Protein AF-A0A8T3CDU3-F1 (afdb_monomer)

InterPro domains:
  IPR025232 Domain of unknown function DUF4174 [PF13778] (5-108)
  IPR025232 Domain of unknown function DUF4174 [PF13778] (195-324)
  IPR025232 Domain of unknown function DUF4174 [PF13778] (348-478)

Organism: NCBI:txid1534307

Foldseek 3Di:
DVVVLVVLCLDQLNLLLCQLQQHKDWDFDLDPQGWIKIWRRDLVRDIDIDTDDNVVSVVLCVVQVPDPPFDKDFDADPVRDTDDIDSDRDRPVVVSVVSCVDPVRVVVNVPDPDDSSPRPRPPPPPDPDDDDDDDDDDDDDDDDDDDDDDDDDDDPPPVVVVLVVVVQCQVQQNDDPDDDDDDDDDDDDDDPDDDRLLAKEKEKEAQAPPDPQNVVLVVLCVLCLLLSQLLRYKYWYWYHDLVFIKIFIGTRHDPPDDDRPHDDRIDRPSVSVNVVCVQQVVPDNAIKIFIGGSSNHTPDIDRGRDRPVVVSVVSCPDPVCVVSVVVCVVPVDDDPNSVPCVPQVVVVLVLLQQAKEKEKAAQAPPDPQNVLQVVQCPPCLLVRLCLRYKYKYWYHADQPIWIKIWGRHNQSDRDIDIDIDHRSRSHVVCVVVVPDNHAIKIFIAHSVRHTQDIDRGHDNHCVVVSVSSCPDPVSVVSVVVCVVVVRDHPDPCPDPPPDDDDDDDDDDDPDDDDD

Mean predicted aligned error: 22.82 Å

Nearest PDB structures (foldseek):
  5xbr-assembly1_A  TM=5.535E-01  e=1.749E-02  Pyrococcus horikoshii OT3
  5ijt-assembly1_J  TM=4.834E-01  e=5.274E-03  Homo sapiens
  3me8-assembly2_B  TM=6.187E-01  e=1.445E-01  Aquifex aeolicus
  3f9u-assembly1_A  TM=5.071E-01  e=6.138E-02  Bacteroides fragilis NCTC 9343
  8fmw-assembly1_W  TM=2.956E-01  e=2.811E+00  Borreliella burgdorferi B31

Radius of gyration: 36.37 Å; Cα contacts (8 Å, |Δi|>4): 649; chains: 1; bounding box: 135×82×93 Å

Structure (mmCIF, N/CA/C/O backbone):
data_AF-A0A8T3CDU3-F1
#
_entry.id   AF-A0A8T3CDU3-F1
#
loop_
_atom_site.group_PDB
_atom_site.id
_atom_site.type_symbol
_atom_site.label_atom_id
_atom_site.label_alt_id
_atom_site.label_comp_id
_atom_site.label_asym_id
_atom_site.label_entity_id
_atom_site.label_seq_id
_atom_site.pdbx_PDB_ins_code
_atom_site.Cartn_x
_atom_site.Cartn_y
_atom_site.Cartn_z
_atom_site.occupancy
_atom_site.B_iso_or_equiv
_atom_site.auth_seq_id
_atom_site.auth_comp_id
_atom_site.auth_asym_id
_atom_site.auth_atom_id
_atom_site.pdbx_PDB_model_num
ATOM 1 N N . MET A 1 1 ? -17.908 -36.204 -10.812 1.00 59.66 1 MET A N 1
ATOM 2 C CA . MET A 1 1 ? -17.149 -35.146 -10.094 1.00 59.66 1 MET A CA 1
ATOM 3 C C . MET A 1 1 ? -17.068 -33.878 -10.940 1.00 59.66 1 MET A C 1
ATOM 5 O O . MET A 1 1 ? -17.485 -32.837 -10.456 1.00 59.66 1 MET A O 1
ATOM 9 N N . MET A 1 2 ? -16.635 -33.984 -12.201 1.00 65.94 2 MET A N 1
ATOM 10 C CA . MET A 1 2 ? -16.578 -32.867 -13.155 1.00 65.94 2 MET A CA 1
ATOM 11 C C . MET A 1 2 ? -17.937 -32.187 -13.401 1.00 65.94 2 MET A C 1
ATOM 13 O O . MET A 1 2 ? -18.016 -30.972 -13.317 1.00 65.94 2 MET A O 1
ATOM 17 N N . GLU A 1 3 ? -19.026 -32.941 -13.586 1.00 68.62 3 GLU A N 1
ATOM 18 C CA . GLU A 1 3 ? -20.377 -32.375 -13.793 1.00 68.62 3 GLU A CA 1
ATOM 19 C C . GLU A 1 3 ? -20.851 -31.495 -12.629 1.00 68.62 3 GLU A C 1
ATOM 21 O O . GLU A 1 3 ? -21.401 -30.419 -12.836 1.00 68.62 3 GLU A O 1
ATOM 26 N N . LYS A 1 4 ? -20.574 -31.918 -11.389 1.00 71.69 4 LYS A N 1
ATOM 27 C CA . LYS A 1 4 ? -20.894 -31.134 -10.190 1.00 71.69 4 LYS A CA 1
ATOM 28 C C . LYS A 1 4 ? -20.068 -29.847 -10.127 1.00 71.69 4 LYS A C 1
ATOM 30 O O . LYS A 1 4 ? -20.590 -28.812 -9.739 1.00 71.69 4 LYS A O 1
ATOM 35 N N . GLN A 1 5 ? -18.801 -29.908 -10.541 1.00 73.19 5 GLN A N 1
ATOM 36 C CA . GLN A 1 5 ? -17.934 -28.733 -10.615 1.00 73.19 5 GLN A CA 1
ATOM 37 C C . GLN A 1 5 ? -18.400 -27.758 -11.706 1.00 73.19 5 GLN A C 1
ATOM 39 O O . GLN A 1 5 ? -18.408 -26.556 -11.469 1.00 73.19 5 GLN A O 1
ATOM 44 N N . ILE A 1 6 ? -18.836 -28.263 -12.866 1.00 70.50 6 ILE A N 1
ATOM 45 C CA . ILE A 1 6 ? -19.422 -27.453 -13.946 1.00 70.50 6 ILE A CA 1
ATOM 46 C C . ILE A 1 6 ? -20.703 -26.771 -13.452 1.00 70.50 6 ILE A C 1
ATOM 48 O O . ILE A 1 6 ? -20.857 -25.566 -13.621 1.00 70.50 6 ILE A O 1
ATOM 52 N N . GLN A 1 7 ? -21.566 -27.498 -12.739 1.00 71.56 7 GLN A N 1
ATOM 53 C CA . GLN A 1 7 ? -22.783 -26.937 -12.152 1.00 71.56 7 GLN A CA 1
ATOM 54 C C . GLN A 1 7 ? -22.487 -25.865 -11.087 1.00 71.56 7 GLN A C 1
ATOM 56 O O . GLN A 1 7 ? -23.138 -24.820 -11.055 1.00 71.56 7 GLN A O 1
ATOM 61 N N . ASP A 1 8 ? -21.465 -26.073 -10.252 1.00 67.88 8 ASP A N 1
ATOM 62 C CA . ASP A 1 8 ? -20.983 -25.064 -9.299 1.00 67.88 8 ASP A CA 1
ATOM 63 C C . ASP A 1 8 ? -20.354 -23.849 -10.023 1.00 67.88 8 ASP A C 1
ATOM 65 O O . ASP A 1 8 ? -20.415 -22.725 -9.518 1.00 67.88 8 ASP A O 1
ATOM 69 N N . MET A 1 9 ? -19.798 -24.045 -11.226 1.00 66.44 9 MET A N 1
ATOM 70 C CA . MET A 1 9 ? -19.291 -22.987 -12.114 1.00 66.44 9 MET A CA 1
ATOM 71 C C . MET A 1 9 ? -20.399 -22.251 -12.895 1.00 66.44 9 MET A C 1
ATOM 73 O O . MET A 1 9 ? -20.180 -21.168 -13.444 1.00 66.44 9 MET A O 1
ATOM 77 N N . GLU A 1 10 ? -21.611 -22.794 -12.916 1.00 66.19 10 GLU A N 1
ATOM 78 C CA . GLU A 1 10 ? -22.812 -22.166 -13.477 1.00 66.19 10 GLU A CA 1
ATOM 79 C C . GLU A 1 10 ? -23.646 -21.425 -12.419 1.00 66.19 10 GLU A C 1
ATOM 81 O O . GLU A 1 10 ? -24.641 -20.779 -12.753 1.00 66.19 10 GLU A O 1
ATOM 86 N N . ALA A 1 11 ? -23.229 -21.458 -11.148 1.00 67.75 11 ALA A N 1
ATOM 87 C CA . ALA A 1 11 ? -23.950 -20.845 -10.039 1.00 67.75 11 ALA A CA 1
ATOM 88 C C . ALA A 1 11 ? -24.217 -19.337 -10.240 1.00 67.75 11 ALA A C 1
ATOM 90 O O . ALA A 1 11 ? -23.331 -18.554 -10.610 1.00 67.75 11 ALA A O 1
ATOM 91 N N . GLU A 1 12 ? -25.450 -18.911 -9.929 1.00 61.16 12 GLU A N 1
ATOM 92 C CA . GLU A 1 12 ? -25.893 -17.516 -10.037 1.00 61.16 12 GLU A CA 1
ATOM 93 C C . GLU A 1 12 ? -24.966 -16.580 -9.236 1.00 61.16 12 GLU A C 1
ATOM 95 O O . GLU A 1 12 ? -24.835 -16.682 -8.015 1.00 61.16 12 GLU A O 1
ATOM 100 N N . GLY A 1 13 ? -24.320 -15.639 -9.932 1.00 68.56 13 GLY A N 1
ATOM 101 C CA . GLY A 1 13 ? -23.400 -14.661 -9.342 1.00 68.56 13 GLY A CA 1
ATOM 102 C C . GLY A 1 13 ? -21.914 -14.990 -9.499 1.00 68.56 13 GLY A C 1
ATOM 103 O O . GLY A 1 13 ? -21.098 -14.076 -9.351 1.00 68.56 13 GLY A O 1
ATOM 104 N N . LEU A 1 14 ? -21.539 -16.220 -9.881 1.00 77.69 14 LEU A N 1
ATOM 105 C CA . LEU A 1 14 ? -20.132 -16.560 -10.114 1.00 77.69 14 LEU A CA 1
ATOM 106 C C . LEU A 1 14 ? -19.537 -15.765 -11.282 1.00 77.69 14 LEU A C 1
ATOM 108 O O . LEU A 1 14 ? -18.448 -15.216 -11.145 1.00 77.69 14 LEU A O 1
ATOM 112 N N . SER A 1 15 ? -20.277 -15.640 -12.388 1.00 76.62 15 SER A N 1
ATOM 113 C CA . SER A 1 15 ? -19.872 -14.821 -13.540 1.00 76.62 15 SER A CA 1
ATOM 114 C C . SER A 1 15 ? -19.532 -13.393 -13.101 1.00 76.62 15 SER A C 1
ATOM 116 O O . SER A 1 15 ? -18.458 -12.887 -13.396 1.00 76.62 15 SER A O 1
ATOM 118 N N . CYS A 1 16 ? -20.354 -12.779 -12.248 1.00 77.31 16 CYS A N 1
ATOM 119 C CA . CYS A 1 16 ? -20.052 -11.446 -11.740 1.00 77.31 16 CYS A CA 1
ATOM 120 C C . CYS A 1 16 ? -18.825 -11.424 -10.805 1.00 77.31 16 CYS A C 1
ATOM 122 O O . CYS A 1 16 ? -17.991 -10.522 -10.895 1.00 77.31 16 CYS A O 1
ATOM 124 N N . HIS A 1 17 ? -18.659 -12.423 -9.933 1.00 80.31 17 HIS A N 1
ATOM 125 C CA . HIS A 1 17 ? -17.480 -12.526 -9.066 1.00 80.31 17 HIS A CA 1
ATOM 126 C C . HIS A 1 17 ? -16.174 -12.745 -9.842 1.00 80.31 17 HIS A C 1
ATOM 128 O O . HIS A 1 17 ? -15.131 -12.241 -9.420 1.00 80.31 17 HIS A O 1
ATOM 134 N N . LEU A 1 18 ? -16.222 -13.448 -10.969 1.00 81.81 18 LEU A N 1
ATOM 135 C CA . LEU A 1 18 ? -15.086 -13.631 -11.870 1.00 81.81 18 LEU A CA 1
ATOM 136 C C . LEU A 1 18 ? -14.837 -12.391 -12.737 1.00 81.81 18 LEU A C 1
ATOM 138 O O . LEU A 1 18 ? -13.684 -12.005 -12.911 1.00 81.81 18 LEU A O 1
ATOM 142 N N . ALA A 1 19 ? -15.891 -11.692 -13.174 1.00 76.19 19 ALA A N 1
ATOM 143 C CA . ALA A 1 19 ? -15.799 -10.409 -13.884 1.00 76.19 19 ALA A CA 1
ATOM 144 C C . ALA A 1 19 ? -15.192 -9.313 -12.998 1.00 76.19 19 ALA A C 1
ATOM 146 O O . ALA A 1 19 ? -14.359 -8.514 -13.431 1.00 76.19 19 ALA A O 1
ATOM 147 N N . GLN A 1 20 ? -15.548 -9.300 -11.710 1.00 73.50 20 GLN A N 1
ATOM 148 C CA . GLN A 1 20 ? -14.880 -8.458 -10.720 1.00 73.50 20 GLN A CA 1
ATOM 149 C C . GLN A 1 20 ? -13.383 -8.770 -10.659 1.00 73.50 20 GLN A C 1
ATOM 151 O O . GLN A 1 20 ? -12.593 -7.865 -10.379 1.00 73.50 20 GLN A O 1
ATOM 156 N N . ARG A 1 21 ? -13.010 -10.028 -10.917 1.00 76.31 21 ARG A N 1
ATOM 157 C CA . ARG A 1 21 ? -11.652 -10.557 -10.829 1.00 76.31 21 ARG A CA 1
ATOM 158 C C . ARG A 1 21 ? -10.841 -10.531 -12.114 1.00 76.31 21 ARG A C 1
ATOM 160 O O . ARG A 1 21 ? -9.717 -11.017 -12.091 1.00 76.31 21 ARG A O 1
ATOM 167 N N . ASP A 1 22 ? -11.388 -9.977 -13.201 1.00 74.62 22 ASP A N 1
ATOM 168 C CA . ASP A 1 22 ? -10.787 -10.046 -14.545 1.00 74.62 22 ASP A CA 1
ATOM 169 C C . ASP A 1 22 ? -10.298 -11.470 -14.876 1.00 74.62 22 ASP A C 1
ATOM 171 O O . ASP A 1 22 ? -9.289 -11.672 -15.551 1.00 74.62 22 ASP A O 1
ATOM 175 N N . THR A 1 23 ? -10.995 -12.467 -14.322 1.00 81.38 23 THR A N 1
ATOM 176 C CA . THR A 1 23 ? -10.623 -13.876 -14.379 1.00 81.38 23 THR A CA 1
ATOM 177 C C . THR A 1 23 ? -11.544 -14.556 -15.354 1.00 81.38 23 THR A C 1
ATOM 179 O O . THR A 1 23 ? -12.754 -14.357 -15.311 1.00 81.38 23 THR A O 1
ATOM 182 N N . LEU A 1 24 ? -10.972 -15.386 -16.206 1.00 84.75 24 LEU A N 1
ATOM 183 C CA . LEU A 1 24 ? -11.706 -16.092 -17.229 1.00 84.75 24 LEU A CA 1
ATOM 184 C C . LEU A 1 24 ? -11.741 -17.580 -16.896 1.00 84.75 24 LEU A C 1
ATOM 186 O O . LEU A 1 24 ? -10.831 -18.094 -16.245 1.00 84.75 24 LEU A O 1
ATOM 190 N N . ILE A 1 25 ? -12.784 -18.271 -17.341 1.00 85.62 25 ILE A N 1
ATOM 191 C CA . ILE A 1 25 ? -12.874 -19.721 -17.189 1.00 85.62 25 ILE A CA 1
ATOM 192 C C . ILE A 1 25 ? -12.493 -20.369 -18.512 1.00 85.62 25 ILE A C 1
ATOM 194 O O . ILE A 1 25 ? -13.088 -20.065 -19.543 1.00 85.62 25 ILE A O 1
ATOM 198 N N . VAL A 1 26 ? -11.559 -21.314 -18.456 1.00 85.81 26 VAL A N 1
ATOM 199 C CA . VAL A 1 26 ? -11.292 -22.252 -19.547 1.00 85.81 26 VAL A CA 1
ATOM 200 C C . VAL A 1 26 ? -11.662 -23.644 -19.052 1.00 85.81 26 VAL A C 1
ATOM 202 O O . VAL A 1 26 ? -11.185 -24.078 -18.006 1.00 85.81 26 VAL A O 1
ATOM 205 N N . THR A 1 27 ? -12.548 -24.321 -19.772 1.00 86.06 27 THR A N 1
ATOM 206 C CA . THR A 1 27 ? -12.968 -25.697 -19.491 1.00 86.06 27 THR A CA 1
ATOM 207 C C . THR A 1 27 ? -12.512 -26.574 -20.640 1.00 86.06 27 THR A C 1
ATOM 209 O O . THR A 1 27 ? -12.837 -26.287 -21.787 1.00 86.06 27 THR A O 1
ATOM 212 N N . ILE A 1 28 ? -11.769 -27.634 -20.337 1.00 85.62 28 ILE A N 1
ATOM 213 C CA . ILE A 1 28 ? -11.325 -28.618 -21.325 1.00 85.62 28 ILE A CA 1
ATOM 214 C C . ILE A 1 28 ? -11.915 -29.965 -20.932 1.00 85.62 28 ILE A C 1
ATOM 216 O O . ILE A 1 28 ? -11.768 -30.399 -19.788 1.00 85.62 28 ILE A O 1
ATOM 220 N N . ILE A 1 29 ? -12.590 -30.613 -21.873 1.00 85.06 29 ILE A N 1
ATOM 221 C CA . ILE A 1 29 ? -13.156 -31.948 -21.727 1.00 85.06 29 ILE A CA 1
ATOM 222 C C . ILE A 1 29 ? -12.396 -32.863 -22.683 1.00 85.06 29 ILE A C 1
ATOM 224 O O . ILE A 1 29 ? -12.589 -32.816 -23.896 1.00 85.06 29 ILE A O 1
ATOM 228 N N . GLN A 1 30 ? -11.533 -33.710 -22.127 1.00 79.19 30 GLN A N 1
ATOM 229 C CA . GLN A 1 30 ? -10.779 -34.713 -22.882 1.00 79.19 30 GLN A CA 1
ATOM 230 C C . GLN A 1 30 ? -11.672 -35.930 -23.208 1.00 79.19 30 GLN A C 1
ATOM 232 O O . GLN A 1 30 ? -11.465 -37.034 -22.708 1.00 79.19 30 GLN A O 1
ATOM 237 N N . ASN A 1 31 ? -12.738 -35.711 -23.983 1.00 75.88 31 ASN A N 1
ATOM 238 C CA . ASN A 1 31 ? -13.559 -36.768 -24.582 1.00 75.88 31 ASN A CA 1
ATOM 239 C C . ASN A 1 31 ? -13.084 -37.041 -26.026 1.00 75.88 31 ASN A C 1
ATOM 241 O O . ASN A 1 31 ? -12.130 -36.431 -26.498 1.00 75.88 31 ASN A O 1
ATOM 245 N N . ALA A 1 32 ? -13.765 -37.924 -26.763 1.00 69.81 32 ALA A N 1
ATOM 246 C CA . ALA A 1 32 ? -13.415 -38.223 -28.159 1.00 69.81 32 ALA A CA 1
ATOM 247 C C . ALA A 1 32 ? -13.411 -36.988 -29.093 1.00 69.81 32 ALA A C 1
ATOM 249 O O . ALA A 1 32 ? -12.846 -37.054 -30.180 1.00 69.81 32 ALA A O 1
ATOM 250 N N . MET A 1 33 ? -14.035 -35.880 -28.680 1.00 70.50 33 MET A N 1
ATOM 251 C CA . MET A 1 33 ? -14.126 -34.628 -29.433 1.00 70.50 33 MET A CA 1
ATOM 252 C C . MET A 1 33 ? -13.158 -33.536 -28.944 1.00 70.50 33 MET A C 1
ATOM 254 O O . MET A 1 33 ? -13.061 -32.502 -29.601 1.00 70.50 33 MET A O 1
ATOM 258 N N . MET A 1 34 ? -12.431 -33.755 -27.837 1.00 78.69 34 MET A N 1
ATOM 259 C CA . MET A 1 34 ? -11.469 -32.809 -27.247 1.00 78.69 34 MET A CA 1
ATOM 260 C C . MET A 1 34 ? -12.028 -31.380 -27.148 1.00 78.69 34 MET A C 1
ATOM 262 O O . MET A 1 34 ? -11.487 -30.426 -27.708 1.00 78.69 34 MET A O 1
ATOM 266 N N . GLU A 1 35 ? -13.153 -31.236 -26.452 1.00 81.81 35 GLU A N 1
ATOM 267 C CA . GLU A 1 35 ? -13.883 -29.972 -26.375 1.00 81.81 35 GLU A CA 1
ATOM 268 C C . GLU A 1 35 ? -13.178 -28.968 -25.453 1.00 81.81 35 GLU A C 1
ATOM 270 O O . GLU A 1 35 ? -12.986 -29.221 -24.263 1.00 81.81 35 GLU A O 1
ATOM 275 N N . GLY A 1 36 ? -12.847 -27.790 -25.981 1.00 85.00 36 GLY A N 1
ATOM 276 C CA . GLY A 1 36 ? -12.395 -26.643 -25.197 1.00 85.00 36 GLY A CA 1
ATOM 277 C C . GLY A 1 36 ? -13.430 -25.526 -25.230 1.00 85.00 36 GLY A C 1
ATOM 278 O O . GLY A 1 36 ? -13.932 -25.167 -26.294 1.00 85.00 36 GLY A O 1
ATOM 279 N N . LYS A 1 37 ? -13.753 -24.957 -24.072 1.00 84.44 37 LYS A N 1
ATOM 280 C CA . LYS A 1 37 ? -14.653 -23.809 -23.947 1.00 84.44 37 LYS A CA 1
ATOM 281 C C . LYS A 1 37 ? -14.008 -22.717 -23.127 1.00 84.44 37 LYS A C 1
ATOM 283 O O . LYS A 1 37 ? -13.452 -22.956 -22.056 1.00 84.44 37 LYS A O 1
ATOM 288 N N . ILE A 1 38 ? -14.147 -21.508 -23.626 1.00 84.56 38 ILE A N 1
ATOM 289 C CA . ILE A 1 38 ? -13.644 -20.294 -23.028 1.00 84.56 38 ILE A CA 1
ATOM 290 C C . ILE A 1 38 ? -14.849 -19.432 -22.663 1.00 84.56 38 ILE A C 1
ATOM 292 O O . ILE A 1 38 ? -15.667 -19.107 -23.519 1.00 84.56 38 ILE A O 1
ATOM 296 N N . ARG A 1 39 ? -14.971 -19.059 -21.389 1.00 81.56 39 ARG A N 1
ATOM 297 C CA . ARG A 1 39 ? -16.099 -18.274 -20.886 1.00 81.56 39 ARG A CA 1
ATOM 298 C C . ARG A 1 39 ? -15.629 -16.955 -20.303 1.00 81.56 39 ARG A C 1
ATOM 300 O O . ARG A 1 39 ? -14.939 -16.928 -19.278 1.00 81.56 39 ARG A O 1
ATOM 307 N N . TRP A 1 40 ? -16.039 -15.865 -20.947 1.00 80.38 40 TRP A N 1
ATOM 308 C CA . TRP A 1 40 ? -15.777 -14.489 -20.539 1.00 80.38 40 TRP A CA 1
ATOM 309 C C . TRP A 1 40 ? -16.881 -14.010 -19.594 1.00 80.38 40 TRP A C 1
ATOM 311 O O . TRP A 1 40 ? -18.024 -13.836 -20.023 1.00 80.38 40 TRP A O 1
ATOM 321 N N . PRO A 1 41 ? -16.576 -13.806 -18.305 1.00 81.19 41 PRO A N 1
ATOM 322 C CA . PRO A 1 41 ? -17.571 -13.386 -17.341 1.00 81.19 41 PRO A CA 1
ATOM 323 C C . PRO A 1 41 ? -17.950 -11.913 -17.525 1.00 81.19 41 PRO A C 1
ATOM 325 O O . PRO A 1 41 ? -17.134 -11.086 -17.928 1.00 81.19 41 PRO A O 1
ATOM 328 N N . SER A 1 42 ? -19.189 -11.577 -17.168 1.00 76.81 42 SER A N 1
ATOM 329 C CA . SER A 1 42 ? -19.741 -10.221 -17.267 1.00 76.81 42 SER A CA 1
ATOM 330 C C . SER A 1 42 ? -20.372 -9.778 -15.950 1.00 76.81 42 SER A C 1
ATOM 332 O O . SER A 1 42 ? -20.915 -10.590 -15.195 1.00 76.81 42 SER A O 1
ATOM 334 N N . PHE A 1 43 ? -20.373 -8.468 -15.692 1.00 68.38 43 PHE A N 1
ATOM 335 C CA . PHE A 1 43 ? -20.992 -7.868 -14.503 1.00 68.38 43 PHE A CA 1
ATOM 336 C C . PHE A 1 43 ? -22.517 -8.033 -14.457 1.00 68.38 43 PHE A C 1
ATOM 338 O O . PHE A 1 43 ? -23.102 -8.016 -13.375 1.00 68.38 43 PHE A O 1
ATOM 345 N N . GLN A 1 44 ? -23.165 -8.234 -15.608 1.00 66.69 44 GLN A N 1
ATOM 346 C CA . GLN A 1 44 ? -24.613 -8.467 -15.703 1.00 66.69 44 GLN A CA 1
ATOM 347 C C . GLN A 1 44 ? -25.003 -9.942 -15.502 1.00 66.69 44 GLN A C 1
ATOM 349 O O . GLN A 1 44 ? -26.187 -10.253 -15.407 1.00 66.69 44 GLN A O 1
ATOM 354 N N . GLY A 1 45 ? -24.022 -10.846 -15.386 1.00 61.31 45 GLY A N 1
ATOM 355 C CA . GLY A 1 45 ? -24.236 -12.283 -15.200 1.00 61.31 45 GLY A CA 1
ATOM 356 C C . GLY A 1 45 ? -24.300 -13.092 -16.500 1.00 61.31 45 GLY A C 1
ATOM 357 O O . GLY A 1 45 ? -24.041 -14.291 -16.447 1.00 61.31 45 GLY A O 1
ATOM 358 N N . ASP A 1 46 ? -24.542 -12.450 -17.646 1.00 63.31 46 ASP A N 1
ATOM 359 C CA . ASP A 1 46 ? -24.494 -13.071 -18.976 1.00 63.31 46 ASP A CA 1
ATOM 360 C C . ASP A 1 46 ? -23.047 -13.096 -19.501 1.00 63.31 46 ASP A C 1
ATOM 362 O O . ASP A 1 46 ? -22.487 -12.062 -19.862 1.00 63.31 46 ASP A O 1
ATOM 366 N N . GLY A 1 47 ? -22.392 -14.255 -19.419 1.00 66.56 47 GLY A N 1
ATOM 367 C CA . GLY A 1 47 ? -21.007 -14.432 -19.861 1.00 66.56 47 GLY A CA 1
ATOM 368 C C . GLY A 1 47 ? -20.946 -14.976 -21.286 1.00 66.56 47 GLY A C 1
ATOM 369 O O . GLY A 1 47 ? -21.655 -15.927 -21.598 1.00 66.56 47 GLY A O 1
ATOM 370 N N . ARG A 1 48 ? -20.076 -14.415 -22.134 1.00 76.94 48 ARG A N 1
ATOM 371 C CA . ARG A 1 48 ? -19.882 -14.885 -23.515 1.00 76.94 48 ARG A CA 1
ATOM 372 C C . ARG A 1 48 ? -19.086 -16.188 -23.512 1.00 76.94 48 ARG A C 1
ATOM 374 O O . ARG A 1 48 ? -18.017 -16.240 -22.909 1.00 76.94 48 ARG A O 1
ATOM 381 N N . GLU A 1 49 ? -19.580 -17.205 -24.208 1.00 81.00 49 GLU A N 1
ATOM 382 C CA . GLU A 1 49 ? -18.875 -18.474 -24.407 1.00 81.00 49 GLU A CA 1
ATOM 383 C C . GLU A 1 49 ? -18.342 -18.586 -25.836 1.00 81.00 49 GLU A C 1
ATOM 385 O O . GLU A 1 49 ? -19.019 -18.223 -26.799 1.00 81.00 49 GLU A O 1
ATOM 390 N N . GLU A 1 50 ? -17.116 -19.080 -25.963 1.00 83.38 50 GLU A N 1
ATOM 391 C CA . GLU A 1 50 ? -16.439 -19.339 -27.228 1.00 83.38 50 GLU A CA 1
ATOM 392 C C . GLU A 1 50 ? -15.834 -20.745 -27.198 1.00 83.38 50 GLU A C 1
ATOM 394 O O . GLU A 1 50 ? -15.190 -21.145 -26.225 1.00 83.38 50 GLU A O 1
ATOM 399 N N . SER A 1 51 ? -16.076 -21.523 -28.251 1.00 83.75 51 SER A N 1
ATOM 400 C CA . SER A 1 51 ? -15.492 -22.854 -28.416 1.00 83.75 51 SER A CA 1
ATOM 401 C C . SER A 1 51 ? -14.080 -22.748 -28.985 1.00 83.75 51 SER A C 1
ATOM 403 O O . SER A 1 51 ? -13.858 -22.022 -29.952 1.00 83.75 51 SER A O 1
ATOM 405 N N . MET A 1 52 ? -13.144 -23.500 -28.418 1.00 82.75 52 MET A N 1
ATOM 406 C CA . MET A 1 52 ? -11.781 -23.623 -28.925 1.00 82.75 52 MET A CA 1
ATOM 407 C C . MET A 1 52 ? -11.700 -24.693 -30.008 1.00 82.75 52 MET A C 1
ATOM 409 O O . MET A 1 52 ? -12.360 -25.727 -29.918 1.00 82.75 52 MET A O 1
ATOM 413 N N . ASP A 1 53 ? -10.835 -24.457 -30.989 1.00 82.69 53 ASP A N 1
ATOM 414 C CA . ASP A 1 53 ? -10.480 -25.459 -31.987 1.00 82.69 53 ASP A CA 1
ATOM 415 C C . ASP A 1 53 ? -9.680 -26.616 -31.362 1.00 82.69 53 ASP A C 1
ATOM 417 O O . ASP A 1 53 ? -8.847 -26.405 -30.471 1.00 82.69 53 ASP A O 1
ATOM 421 N N . THR A 1 54 ? -9.905 -27.836 -31.848 1.00 85.06 54 THR A N 1
ATOM 422 C CA . THR A 1 54 ? -9.306 -29.075 -31.324 1.00 85.06 54 THR A CA 1
ATOM 423 C C . THR A 1 54 ? -7.773 -29.026 -31.337 1.00 85.06 54 THR A C 1
ATOM 425 O O . THR A 1 54 ? -7.105 -29.492 -30.406 1.00 85.06 54 THR A O 1
ATOM 428 N N . ASP A 1 55 ? -7.199 -28.387 -32.355 1.00 80.62 55 ASP A N 1
ATOM 429 C CA . ASP A 1 55 ? -5.753 -28.233 -32.520 1.00 80.62 55 ASP A CA 1
ATOM 430 C C . ASP A 1 55 ? -5.153 -27.291 -31.454 1.00 80.62 55 ASP A C 1
ATOM 432 O O . ASP A 1 55 ? -4.048 -27.501 -30.944 1.00 80.62 55 ASP A O 1
ATOM 436 N N . MET A 1 56 ? -5.915 -26.269 -31.049 1.00 82.00 56 MET A N 1
ATOM 437 C CA . MET A 1 56 ? -5.541 -25.335 -29.983 1.00 82.00 56 MET A CA 1
ATOM 438 C C . MET A 1 56 ? -5.653 -25.974 -28.596 1.00 82.00 56 MET A C 1
ATOM 440 O O . MET A 1 56 ? -4.786 -25.745 -27.751 1.00 82.00 56 MET A O 1
ATOM 444 N N . VAL A 1 57 ? -6.676 -26.806 -28.371 1.00 84.00 57 VAL A N 1
ATOM 445 C CA . VAL A 1 57 ? -6.836 -27.576 -27.125 1.00 84.00 57 VAL A CA 1
ATOM 446 C C . VAL A 1 57 ? -5.633 -28.491 -26.906 1.00 84.00 57 VAL A C 1
ATOM 448 O O . VAL A 1 57 ? -5.047 -28.490 -25.824 1.00 84.00 57 VAL A O 1
ATOM 451 N N . THR A 1 58 ? -5.202 -29.201 -27.948 1.00 82.00 58 THR A N 1
ATOM 452 C CA . THR A 1 58 ? -4.066 -30.133 -27.876 1.00 82.00 58 THR A CA 1
ATOM 453 C C . THR A 1 58 ? -2.750 -29.408 -27.568 1.00 82.00 58 THR A C 1
ATOM 455 O O . THR A 1 58 ? -1.996 -29.823 -26.686 1.00 82.00 58 THR A O 1
ATOM 458 N N . LYS A 1 59 ? -2.497 -28.263 -28.222 1.00 82.50 59 LYS A N 1
ATOM 459 C CA . LYS A 1 59 ? -1.324 -27.412 -27.941 1.00 82.50 59 LYS A CA 1
ATOM 460 C C . LYS A 1 59 ? -1.331 -26.871 -26.511 1.00 82.50 59 LYS A C 1
ATOM 462 O O . LYS A 1 59 ? -0.279 -26.815 -25.877 1.00 82.50 59 LYS A O 1
ATOM 467 N N . LEU A 1 60 ? -2.501 -26.488 -25.997 1.00 82.56 60 LEU A N 1
ATOM 468 C CA . LEU A 1 60 ? -2.641 -25.960 -24.642 1.00 82.56 60 LEU A CA 1
ATOM 469 C C . LEU A 1 60 ? -2.405 -27.041 -23.577 1.00 82.56 60 LEU A C 1
ATOM 471 O O . LEU A 1 60 ? -1.712 -26.771 -22.599 1.00 82.56 60 LEU A O 1
ATOM 475 N N . LEU A 1 61 ? -2.927 -28.256 -23.774 1.00 82.50 61 LEU A N 1
ATOM 476 C CA . LEU A 1 61 ? -2.675 -29.392 -22.876 1.00 82.50 61 LEU A CA 1
ATOM 477 C C . LEU A 1 61 ? -1.180 -29.721 -22.796 1.00 82.50 61 LEU A C 1
ATOM 479 O O . LEU A 1 61 ? -0.651 -29.876 -21.695 1.00 82.50 61 LEU A O 1
ATOM 483 N N . HIS A 1 62 ? -0.493 -29.732 -23.943 1.00 80.88 62 HIS A N 1
ATOM 484 C CA . HIS A 1 62 ? 0.951 -29.951 -23.997 1.00 80.88 62 HIS A CA 1
ATOM 485 C C . HIS A 1 62 ? 1.737 -28.828 -23.304 1.00 80.88 62 HIS A C 1
ATOM 487 O O . HIS A 1 62 ? 2.620 -29.104 -22.499 1.00 80.88 62 HIS A O 1
ATOM 493 N N . TYR A 1 63 ? 1.385 -27.562 -23.560 1.00 81.81 63 TYR A N 1
ATOM 494 C CA . TYR A 1 63 ? 2.053 -26.406 -22.949 1.00 81.81 63 TYR A CA 1
ATOM 495 C C . TYR A 1 63 ? 1.884 -26.346 -21.423 1.00 81.81 63 TYR A C 1
ATOM 497 O O . TYR A 1 63 ? 2.789 -25.911 -20.715 1.00 81.81 63 TYR A O 1
ATOM 505 N N . LEU A 1 64 ? 0.722 -26.759 -20.909 1.00 82.00 64 LEU A N 1
ATOM 506 C CA . LEU A 1 64 ? 0.414 -26.738 -19.475 1.00 82.00 64 LEU A CA 1
ATOM 507 C C . LEU A 1 64 ? 0.853 -28.008 -18.729 1.00 82.00 64 LEU A C 1
ATOM 509 O O . LEU A 1 64 ? 0.701 -28.060 -17.502 1.00 82.00 64 LEU A O 1
ATOM 513 N N . GLU A 1 65 ? 1.405 -28.989 -19.453 1.00 79.56 65 GLU A N 1
ATOM 514 C CA . GLU A 1 65 ? 1.824 -30.298 -18.937 1.00 79.56 65 GLU A CA 1
ATOM 515 C C . GLU A 1 65 ? 0.683 -31.006 -18.185 1.00 79.56 65 GLU A C 1
ATOM 517 O O . GLU A 1 65 ? 0.861 -31.520 -17.080 1.00 79.56 65 GLU A O 1
ATOM 522 N N . LEU A 1 66 ? -0.529 -30.961 -18.744 1.00 79.19 66 LEU A N 1
ATOM 523 C CA . LEU A 1 66 ? -1.690 -31.629 -18.160 1.00 79.19 66 LEU A CA 1
ATOM 524 C C . LEU A 1 66 ? -1.688 -33.111 -18.544 1.00 79.19 66 LEU A C 1
ATOM 526 O O . LEU A 1 66 ? -1.606 -33.436 -19.724 1.00 79.19 66 LEU A O 1
ATOM 530 N N . GLU A 1 67 ? -1.784 -33.995 -17.548 1.00 74.75 67 GLU A N 1
ATOM 531 C CA . GLU A 1 67 ? -1.886 -35.439 -17.773 1.00 74.75 67 GLU A CA 1
ATOM 532 C C . GLU A 1 67 ? -3.202 -35.807 -18.473 1.00 74.75 67 GLU A C 1
ATOM 534 O O . GLU A 1 67 ? -4.263 -35.229 -18.211 1.00 74.75 67 GLU A O 1
ATOM 539 N N . ASP A 1 68 ? -3.131 -36.804 -19.353 1.00 72.00 68 ASP A N 1
ATOM 540 C CA . ASP A 1 68 ? -4.298 -37.302 -20.070 1.00 72.00 68 ASP A CA 1
ATOM 541 C C . ASP A 1 68 ? -5.240 -38.062 -19.120 1.00 72.00 68 ASP A C 1
ATOM 543 O O . ASP A 1 68 ? -4.820 -38.872 -18.294 1.00 72.00 68 ASP A O 1
ATOM 547 N N . GLN A 1 69 ? -6.544 -37.826 -19.269 1.00 71.81 69 GLN A N 1
ATOM 548 C CA . GLN A 1 69 ? -7.645 -38.486 -18.556 1.00 71.81 69 GLN A CA 1
ATOM 549 C C . GLN A 1 69 ? -7.695 -38.264 -17.035 1.00 71.81 69 GLN A C 1
ATOM 551 O O . GLN A 1 69 ? -8.471 -38.932 -16.342 1.00 71.81 69 GLN A O 1
ATOM 556 N N . THR A 1 70 ? -6.941 -37.305 -16.497 1.00 78.00 70 THR A N 1
ATOM 557 C CA . THR A 1 70 ? -7.012 -36.935 -15.078 1.00 78.00 70 THR A CA 1
ATOM 558 C C . THR A 1 70 ? -7.750 -35.613 -14.878 1.00 78.00 70 THR A C 1
ATOM 560 O O . THR A 1 70 ? -7.773 -34.724 -15.729 1.00 78.00 70 THR A O 1
ATOM 563 N N . PHE A 1 71 ? -8.426 -35.483 -13.734 1.00 81.94 71 PHE A N 1
ATOM 564 C CA . PHE A 1 71 ? -9.034 -34.213 -13.357 1.00 81.94 71 PHE A CA 1
ATOM 565 C C . PHE A 1 71 ? -7.950 -33.284 -12.809 1.00 81.94 71 PHE A C 1
ATOM 567 O O . PHE A 1 71 ? -7.317 -33.594 -11.802 1.00 81.94 71 PHE A O 1
ATOM 574 N N . GLY A 1 72 ? -7.794 -32.114 -13.420 1.00 81.19 72 GLY A N 1
ATOM 575 C CA . GLY A 1 72 ? -6.903 -31.070 -12.935 1.00 81.19 72 GLY A CA 1
ATOM 576 C C . GLY A 1 72 ? -7.561 -29.703 -13.046 1.00 81.19 72 GLY A C 1
ATOM 577 O O . GLY A 1 72 ? -8.118 -29.350 -14.083 1.00 81.19 72 GLY A O 1
ATOM 578 N N . MET A 1 73 ? -7.485 -28.916 -11.977 1.00 86.25 73 MET A N 1
ATOM 579 C CA . MET A 1 73 ? -7.787 -27.488 -12.018 1.00 86.25 73 MET A CA 1
ATOM 580 C C . MET A 1 73 ? -6.489 -26.704 -11.888 1.00 86.25 73 MET A C 1
ATOM 582 O O . MET A 1 73 ? -5.657 -26.985 -11.028 1.00 86.25 73 MET A O 1
ATOM 586 N N . LEU A 1 74 ? -6.327 -25.695 -12.734 1.00 87.25 74 LEU A N 1
ATOM 587 C CA . LEU A 1 74 ? -5.159 -24.826 -12.737 1.00 87.25 74 LEU A CA 1
ATOM 588 C C . LEU A 1 74 ? -5.605 -23.383 -12.541 1.00 87.25 74 LEU A C 1
ATOM 590 O O . LEU A 1 74 ? -6.570 -22.938 -13.163 1.00 87.25 74 LEU A O 1
ATOM 594 N N . ILE A 1 75 ? -4.864 -22.633 -11.731 1.00 87.31 75 ILE A N 1
ATOM 595 C CA . ILE A 1 75 ? -4.919 -21.172 -11.770 1.00 87.31 75 ILE A CA 1
ATOM 596 C C . ILE A 1 75 ? -3.792 -20.711 -12.681 1.00 87.31 75 ILE A C 1
ATOM 598 O O . ILE A 1 75 ? -2.615 -20.848 -12.347 1.00 87.31 75 ILE A O 1
ATOM 602 N N . LEU A 1 76 ? -4.160 -20.167 -13.837 1.00 81.88 76 LEU A N 1
ATOM 603 C CA . LEU A 1 76 ? -3.216 -19.570 -14.772 1.00 81.88 76 LEU A CA 1
ATOM 604 C C . LEU A 1 76 ? -3.072 -18.079 -14.489 1.00 81.88 76 LEU A C 1
ATOM 606 O O . LEU A 1 76 ? -4.046 -17.364 -14.247 1.00 81.88 76 LEU A O 1
ATOM 610 N N . LYS A 1 77 ? -1.834 -17.602 -14.543 1.00 78.12 77 LYS A N 1
ATOM 611 C CA . LYS A 1 77 ? -1.535 -16.171 -14.537 1.00 78.12 77 LYS A CA 1
ATOM 612 C C . LYS A 1 77 ? -1.822 -15.582 -15.924 1.00 78.12 77 LYS A C 1
ATOM 614 O O . LYS A 1 77 ? -1.896 -16.298 -16.919 1.00 78.12 77 LYS A O 1
ATOM 619 N N . LYS A 1 78 ? -1.903 -14.250 -16.020 1.00 74.38 78 LYS A N 1
ATOM 620 C CA . LYS A 1 78 ? -2.122 -13.541 -17.300 1.00 74.38 78 LYS A CA 1
ATOM 621 C C . LYS A 1 78 ? -1.036 -13.799 -18.357 1.00 74.38 78 LYS A C 1
ATOM 623 O O . LYS A 1 78 ? -1.290 -13.619 -19.538 1.00 74.38 78 LYS A O 1
ATOM 628 N N . ASN A 1 79 ? 0.151 -14.244 -17.943 1.00 69.94 79 ASN A N 1
ATOM 629 C CA . ASN A 1 79 ? 1.247 -14.658 -18.826 1.00 69.94 79 ASN A CA 1
ATOM 630 C C . ASN A 1 79 ? 1.195 -16.152 -19.208 1.00 69.94 79 ASN A C 1
ATOM 632 O O . ASN A 1 79 ? 2.216 -16.699 -19.611 1.00 69.94 79 ASN A O 1
ATOM 636 N N . LEU A 1 80 ? 0.048 -16.815 -19.018 1.00 73.25 80 LEU A N 1
ATOM 637 C CA . LEU A 1 80 ? -0.192 -18.239 -19.291 1.00 73.25 80 LEU A CA 1
ATOM 638 C C . LEU A 1 80 ? 0.665 -19.224 -18.479 1.00 73.25 80 LEU A C 1
ATOM 640 O O . LEU A 1 80 ? 0.537 -20.432 -18.658 1.00 73.25 80 LEU A O 1
ATOM 644 N N . LYS A 1 81 ? 1.479 -18.747 -17.528 1.00 76.75 81 LYS A N 1
ATOM 645 C CA . LYS A 1 81 ? 2.212 -19.624 -16.609 1.00 76.75 81 LYS A CA 1
ATOM 646 C C . LYS A 1 81 ? 1.284 -20.171 -15.530 1.00 76.75 81 LYS A C 1
ATOM 648 O O . LYS A 1 81 ? 0.412 -19.462 -15.016 1.00 76.75 81 LYS A O 1
ATOM 653 N N . VAL A 1 82 ? 1.533 -21.416 -15.138 1.00 83.12 82 VAL A N 1
ATOM 654 C CA . VAL A 1 82 ? 0.825 -22.070 -14.036 1.00 83.12 82 VAL A CA 1
ATOM 655 C C . VAL A 1 82 ? 1.169 -21.371 -12.718 1.00 83.12 82 VAL A C 1
ATOM 657 O O . VAL A 1 82 ? 2.337 -21.223 -12.363 1.00 83.12 82 VAL A O 1
ATOM 660 N N . GLY A 1 83 ? 0.146 -20.889 -12.017 1.00 77.88 83 GLY A N 1
ATOM 661 C CA . GLY A 1 83 ? 0.257 -20.310 -10.682 1.00 77.88 83 GLY A CA 1
ATOM 662 C C . GLY A 1 83 ? 0.075 -21.359 -9.592 1.00 77.88 83 GLY A C 1
ATOM 663 O O . GLY A 1 83 ? 0.942 -21.499 -8.739 1.00 77.88 83 GLY A O 1
ATOM 664 N N . GLU A 1 84 ? -1.027 -22.108 -9.650 1.00 83.44 84 GLU A N 1
ATOM 665 C CA . GLU A 1 84 ? -1.348 -23.158 -8.678 1.00 83.44 84 GLU A CA 1
ATOM 666 C C . GLU A 1 84 ? -2.032 -24.341 -9.370 1.00 83.44 84 GLU A C 1
ATOM 668 O O . GLU A 1 84 ? -2.785 -24.148 -10.332 1.00 83.44 84 GLU A O 1
ATOM 673 N N . ARG A 1 85 ? -1.740 -25.560 -8.899 1.00 86.81 85 ARG A N 1
ATOM 674 C CA . ARG A 1 85 ? -2.291 -26.816 -9.424 1.00 86.81 85 ARG A CA 1
ATOM 675 C C . ARG A 1 85 ? -3.149 -27.488 -8.357 1.00 86.81 85 ARG A C 1
ATOM 677 O O . ARG A 1 85 ? -2.679 -27.719 -7.247 1.00 86.81 85 ARG A O 1
ATOM 684 N N . PHE A 1 86 ? -4.368 -27.866 -8.719 1.00 86.56 86 PHE A N 1
ATOM 685 C CA . PHE A 1 86 ? -5.277 -28.623 -7.869 1.00 86.56 86 PHE A CA 1
ATOM 686 C C . PHE A 1 86 ? -5.607 -29.964 -8.539 1.00 86.56 86 PHE A C 1
ATOM 688 O O . PHE A 1 86 ? -6.349 -29.986 -9.523 1.00 86.56 86 PHE A O 1
ATOM 695 N N . PRO A 1 87 ? -5.096 -31.090 -8.011 1.00 83.19 87 PRO A N 1
ATOM 696 C CA . PRO A 1 87 ? -5.348 -32.421 -8.569 1.00 83.19 87 PRO A CA 1
ATOM 697 C C . PRO A 1 87 ? -6.737 -32.982 -8.200 1.00 83.19 87 PRO A C 1
ATOM 699 O O . PRO A 1 87 ? -7.046 -34.138 -8.464 1.00 83.19 87 PRO A O 1
ATOM 702 N N . TYR A 1 88 ? -7.582 -32.188 -7.539 1.00 82.00 88 TYR A N 1
ATOM 703 C CA . TYR A 1 88 ? -8.928 -32.564 -7.111 1.00 82.00 88 TYR A CA 1
ATOM 704 C C . TYR A 1 88 ? -9.875 -31.368 -7.190 1.00 82.00 88 TYR A C 1
ATOM 706 O O . TYR A 1 88 ? -9.445 -30.216 -7.242 1.00 82.00 88 TYR A O 1
ATOM 714 N N . ALA A 1 89 ? -11.182 -31.636 -7.198 1.00 80.62 89 ALA A N 1
ATOM 715 C CA . ALA A 1 89 ? -12.201 -30.594 -7.271 1.00 80.62 89 ALA A CA 1
ATOM 716 C C . ALA A 1 89 ? -12.169 -29.699 -6.022 1.00 80.62 89 ALA A C 1
ATOM 718 O O . ALA A 1 89 ? -12.348 -30.170 -4.894 1.00 80.62 89 ALA A O 1
ATOM 719 N N . VAL A 1 90 ? -11.959 -28.399 -6.228 1.00 83.88 90 VAL A N 1
ATOM 720 C CA . VAL A 1 90 ? -11.911 -27.392 -5.162 1.00 83.88 90 VAL A CA 1
ATOM 721 C C . VAL A 1 90 ? -13.170 -26.539 -5.203 1.00 83.88 90 VAL A C 1
ATOM 723 O O . VAL A 1 90 ? -13.682 -26.189 -6.268 1.00 83.88 90 VAL A O 1
ATOM 726 N N . ARG A 1 91 ? -13.672 -26.167 -4.021 1.00 83.06 91 ARG A N 1
ATOM 727 C CA . ARG A 1 91 ? -14.810 -25.250 -3.909 1.00 83.06 91 ARG A CA 1
ATOM 728 C C . ARG A 1 91 ? -14.475 -23.931 -4.592 1.00 83.06 91 ARG A C 1
ATOM 730 O O . ARG A 1 91 ? -13.462 -23.315 -4.277 1.00 83.06 91 ARG A O 1
ATOM 737 N N . VAL A 1 92 ? -15.381 -23.454 -5.439 1.00 81.12 92 VAL A N 1
ATOM 738 C CA . VAL A 1 92 ? -15.196 -22.212 -6.201 1.00 81.12 92 VAL A CA 1
ATOM 739 C C . VAL A 1 92 ? -14.864 -21.016 -5.295 1.00 81.12 92 VAL A C 1
ATOM 741 O O . VAL A 1 92 ? -14.007 -20.213 -5.638 1.00 81.12 92 VAL A O 1
ATOM 744 N N . ALA A 1 93 ? -15.459 -20.935 -4.099 1.00 78.75 93 ALA A N 1
ATOM 745 C CA . ALA A 1 93 ? -15.126 -19.903 -3.113 1.00 78.75 93 ALA A CA 1
ATOM 746 C C . ALA A 1 93 ? -13.641 -19.919 -2.695 1.00 78.75 93 ALA A C 1
ATOM 748 O O . ALA A 1 93 ? -13.021 -18.864 -2.647 1.00 78.75 93 ALA A O 1
ATOM 749 N N . ALA A 1 94 ? -13.059 -21.101 -2.475 1.00 80.12 94 ALA A N 1
ATOM 750 C CA . ALA A 1 94 ? -11.645 -21.235 -2.127 1.00 80.12 94 ALA A CA 1
ATOM 751 C C . ALA A 1 94 ? -10.735 -20.873 -3.313 1.00 80.12 94 ALA A C 1
ATOM 753 O O . ALA A 1 94 ? -9.717 -20.219 -3.127 1.00 80.12 94 ALA A O 1
ATOM 754 N N . VAL A 1 95 ? -11.133 -21.208 -4.547 1.00 83.75 95 VAL A N 1
ATOM 755 C CA . VAL A 1 95 ? -10.406 -20.779 -5.758 1.00 83.75 95 VAL A CA 1
ATOM 756 C C . VAL A 1 95 ? -10.414 -19.250 -5.889 1.00 83.75 95 VAL A C 1
ATOM 758 O O . VAL A 1 95 ? -9.383 -18.653 -6.185 1.00 83.75 95 VAL A O 1
ATOM 761 N N . LEU A 1 96 ? -11.551 -18.596 -5.621 1.00 82.62 96 LEU A N 1
ATOM 762 C CA . LEU A 1 96 ? -11.655 -17.131 -5.620 1.00 82.62 96 LEU A CA 1
ATOM 763 C C . LEU A 1 96 ? -10.800 -16.488 -4.516 1.00 82.62 96 LEU A C 1
ATOM 765 O O . LEU A 1 96 ? -10.192 -15.450 -4.765 1.00 82.62 96 LEU A O 1
ATOM 769 N N . GLU A 1 97 ? -10.721 -17.100 -3.332 1.00 82.75 97 GLU A N 1
ATOM 770 C CA . GLU A 1 97 ? -9.844 -16.648 -2.242 1.00 82.75 97 GLU A CA 1
ATOM 771 C C . GLU A 1 97 ? -8.364 -16.749 -2.621 1.00 82.75 97 GLU A C 1
ATOM 773 O O . GLU A 1 97 ? -7.611 -15.808 -2.381 1.00 82.75 97 GLU A O 1
ATOM 778 N N . VAL A 1 98 ? -7.953 -17.846 -3.261 1.00 83.19 98 VAL A N 1
ATOM 779 C CA . VAL A 1 98 ? -6.586 -18.009 -3.776 1.00 83.19 98 VAL A CA 1
ATOM 780 C C . VAL A 1 98 ? -6.279 -16.945 -4.831 1.00 83.19 98 VAL A C 1
ATOM 782 O O . VAL A 1 98 ? -5.236 -16.296 -4.763 1.00 83.19 98 VAL A O 1
ATOM 785 N N . ILE A 1 99 ? -7.209 -16.690 -5.759 1.00 81.38 99 ILE A N 1
ATOM 786 C CA . ILE A 1 99 ? -7.071 -15.616 -6.753 1.00 81.38 99 ILE A CA 1
ATOM 787 C C . ILE A 1 99 ? -6.906 -14.259 -6.059 1.00 81.38 99 ILE A C 1
ATOM 789 O O . ILE A 1 99 ? -6.008 -13.507 -6.423 1.00 81.38 99 ILE A O 1
ATOM 793 N N . ASP A 1 100 ? -7.709 -13.953 -5.038 1.00 78.50 100 ASP A N 1
ATOM 794 C CA . ASP A 1 100 ? -7.624 -12.696 -4.277 1.00 78.50 100 ASP A CA 1
ATOM 795 C C . ASP A 1 100 ? -6.324 -12.560 -3.464 1.00 78.50 100 ASP A C 1
ATOM 797 O O . ASP A 1 100 ? -5.893 -11.446 -3.150 1.00 78.50 100 ASP A O 1
ATOM 801 N N . GLN A 1 101 ? -5.664 -13.674 -3.149 1.00 77.88 101 GLN A N 1
ATOM 802 C CA . GLN A 1 101 ? -4.357 -13.679 -2.498 1.00 77.88 101 GLN A CA 1
ATOM 803 C C . GLN A 1 101 ? -3.197 -13.430 -3.473 1.00 77.88 101 GLN A C 1
ATOM 805 O O . GLN A 1 101 ? -2.126 -13.016 -3.014 1.00 77.88 101 GLN A O 1
ATOM 810 N N . LEU A 1 102 ? -3.397 -13.603 -4.789 1.00 71.75 102 LEU A N 1
ATOM 811 C CA . LEU A 1 102 ? -2.350 -13.384 -5.789 1.00 71.75 102 LEU A CA 1
ATOM 812 C C . LEU A 1 102 ? -1.859 -11.922 -5.772 1.00 71.75 102 LEU A C 1
ATOM 814 O O . LEU A 1 102 ? -2.679 -10.997 -5.801 1.00 71.75 102 LEU A O 1
ATOM 818 N N . PRO A 1 103 ? -0.531 -11.678 -5.816 1.00 64.12 103 PRO A N 1
ATOM 819 C CA . PRO A 1 103 ? 0.034 -10.324 -5.773 1.00 64.12 103 PRO A CA 1
ATOM 820 C C . PRO A 1 103 ? -0.532 -9.393 -6.854 1.00 64.12 103 PRO A C 1
ATOM 822 O O . PRO A 1 103 ? -0.891 -8.251 -6.578 1.00 64.12 103 PRO A O 1
ATOM 825 N N . VAL A 1 104 ? -0.705 -9.917 -8.072 1.00 64.62 104 VAL A N 1
ATOM 826 C CA . VAL A 1 104 ? -1.263 -9.182 -9.220 1.00 64.62 104 VAL A CA 1
ATOM 827 C C . VAL A 1 104 ? -2.737 -8.829 -9.001 1.00 64.62 104 VAL A C 1
ATOM 829 O O . VAL A 1 104 ? -3.190 -7.771 -9.423 1.00 64.62 104 VAL A O 1
ATOM 832 N N . ARG A 1 105 ? -3.497 -9.668 -8.289 1.00 66.56 105 ARG A N 1
ATOM 833 C CA . ARG A 1 105 ? -4.924 -9.441 -8.057 1.00 66.56 105 ARG A CA 1
ATOM 834 C C . ARG A 1 105 ? -5.181 -8.366 -7.007 1.00 66.56 105 ARG A C 1
ATOM 836 O O . ARG A 1 105 ? -6.061 -7.525 -7.199 1.00 66.56 105 ARG A O 1
ATOM 843 N N . LYS A 1 106 ? -4.387 -8.353 -5.934 1.00 59.75 106 LYS A N 1
ATOM 844 C CA . LYS A 1 106 ? -4.378 -7.246 -4.964 1.00 59.75 106 LYS A CA 1
ATOM 845 C C . LYS A 1 106 ? -4.062 -5.927 -5.671 1.00 59.75 106 LYS A C 1
ATOM 847 O O . LYS A 1 106 ? -4.768 -4.945 -5.465 1.00 59.75 106 LYS A O 1
ATOM 852 N N . LEU A 1 107 ? -3.100 -5.953 -6.597 1.00 52.66 107 LEU A N 1
ATOM 853 C CA . LEU A 1 107 ? -2.738 -4.811 -7.437 1.00 52.66 107 LEU A CA 1
ATOM 854 C C . LEU A 1 107 ? -3.890 -4.359 -8.365 1.00 52.66 107 LEU A C 1
ATOM 856 O O . LEU A 1 107 ? -4.164 -3.166 -8.486 1.00 52.66 107 LEU A O 1
ATOM 860 N N . GLU A 1 108 ? -4.614 -5.285 -8.997 1.00 58.84 108 GLU A N 1
ATOM 861 C CA . GLU A 1 108 ? -5.759 -4.989 -9.882 1.00 58.84 108 GLU A CA 1
ATOM 862 C C . GLU A 1 108 ? -6.981 -4.437 -9.139 1.00 58.84 108 GLU A C 1
ATOM 864 O O . GLU A 1 108 ? -7.645 -3.515 -9.620 1.00 58.84 108 GLU A O 1
ATOM 869 N N . MET A 1 109 ? -7.265 -4.954 -7.939 1.00 59.12 109 MET A N 1
ATOM 870 C CA . MET A 1 109 ? -8.323 -4.418 -7.076 1.00 59.12 109 MET A CA 1
ATOM 871 C C . MET A 1 109 ? -8.055 -2.973 -6.655 1.00 59.12 109 MET A C 1
ATOM 873 O O . MET A 1 109 ? -9.000 -2.201 -6.502 1.00 59.12 109 MET A O 1
ATOM 877 N N . MET A 1 110 ? -6.783 -2.612 -6.485 1.00 45.09 110 MET A N 1
ATOM 878 C CA . MET A 1 110 ? -6.354 -1.281 -6.055 1.00 45.09 110 MET A CA 1
ATOM 879 C C . MET A 1 110 ? -6.221 -0.284 -7.221 1.00 45.09 110 MET A C 1
ATOM 881 O O . MET A 1 110 ? -6.344 0.919 -7.012 1.00 45.09 110 MET A O 1
ATOM 885 N N . THR A 1 111 ? -6.008 -0.760 -8.455 1.00 47.72 111 THR A N 1
ATOM 886 C CA . THR A 1 111 ? -5.777 0.081 -9.653 1.00 47.72 111 THR A CA 1
ATOM 887 C C . THR A 1 111 ? -7.025 0.343 -10.504 1.00 47.72 111 THR A C 1
ATOM 889 O O . THR A 1 111 ? -7.003 1.246 -11.348 1.00 47.72 111 THR A O 1
ATOM 892 N N . ARG A 1 112 ? -8.134 -0.384 -10.290 1.00 55.16 112 ARG A N 1
ATOM 893 C CA . ARG A 1 112 ? -9.413 -0.137 -10.983 1.00 55.16 112 ARG A CA 1
ATOM 894 C C . ARG A 1 112 ? -9.988 1.239 -10.610 1.00 55.16 112 ARG A C 1
ATOM 896 O O . ARG A 1 112 ? -10.636 1.415 -9.581 1.00 55.16 112 ARG A O 1
ATOM 903 N N . LYS A 1 113 ? -9.789 2.225 -11.492 1.00 40.62 113 LYS A N 1
ATOM 904 C CA . LYS A 1 113 ? -10.462 3.533 -11.444 1.00 40.62 113 LYS A CA 1
ATOM 905 C C . LYS A 1 113 ? -11.926 3.389 -11.864 1.00 40.62 113 LYS A C 1
ATOM 907 O O . LYS A 1 113 ? -12.238 3.328 -13.047 1.00 40.62 113 LYS A O 1
ATOM 912 N N . GLY A 1 114 ? -12.812 3.363 -10.879 1.00 46.62 114 GLY A N 1
ATOM 913 C CA . GLY A 1 114 ? -14.263 3.371 -11.057 1.00 46.62 114 GLY A CA 1
ATOM 914 C C . GLY A 1 114 ? -14.948 2.850 -9.800 1.00 46.62 114 GLY A C 1
ATOM 915 O O . GLY A 1 114 ? -14.357 2.062 -9.062 1.00 46.62 114 GLY A O 1
ATOM 916 N N . ALA A 1 115 ? -16.180 3.290 -9.520 1.00 40.88 115 ALA A N 1
ATOM 917 C CA . ALA A 1 115 ? -16.969 2.663 -8.463 1.00 40.88 115 ALA A CA 1
ATOM 918 C C . ALA A 1 115 ? -17.017 1.152 -8.753 1.00 40.88 115 ALA A C 1
ATOM 920 O O . ALA A 1 115 ? -17.365 0.791 -9.878 1.00 40.88 115 ALA A O 1
ATOM 921 N N . PRO A 1 116 ? -16.652 0.264 -7.808 1.00 52.34 116 PRO A N 1
ATOM 922 C CA . PRO A 1 116 ? -16.775 -1.160 -8.059 1.00 52.34 116 PRO A CA 1
ATOM 923 C C . PRO A 1 116 ? -18.256 -1.419 -8.315 1.00 52.34 116 PRO A C 1
ATOM 925 O O . PRO A 1 116 ? -19.073 -1.218 -7.411 1.00 52.34 116 PRO A O 1
ATOM 928 N N . GLU A 1 117 ? -18.624 -1.804 -9.538 1.00 54.12 117 GLU A N 1
ATOM 929 C CA . GLU A 1 117 ? -19.962 -2.316 -9.808 1.00 54.12 117 GLU A CA 1
ATOM 930 C C . GLU A 1 117 ? -20.120 -3.576 -8.958 1.00 54.12 117 GLU A C 1
ATOM 932 O O . GLU A 1 117 ? -19.637 -4.661 -9.279 1.00 54.12 117 GLU A O 1
ATOM 937 N N . LYS A 1 118 ? -20.686 -3.391 -7.762 1.00 57.62 118 LYS A N 1
ATOM 938 C CA . LYS A 1 118 ? -20.870 -4.463 -6.794 1.00 57.62 118 LYS A CA 1
ATOM 939 C C . LYS A 1 118 ? -21.872 -5.434 -7.393 1.00 57.62 118 LYS A C 1
ATOM 941 O O . LYS A 1 118 ? -23.000 -5.040 -7.692 1.00 57.62 118 LYS A O 1
ATOM 946 N N . CYS A 1 119 ? -21.473 -6.696 -7.504 1.00 57.31 119 CYS A N 1
ATOM 947 C CA . CYS A 1 119 ? -22.351 -7.782 -7.907 1.00 57.31 119 CYS A CA 1
ATOM 948 C C . CYS A 1 119 ? -23.621 -7.788 -7.053 1.00 57.31 119 CYS A C 1
ATOM 950 O O . CYS A 1 119 ? -23.589 -8.110 -5.863 1.00 57.31 119 CYS A O 1
ATOM 952 N N . LYS A 1 120 ? -24.753 -7.409 -7.652 1.00 54.09 120 LYS A N 1
ATOM 953 C CA . LYS A 1 120 ? -26.066 -7.470 -7.007 1.00 54.09 120 LYS A CA 1
ATOM 954 C C . LYS A 1 120 ? -26.587 -8.895 -7.135 1.00 54.09 120 LYS A C 1
ATOM 956 O O . LYS A 1 120 ? -27.359 -9.199 -8.036 1.00 54.09 120 LYS A O 1
ATOM 961 N N . VAL A 1 121 ? -26.163 -9.781 -6.237 1.00 53.09 121 VAL A N 1
ATOM 962 C CA . VAL A 1 121 ? -26.759 -11.119 -6.156 1.00 53.09 121 VAL A CA 1
ATOM 963 C C . VAL A 1 121 ? -28.183 -10.961 -5.619 1.00 53.09 121 VAL A C 1
ATOM 965 O O . VAL A 1 121 ? -28.393 -10.716 -4.427 1.00 53.09 121 VAL A O 1
ATOM 968 N N . LEU A 1 122 ? -29.176 -11.058 -6.506 1.00 44.69 122 LEU A N 1
ATOM 969 C CA . LEU A 1 122 ? -30.589 -11.168 -6.149 1.00 44.69 122 LEU A CA 1
ATOM 970 C C . LEU A 1 122 ? -30.788 -12.505 -5.428 1.00 44.69 122 LEU A C 1
ATOM 972 O O . LEU A 1 122 ? -31.131 -13.513 -6.033 1.00 44.69 122 LEU A O 1
ATOM 976 N N . LYS A 1 123 ? -30.568 -12.532 -4.109 1.00 38.00 123 LYS A N 1
ATOM 977 C CA . LYS A 1 123 ? -30.942 -13.685 -3.284 1.00 38.00 123 LYS A CA 1
ATOM 978 C C . LYS A 1 123 ? -32.461 -13.861 -3.370 1.00 38.00 123 LYS A C 1
ATOM 980 O O . LYS A 1 123 ? -33.200 -13.211 -2.625 1.00 38.00 123 LYS A O 1
ATOM 985 N N . LYS A 1 124 ? -32.946 -14.750 -4.245 1.00 36.00 124 LYS A N 1
ATOM 986 C CA . LYS A 1 124 ? -34.311 -15.281 -4.155 1.00 36.00 124 LYS A CA 1
ATOM 987 C C . LYS A 1 124 ? -34.432 -15.974 -2.799 1.00 36.00 124 LYS A C 1
ATOM 989 O O . LYS A 1 124 ? -33.879 -17.047 -2.572 1.00 36.00 124 LYS A O 1
ATOM 994 N N . ARG A 1 125 ? -35.129 -15.327 -1.863 1.00 30.14 125 ARG A N 1
ATOM 995 C CA . ARG A 1 125 ? -35.525 -15.951 -0.599 1.00 30.14 125 ARG A CA 1
ATOM 996 C C . ARG A 1 125 ? -36.439 -17.126 -0.929 1.00 30.14 125 ARG A C 1
ATOM 998 O O . ARG A 1 125 ? -37.564 -16.923 -1.379 1.00 30.14 125 ARG A O 1
ATOM 1005 N N . VAL A 1 126 ? -35.969 -18.341 -0.672 1.00 29.48 126 VAL A N 1
ATOM 1006 C CA . VAL A 1 126 ? -36.830 -19.521 -0.594 1.00 29.48 126 VAL A CA 1
ATOM 1007 C C . VAL A 1 126 ? -37.786 -19.304 0.581 1.00 29.48 126 VAL A C 1
ATOM 1009 O O . VAL A 1 126 ? -37.388 -19.298 1.745 1.00 29.48 126 VAL A O 1
ATOM 1012 N N . LEU A 1 127 ? -39.056 -19.052 0.264 1.00 28.86 127 LEU A N 1
ATOM 1013 C CA . LEU A 1 127 ? -40.147 -18.946 1.228 1.00 28.86 127 LEU A CA 1
ATOM 1014 C C . LEU A 1 127 ? -40.463 -20.340 1.781 1.00 28.86 127 LEU A C 1
ATOM 1016 O O . LEU A 1 127 ? -41.287 -21.067 1.229 1.00 28.86 127 LEU A O 1
ATOM 1020 N N . VAL A 1 128 ? -39.855 -20.702 2.911 1.00 34.00 128 VAL A N 1
ATOM 1021 C CA . VAL A 1 128 ? -40.401 -21.775 3.748 1.00 34.00 128 VAL A CA 1
ATOM 1022 C C . VAL A 1 128 ? -41.614 -21.217 4.487 1.00 34.00 128 VAL A C 1
ATOM 1024 O O . VAL A 1 128 ? -41.522 -20.391 5.395 1.00 34.00 128 VAL A O 1
ATOM 1027 N N . ARG A 1 129 ? -42.784 -21.664 4.041 1.00 31.36 129 ARG A N 1
ATOM 1028 C CA . ARG A 1 129 ? -44.108 -21.304 4.543 1.00 31.36 129 ARG A CA 1
ATOM 1029 C C . ARG A 1 129 ? -44.315 -21.911 5.940 1.00 31.36 129 ARG A C 1
ATOM 1031 O O . ARG A 1 129 ? -44.600 -23.099 6.052 1.00 31.36 129 ARG A O 1
ATOM 1038 N N . LYS A 1 130 ? -44.231 -21.110 7.009 1.00 30.12 130 LYS A N 1
ATOM 1039 C CA . LYS A 1 130 ? -44.744 -21.497 8.339 1.00 30.12 130 LYS A CA 1
ATOM 1040 C C . LYS A 1 130 ? -46.097 -20.833 8.597 1.00 30.12 130 LYS A C 1
ATOM 1042 O O . LYS A 1 130 ? -46.230 -19.614 8.558 1.00 30.12 130 LYS A O 1
ATOM 1047 N N . ARG A 1 131 ? -47.112 -21.681 8.800 1.00 28.44 131 ARG A N 1
ATOM 1048 C CA . ARG A 1 131 ? -48.497 -21.329 9.147 1.00 28.44 131 ARG A CA 1
ATOM 1049 C C . ARG A 1 131 ? -48.527 -20.660 10.526 1.00 28.44 131 ARG A C 1
ATOM 1051 O O . ARG A 1 131 ? -47.922 -21.175 11.460 1.00 28.44 131 ARG A O 1
ATOM 1058 N N . GLY A 1 132 ? -49.223 -19.531 10.644 1.00 32.41 132 GLY A N 1
ATOM 1059 C CA . GLY A 1 132 ? -49.454 -18.858 11.927 1.00 32.41 132 GLY A CA 1
ATOM 1060 C C . GLY A 1 132 ? -50.668 -19.414 12.680 1.00 32.41 132 GLY A C 1
ATOM 1061 O O . GLY A 1 132 ? -51.480 -20.122 12.080 1.00 32.41 132 GLY A O 1
ATOM 1062 N N . PRO A 1 133 ? -50.857 -19.022 13.953 1.00 31.56 133 PRO A N 1
ATOM 1063 C CA . PRO A 1 133 ? -52.160 -19.078 14.593 1.00 31.56 133 PRO A CA 1
ATOM 1064 C C . PRO A 1 133 ? -52.686 -17.687 14.999 1.00 31.56 133 PRO A C 1
ATOM 1066 O O . PRO A 1 133 ? -52.062 -16.932 15.734 1.00 31.56 133 PRO A O 1
ATOM 1069 N N . VAL A 1 134 ? -53.861 -17.391 14.438 1.00 30.67 134 VAL A N 1
ATOM 1070 C CA . VAL A 1 134 ? -55.110 -16.884 15.041 1.00 30.67 134 VAL A CA 1
ATOM 1071 C C . VAL A 1 134 ? -55.071 -15.747 16.082 1.00 30.67 134 VAL A C 1
ATOM 1073 O O . VAL A 1 134 ? -54.573 -15.859 17.196 1.00 30.67 134 VAL A O 1
ATOM 1076 N N . LYS A 1 135 ? -55.787 -14.678 15.703 1.00 31.72 135 LYS A N 1
ATOM 1077 C CA . LYS A 1 135 ? -56.188 -13.487 16.466 1.00 31.72 135 LYS A CA 1
ATOM 1078 C C . LYS A 1 135 ? -57.054 -13.816 17.695 1.00 31.72 135 LYS A C 1
ATOM 1080 O O . LYS A 1 135 ? -58.011 -14.578 17.580 1.00 31.72 135 LYS A O 1
ATOM 1085 N N . LYS A 1 136 ? -56.872 -13.069 18.790 1.00 28.77 136 LYS A N 1
ATOM 1086 C CA . LYS A 1 136 ? -57.972 -12.699 19.701 1.00 28.77 136 LYS A CA 1
ATOM 1087 C C . LYS A 1 136 ? -58.119 -11.177 19.736 1.00 28.77 136 LYS A C 1
ATOM 1089 O O . LYS A 1 136 ? -57.154 -10.457 19.962 1.00 28.77 136 LYS A O 1
ATOM 1094 N N . LYS A 1 137 ? -59.339 -10.719 19.445 1.00 29.78 137 LYS A N 1
ATOM 1095 C CA . LYS A 1 137 ? -59.813 -9.334 19.574 1.00 29.78 137 LYS A CA 1
ATOM 1096 C C . LYS A 1 137 ? -60.096 -9.033 21.049 1.00 29.78 137 LYS A C 1
ATOM 1098 O O . LYS A 1 137 ? -60.655 -9.896 21.720 1.00 29.78 137 LYS A O 1
ATOM 1103 N N . ILE A 1 138 ? -59.829 -7.806 21.499 1.00 27.33 138 ILE A N 1
ATOM 1104 C CA . ILE A 1 138 ? -60.467 -7.221 22.688 1.00 27.33 138 ILE A CA 1
ATOM 1105 C C . ILE A 1 138 ? -60.947 -5.805 22.339 1.00 27.33 138 ILE A C 1
ATOM 1107 O O . ILE A 1 138 ? -60.276 -5.066 21.621 1.00 27.33 138 ILE A O 1
ATOM 1111 N N . PHE A 1 139 ? -62.165 -5.526 22.799 1.00 27.12 139 PHE A N 1
ATOM 1112 C CA . PHE A 1 139 ? -62.993 -4.338 22.608 1.00 27.12 139 PHE A CA 1
ATOM 1113 C C . PHE A 1 139 ? -62.504 -3.112 23.400 1.00 27.12 139 PHE A C 1
ATOM 1115 O O . PHE A 1 139 ? -61.806 -3.237 24.403 1.00 27.12 139 PHE A O 1
ATOM 1122 N N . SER A 1 140 ? -62.941 -1.933 22.956 1.00 28.09 140 SER A N 1
ATOM 1123 C CA . SER A 1 140 ? -62.866 -0.640 23.649 1.00 28.09 140 SER A CA 1
ATOM 1124 C C . SER A 1 140 ? -64.231 -0.303 24.328 1.00 28.09 140 SER A C 1
ATOM 1126 O O . SER A 1 140 ? -65.085 -1.190 24.385 1.00 28.09 140 SER A O 1
ATOM 1128 N N . PRO A 1 141 ? -64.458 0.882 24.941 1.00 44.03 141 PRO A N 1
ATOM 1129 C CA . PRO A 1 141 ? -64.577 1.030 26.400 1.00 44.03 141 PRO A CA 1
ATOM 1130 C C . PRO A 1 141 ? -65.912 1.655 26.867 1.00 44.03 141 PRO A C 1
ATOM 1132 O O . PRO A 1 141 ? -66.553 2.348 26.094 1.00 44.03 141 PRO A O 1
ATOM 1135 N N . GLN A 1 142 ? -66.285 1.502 28.149 1.00 30.78 142 GLN A N 1
ATOM 1136 C CA . GLN A 1 142 ? -66.980 2.526 28.967 1.00 30.78 142 GLN A CA 1
ATOM 1137 C C . GLN A 1 142 ? -67.515 1.941 30.281 1.00 30.78 142 GLN A C 1
ATOM 1139 O O . GLN A 1 142 ? -68.342 1.034 30.269 1.00 30.78 142 GLN A O 1
ATOM 1144 N N . ARG A 1 143 ? -67.136 2.554 31.409 1.00 31.72 143 ARG A N 1
ATOM 1145 C CA . ARG A 1 143 ? -68.067 2.911 32.493 1.00 31.72 143 ARG A CA 1
ATOM 1146 C C . ARG A 1 143 ? -67.416 3.916 33.443 1.00 31.72 143 ARG A C 1
ATOM 1148 O O . ARG A 1 143 ? -66.278 3.743 33.866 1.00 31.72 143 ARG A O 1
ATOM 1155 N N . GLN A 1 144 ? -68.164 4.983 33.705 1.00 33.38 144 GLN A N 1
ATOM 1156 C CA . GLN A 1 144 ? -67.869 6.060 34.643 1.00 33.38 144 GLN A CA 1
ATOM 1157 C C . GLN A 1 144 ? -67.931 5.575 36.096 1.00 33.38 144 GLN A C 1
ATOM 1159 O O . GLN A 1 144 ? -68.712 4.686 36.428 1.00 33.38 144 GLN A O 1
ATOM 1164 N N . GLY A 1 145 ? -67.180 6.254 36.959 1.00 29.69 145 GLY A N 1
ATOM 1165 C CA . GLY A 1 145 ? -67.350 6.226 38.407 1.00 29.69 145 GLY A CA 1
ATOM 1166 C C . GLY A 1 145 ? -66.485 7.305 39.053 1.00 29.69 145 GLY A C 1
ATOM 1167 O O . GLY A 1 145 ? -65.270 7.155 39.128 1.00 29.69 145 GLY A O 1
ATOM 1168 N N . ASN A 1 146 ? -67.114 8.403 39.475 1.00 32.28 146 ASN A N 1
ATOM 1169 C CA . ASN A 1 146 ? -66.485 9.491 40.221 1.00 32.28 146 ASN A CA 1
ATOM 1170 C C . ASN A 1 146 ? -66.286 9.080 41.686 1.00 32.28 146 ASN A C 1
ATOM 1172 O O . ASN A 1 146 ? -67.254 8.734 42.356 1.00 32.28 146 ASN A O 1
ATOM 1176 N N . PHE A 1 147 ? -65.066 9.228 42.199 1.00 30.08 147 PHE A N 1
ATOM 1177 C CA . PHE A 1 147 ? -64.811 9.453 43.621 1.00 30.08 147 PHE A CA 1
ATOM 1178 C C . PHE A 1 147 ? -63.837 10.622 43.756 1.00 30.08 147 PHE A C 1
ATOM 1180 O O . PHE A 1 147 ? -62.730 10.604 43.222 1.00 30.08 147 PHE A O 1
ATOM 1187 N N . THR A 1 148 ? -64.284 11.662 44.450 1.00 30.64 148 THR A N 1
ATOM 1188 C CA . THR A 1 148 ? -63.490 12.818 44.859 1.00 30.64 148 THR A CA 1
ATOM 1189 C C . THR A 1 148 ? -62.747 12.514 46.157 1.00 30.64 148 THR A C 1
ATOM 1191 O O . THR A 1 148 ? -63.380 12.268 47.181 1.00 30.64 148 THR A O 1
ATOM 1194 N N . SER A 1 149 ? -61.420 12.637 46.145 1.00 32.38 149 SER A N 1
ATOM 1195 C CA . SER A 1 149 ? -60.636 13.072 47.306 1.00 32.38 149 SER A CA 1
ATOM 1196 C C . SER A 1 149 ? -59.383 13.825 46.833 1.00 32.38 149 SER A C 1
ATOM 1198 O O . SER A 1 149 ? -58.693 13.430 45.896 1.00 32.38 149 SER A O 1
ATOM 1200 N N . VAL A 1 150 ? -59.145 14.982 47.445 1.00 29.28 150 VAL A N 1
ATOM 1201 C CA . VAL A 1 150 ? -58.066 15.952 47.176 1.00 29.28 150 VAL A CA 1
ATOM 1202 C C . VAL A 1 150 ? -57.110 15.891 48.385 1.00 29.28 150 VAL A C 1
ATOM 1204 O O . VAL A 1 150 ? -57.552 15.511 49.466 1.00 29.28 150 VAL A O 1
ATOM 1207 N N . PRO A 1 151 ? -55.866 16.390 48.329 1.00 43.69 151 PRO A N 1
ATOM 1208 C CA . PRO A 1 151 ? -54.731 16.017 47.492 1.00 43.69 151 PRO A CA 1
ATOM 1209 C C . PRO A 1 151 ? -53.544 15.537 48.368 1.00 43.69 151 PRO A C 1
ATOM 1211 O O . PRO A 1 151 ? -53.425 15.885 49.542 1.00 43.69 151 PRO A O 1
ATOM 1214 N N . ARG A 1 152 ? -52.547 14.859 47.792 1.00 26.70 152 ARG A N 1
ATOM 1215 C CA . ARG A 1 152 ? -51.173 15.007 48.302 1.00 26.70 152 ARG A CA 1
ATOM 1216 C C . ARG A 1 152 ? -50.171 14.903 47.168 1.00 26.70 152 ARG A C 1
ATOM 1218 O O . ARG A 1 152 ? -50.136 13.942 46.409 1.00 26.70 152 ARG A O 1
ATOM 1225 N N . GLN A 1 153 ? -49.414 15.982 47.045 1.00 35.81 153 GLN A N 1
ATOM 1226 C CA . GLN A 1 153 ? -48.316 16.176 46.121 1.00 35.81 153 GLN A CA 1
ATOM 1227 C C . GLN A 1 153 ? -47.306 15.033 46.237 1.00 35.81 153 GLN A C 1
ATOM 1229 O O . GLN A 1 153 ? -46.831 14.731 47.325 1.00 35.81 153 GLN A O 1
ATOM 1234 N N . GLN A 1 154 ? -46.915 14.478 45.099 1.00 30.02 154 GLN A N 1
ATOM 1235 C CA . GLN A 1 154 ? -45.609 14.746 44.499 1.00 30.02 154 GLN A CA 1
ATOM 1236 C C . GLN A 1 154 ? -45.663 14.179 43.081 1.00 30.02 154 GLN A C 1
ATOM 1238 O O . GLN A 1 154 ? -45.672 12.967 42.880 1.00 30.02 154 GLN A O 1
ATOM 1243 N N . LYS A 1 155 ? -45.725 15.064 42.075 1.00 31.52 155 LYS A N 1
ATOM 1244 C CA . LYS A 1 155 ? -45.324 14.675 40.719 1.00 31.52 155 LYS A CA 1
ATOM 1245 C C . LYS A 1 155 ? -43.917 14.084 40.856 1.00 31.52 155 LYS A C 1
ATOM 1247 O O . LYS A 1 155 ? -43.072 14.771 41.440 1.00 31.52 155 LYS A O 1
ATOM 1252 N N . PRO A 1 156 ? -43.636 12.864 40.375 1.00 36.75 156 PRO A N 1
ATOM 1253 C CA . PRO A 1 156 ? -42.259 12.432 40.288 1.00 36.75 156 PRO A CA 1
ATOM 1254 C C . PRO A 1 156 ? -41.607 13.399 39.303 1.00 36.75 156 PRO A C 1
ATOM 1256 O O . PRO A 1 156 ? -41.939 13.405 38.122 1.00 36.75 156 PRO A O 1
ATOM 1259 N N . LEU A 1 157 ? -40.751 14.288 39.811 1.00 48.16 157 LEU A N 1
ATOM 1260 C CA . LEU A 1 157 ? -39.792 15.006 38.982 1.00 48.16 157 LEU A CA 1
ATOM 1261 C C . LEU A 1 157 ? -39.179 13.962 38.055 1.00 48.16 157 LEU A C 1
ATOM 1263 O O . LEU A 1 157 ? -38.675 12.950 38.547 1.00 48.16 157 LEU A O 1
ATOM 1267 N N . ASP A 1 158 ? -39.291 14.176 36.745 1.00 57.47 158 ASP A N 1
ATOM 1268 C CA . ASP A 1 158 ? -38.761 13.292 35.715 1.00 57.47 158 ASP A CA 1
ATOM 1269 C C . ASP A 1 158 ? -37.241 13.181 35.886 1.00 57.47 158 ASP A C 1
ATOM 1271 O O . ASP A 1 158 ? -36.465 13.868 35.224 1.00 57.47 158 ASP A O 1
ATOM 1275 N N . LYS A 1 159 ? -36.788 12.307 36.794 1.00 56.72 159 LYS A N 1
ATOM 1276 C CA . LYS A 1 159 ? -35.367 12.063 37.083 1.00 56.72 159 LYS A CA 1
ATOM 1277 C C . LYS A 1 159 ? -34.617 11.685 35.805 1.00 56.72 159 LYS A C 1
ATOM 1279 O O . LYS A 1 159 ? -33.444 12.009 35.662 1.00 56.72 159 LYS A O 1
ATOM 1284 N N . LYS A 1 160 ? -35.325 11.062 34.857 1.00 54.66 160 LYS A N 1
ATOM 1285 C CA . LYS A 1 160 ? -34.843 10.719 33.519 1.00 54.66 160 LYS A CA 1
ATOM 1286 C C . LYS A 1 160 ? -34.663 11.945 32.613 1.00 54.66 160 LYS A C 1
ATOM 1288 O O . LYS A 1 160 ? -33.656 12.034 31.919 1.00 54.66 160 LYS A O 1
ATOM 1293 N N . ALA A 1 161 ? -35.581 12.915 32.644 1.00 63.09 161 ALA A N 1
ATOM 1294 C CA . ALA A 1 161 ? -35.439 14.163 31.888 1.00 63.09 161 ALA A CA 1
ATOM 1295 C C . ALA A 1 161 ? -34.356 15.072 32.491 1.00 63.09 161 ALA A C 1
ATOM 1297 O O . ALA A 1 161 ? -33.568 15.660 31.752 1.00 63.09 161 ALA A O 1
ATOM 1298 N N . ALA A 1 162 ? -34.265 15.121 33.824 1.00 59.84 162 ALA A N 1
ATOM 1299 C CA . ALA A 1 162 ? -33.218 15.841 34.543 1.00 59.84 162 ALA A CA 1
ATOM 1300 C C . ALA A 1 162 ? -31.826 15.266 34.234 1.00 59.84 162 ALA A C 1
ATOM 1302 O O . ALA A 1 162 ? -30.937 16.020 33.848 1.00 59.84 162 ALA A O 1
ATOM 1303 N N . LEU A 1 163 ? -31.663 13.938 34.281 1.00 60.00 163 LEU A N 1
ATOM 1304 C CA . LEU A 1 163 ? -30.415 13.271 33.897 1.00 60.00 163 LEU A CA 1
ATOM 1305 C C . LEU A 1 163 ? -30.045 13.536 32.443 1.00 60.00 163 LEU A C 1
ATOM 1307 O O . LEU A 1 163 ? -28.904 13.874 32.157 1.00 60.00 163 LEU A O 1
ATOM 1311 N N . LYS A 1 164 ? -31.011 13.423 31.527 1.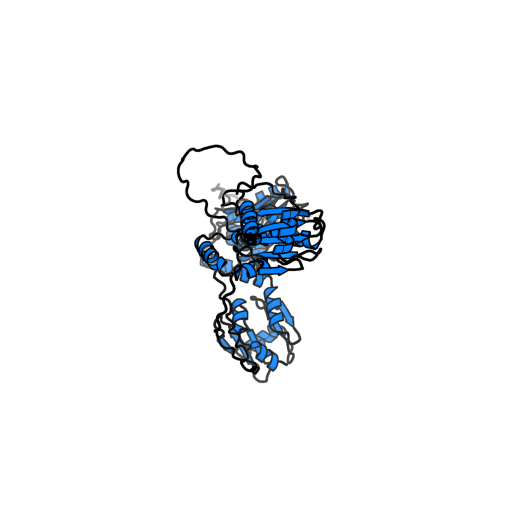00 64.00 164 LYS A N 1
ATOM 1312 C CA . LYS A 1 164 ? -30.791 13.717 30.111 1.00 64.00 164 LYS A CA 1
ATOM 1313 C C . LYS A 1 164 ? -30.305 15.154 29.924 1.00 64.00 164 LYS A C 1
ATOM 1315 O O . LYS A 1 164 ? -29.335 15.374 29.211 1.00 64.00 164 LYS A O 1
ATOM 1320 N N . SER A 1 165 ? -30.920 16.113 30.619 1.00 64.50 165 SER A N 1
ATOM 1321 C CA . SER A 1 165 ? -30.494 17.516 30.590 1.00 64.50 165 SER A CA 1
ATOM 1322 C C . SER A 1 165 ? -29.113 17.737 31.217 1.00 64.50 165 SER A C 1
ATOM 1324 O O . SER A 1 165 ? -28.342 18.545 30.709 1.00 64.50 165 SER A O 1
ATOM 1326 N N . GLN A 1 166 ? -28.769 16.983 32.265 1.00 64.56 166 GLN A N 1
ATOM 1327 C CA . GLN A 1 166 ? -27.486 17.070 32.957 1.00 64.56 166 GLN A CA 1
ATOM 1328 C C . GLN A 1 166 ? -26.359 16.470 32.110 1.00 64.56 166 GLN A C 1
ATOM 1330 O O . GLN A 1 166 ? -25.370 17.151 31.860 1.00 64.56 166 GLN A O 1
ATOM 1335 N N . VAL A 1 167 ? -26.539 15.262 31.569 1.00 63.28 167 VAL A N 1
ATOM 1336 C CA . VAL A 1 167 ? -25.607 14.637 30.615 1.00 63.28 167 VAL A CA 1
ATOM 1337 C C . VAL A 1 167 ? -25.428 15.536 29.396 1.00 63.28 167 VAL A C 1
ATOM 1339 O O . VAL A 1 167 ? -24.306 15.825 29.000 1.00 63.28 167 VAL A O 1
ATOM 1342 N N . GLN A 1 168 ? -26.516 16.082 28.855 1.00 63.47 168 GLN A N 1
ATOM 1343 C CA . GLN A 1 168 ? -26.439 16.992 27.719 1.00 63.47 168 GLN A CA 1
ATOM 1344 C C . GLN A 1 168 ? -25.762 18.325 28.083 1.00 63.47 168 GLN A C 1
ATOM 1346 O O . GLN A 1 168 ? -25.062 18.889 27.253 1.00 63.47 168 GLN A O 1
ATOM 1351 N N . SER A 1 169 ? -25.887 18.827 29.314 1.00 60.06 169 SER A N 1
ATOM 1352 C CA . SER A 1 169 ? -25.145 20.017 29.766 1.00 60.06 169 SER A CA 1
ATOM 1353 C C . SER A 1 169 ? -23.636 19.778 29.906 1.00 60.06 169 SER A C 1
ATOM 1355 O O . SER A 1 169 ? -22.861 20.695 29.636 1.00 60.06 169 SER A O 1
ATOM 1357 N N . ILE A 1 170 ? -23.235 18.551 30.259 1.00 60.72 170 ILE A N 1
ATOM 1358 C CA . ILE A 1 170 ? -21.835 18.112 30.331 1.00 60.72 170 ILE A CA 1
ATOM 1359 C C . ILE A 1 170 ? -21.254 17.981 28.914 1.00 60.72 170 ILE A C 1
ATOM 1361 O O . ILE A 1 170 ? -20.211 18.557 28.632 1.00 60.72 170 ILE A O 1
ATOM 1365 N N . LEU A 1 171 ? -21.976 17.328 27.993 1.00 54.44 171 LEU A N 1
ATOM 1366 C CA . LEU A 1 171 ? -21.571 17.169 26.584 1.00 54.44 171 LEU A CA 1
ATOM 1367 C C . LEU A 1 171 ? -21.455 18.492 25.813 1.00 54.44 171 LEU A C 1
ATOM 1369 O O . LEU A 1 171 ? -20.733 18.570 24.826 1.00 54.44 171 LEU A O 1
ATOM 1373 N N . ASN A 1 172 ? -22.178 19.523 26.252 1.00 54.81 172 ASN A N 1
ATOM 1374 C CA . ASN A 1 172 ? -22.125 20.865 25.673 1.00 54.81 172 ASN A CA 1
ATOM 1375 C C . ASN A 1 172 ? -21.089 21.779 26.374 1.00 54.81 172 ASN A C 1
ATOM 1377 O O . ASN A 1 172 ? -21.138 22.991 26.175 1.00 54.81 172 ASN A O 1
ATOM 1381 N N . GLY A 1 173 ? -20.226 21.254 27.259 1.00 47.03 173 GLY A N 1
ATOM 1382 C CA . GLY A 1 173 ? -19.184 22.031 27.956 1.00 47.03 173 GLY A CA 1
ATOM 1383 C C . GLY A 1 173 ? -19.701 23.058 28.978 1.00 47.03 173 GLY A C 1
ATOM 1384 O O . GLY A 1 173 ? -18.962 23.928 29.433 1.00 47.03 173 GLY A O 1
ATOM 1385 N N . ARG A 1 174 ? -20.987 23.001 29.361 1.00 46.91 174 ARG A N 1
ATOM 1386 C CA . ARG A 1 174 ? -21.655 24.076 30.122 1.00 46.91 174 ARG A CA 1
ATOM 1387 C C . ARG A 1 174 ? -21.653 23.870 31.639 1.00 46.91 174 ARG A C 1
ATOM 1389 O O . ARG A 1 174 ? -21.963 24.807 32.374 1.00 46.91 174 ARG A O 1
ATOM 1396 N N . SER A 1 175 ? -21.312 22.682 32.140 1.00 39.38 175 SER A N 1
ATOM 1397 C CA . SER A 1 175 ? -21.308 22.400 33.581 1.00 39.38 175 SER A CA 1
ATOM 1398 C C . SER A 1 175 ? -19.991 22.816 34.252 1.00 39.38 175 SER A C 1
ATOM 1400 O O . SER A 1 175 ? -19.189 21.978 34.661 1.00 39.38 175 SER A O 1
ATOM 1402 N N . ARG A 1 176 ? -19.783 24.125 34.428 1.00 35.34 176 ARG A N 1
ATOM 1403 C CA . ARG A 1 176 ? -18.970 24.619 35.549 1.00 35.34 176 ARG A CA 1
ATOM 1404 C C . ARG A 1 176 ? -19.879 24.607 36.777 1.00 35.34 176 ARG A C 1
ATOM 1406 O O . ARG A 1 176 ? -20.903 25.289 36.782 1.00 35.34 176 ARG A O 1
ATOM 1413 N N . PHE A 1 177 ? -19.547 23.827 37.803 1.00 30.02 177 PHE A N 1
ATOM 1414 C CA . PHE A 1 177 ? -20.193 23.950 39.110 1.00 30.02 177 PHE A CA 1
ATOM 1415 C C . PHE A 1 177 ? -19.833 25.319 39.702 1.00 30.02 177 PHE A C 1
ATOM 1417 O O . PHE A 1 177 ? -18.855 25.462 40.424 1.00 30.02 177 PHE A O 1
ATOM 1424 N N . VAL A 1 178 ? -20.622 26.341 39.380 1.00 24.86 178 VAL A N 1
ATOM 1425 C CA . VAL A 1 178 ? -20.683 27.579 40.153 1.00 24.86 178 VAL A CA 1
ATOM 1426 C C . VAL A 1 178 ? -22.033 27.568 40.847 1.00 24.86 178 VAL A C 1
ATOM 1428 O O . VAL A 1 178 ? -23.081 27.773 40.234 1.00 24.86 178 VAL A O 1
ATOM 1431 N N . ILE A 1 179 ? -21.998 27.264 42.142 1.00 29.98 179 ILE A N 1
ATOM 1432 C CA . ILE A 1 179 ? -23.093 27.544 43.065 1.00 29.98 179 ILE A CA 1
ATOM 1433 C C . ILE A 1 179 ? -23.455 29.019 42.869 1.00 29.98 179 ILE A C 1
ATOM 1435 O O . ILE A 1 179 ? -22.600 29.894 43.007 1.00 29.98 179 ILE A O 1
ATOM 1439 N N . ARG A 1 180 ? -24.706 29.283 42.478 1.00 27.16 180 ARG A N 1
ATOM 1440 C CA . ARG A 1 180 ? -25.209 30.637 42.239 1.00 27.16 180 ARG A CA 1
ATOM 1441 C C . ARG A 1 180 ? -24.926 31.534 43.440 1.00 27.16 180 ARG A C 1
ATOM 1443 O O . ARG A 1 180 ? -25.340 31.230 44.557 1.00 27.16 180 ARG A O 1
ATOM 1450 N N . LYS A 1 181 ? -24.357 32.701 43.160 1.00 25.20 181 LYS A N 1
ATOM 1451 C CA . LYS A 1 181 ? -24.719 33.931 43.855 1.00 25.20 181 LYS A CA 1
ATOM 1452 C C . LYS A 1 181 ? -25.198 34.895 42.773 1.00 25.20 181 LYS A C 1
ATOM 1454 O O . LYS A 1 181 ? -24.402 35.304 41.933 1.00 25.20 181 LYS A O 1
ATOM 1459 N N . ASP A 1 182 ? -26.503 35.161 42.732 1.00 32.78 182 ASP A N 1
ATOM 1460 C CA . ASP A 1 182 ? -27.072 36.191 41.851 1.00 32.78 182 ASP A CA 1
ATOM 1461 C C . ASP A 1 182 ? -26.466 37.559 42.227 1.00 32.78 182 ASP A C 1
ATOM 1463 O O . ASP A 1 182 ? -26.219 37.799 43.417 1.00 32.78 182 ASP A O 1
ATOM 1467 N N . PRO A 1 183 ? -26.201 38.457 41.254 1.00 33.41 183 PRO A N 1
ATOM 1468 C CA . PRO A 1 183 ? -27.213 39.483 40.979 1.00 33.41 183 PRO A CA 1
ATOM 1469 C C . PRO A 1 183 ? -27.307 40.006 39.521 1.00 33.41 183 PRO A C 1
ATOM 1471 O O . PRO A 1 183 ? -26.336 40.083 38.779 1.00 33.41 183 PRO A O 1
ATOM 1474 N N . VAL A 1 184 ? -28.533 40.423 39.179 1.00 27.09 184 VAL A N 1
ATOM 1475 C CA . VAL A 1 184 ? -28.939 41.652 38.456 1.00 27.09 184 VAL A CA 1
ATOM 1476 C C . VAL A 1 184 ? -28.223 42.040 37.140 1.00 27.09 184 VAL A C 1
ATOM 1478 O O . VAL A 1 184 ? -27.177 42.670 37.130 1.00 27.09 184 VAL A O 1
ATOM 1481 N N . GLY A 1 185 ? -28.928 41.769 36.032 1.00 34.72 185 GLY A N 1
ATOM 1482 C CA . GLY A 1 185 ? -29.266 42.686 34.926 1.00 34.72 185 GLY A CA 1
ATOM 1483 C C . GLY A 1 185 ? -28.183 43.469 34.172 1.00 34.72 185 GLY A C 1
ATOM 1484 O O . GLY A 1 185 ? -27.800 44.528 34.635 1.00 34.72 185 GLY A O 1
ATOM 1485 N N . VAL A 1 186 ? -27.914 43.084 32.913 1.00 26.64 186 VAL A N 1
ATOM 1486 C CA . VAL A 1 186 ? -27.772 43.989 31.745 1.00 26.64 186 VAL A CA 1
ATOM 1487 C C . VAL A 1 186 ? -28.202 43.227 30.481 1.00 26.64 186 VAL A C 1
ATOM 1489 O O . VAL A 1 186 ? -27.848 42.067 30.280 1.00 26.64 186 VAL A O 1
ATOM 1492 N N . ARG A 1 187 ? -29.009 43.878 29.639 1.00 38.03 187 ARG A N 1
ATOM 1493 C CA . ARG A 1 187 ? -29.500 43.395 28.341 1.00 38.03 187 ARG A CA 1
ATOM 1494 C C . ARG A 1 187 ? -28.429 43.691 27.274 1.00 38.03 187 ARG A C 1
ATOM 1496 O O . ARG A 1 187 ? -28.060 44.847 27.110 1.00 38.03 187 ARG A O 1
ATOM 1503 N N . GLY A 1 188 ? -27.952 42.668 26.564 1.00 24.36 188 GLY A N 1
ATOM 1504 C CA . GLY A 1 188 ? -26.969 42.756 25.471 1.00 24.36 188 GLY A CA 1
ATOM 1505 C C . GLY A 1 188 ? -27.206 41.654 24.425 1.00 24.36 188 GLY A C 1
ATOM 1506 O O . GLY A 1 188 ? -27.906 40.690 24.736 1.00 24.36 188 GLY A O 1
ATOM 1507 N N . PRO A 1 189 ? -26.740 41.832 23.176 1.00 29.70 189 PRO A N 1
ATOM 1508 C CA . PRO A 1 189 ? -27.454 41.395 21.982 1.00 29.70 189 PRO A CA 1
ATOM 1509 C C . PRO A 1 189 ? -27.362 39.893 21.725 1.00 29.70 189 PRO A C 1
ATOM 1511 O O . PRO A 1 189 ? -26.369 39.244 22.039 1.00 29.70 189 PRO A O 1
ATOM 1514 N N . GLN A 1 190 ? -28.437 39.372 21.129 1.00 35.22 190 GLN A N 1
ATOM 1515 C CA . GLN A 1 190 ? -28.590 37.990 20.694 1.00 35.22 190 GLN A CA 1
ATOM 1516 C C . GLN A 1 190 ? -27.441 37.611 19.755 1.00 35.22 190 GLN A C 1
ATOM 1518 O O . GLN A 1 190 ? -27.472 37.913 18.564 1.00 35.22 190 GLN A O 1
ATOM 1523 N N . THR A 1 191 ? -26.428 36.938 20.291 1.00 24.66 191 THR A N 1
ATOM 1524 C CA . THR A 1 191 ? -25.540 36.115 19.485 1.00 24.66 191 THR A CA 1
ATOM 1525 C C . THR A 1 191 ? -26.295 34.840 19.143 1.00 24.66 191 THR A C 1
ATOM 1527 O O . THR A 1 191 ? -26.882 34.171 19.998 1.00 24.66 191 THR A O 1
ATOM 1530 N N . SER A 1 192 ? -26.358 34.594 17.840 1.00 26.53 192 SER A N 1
ATOM 1531 C CA . SER A 1 192 ? -26.952 33.444 17.174 1.00 26.53 192 SER A CA 1
ATOM 1532 C C . SER A 1 192 ? -26.793 32.160 17.980 1.00 26.53 192 SER A C 1
ATOM 1534 O O . SER A 1 192 ? -25.686 31.802 18.384 1.00 26.53 192 SER A O 1
ATOM 1536 N N . ALA A 1 193 ? -27.926 31.488 18.183 1.00 25.31 193 ALA A N 1
ATOM 1537 C CA . ALA A 1 193 ? -28.049 30.195 18.828 1.00 25.31 193 ALA A CA 1
ATOM 1538 C C . ALA A 1 193 ? -26.893 29.262 18.441 1.00 25.31 193 ALA A C 1
ATOM 1540 O O . ALA A 1 193 ? -26.787 28.832 17.296 1.00 25.31 193 ALA A O 1
ATOM 1541 N N . THR A 1 194 ? -26.039 28.962 19.418 1.00 29.11 194 THR A N 1
ATOM 1542 C CA . THR A 1 194 ? -25.024 27.916 19.344 1.00 29.11 194 THR A CA 1
ATOM 1543 C C . THR A 1 194 ? -25.739 26.616 18.980 1.00 29.11 194 THR A C 1
ATOM 1545 O O . THR A 1 194 ? -26.554 26.113 19.761 1.00 29.11 194 THR A O 1
ATOM 1548 N N . GLU A 1 195 ? -25.517 26.128 17.760 1.00 33.97 195 GLU A N 1
ATOM 1549 C CA . GLU A 1 195 ? -26.012 24.833 17.303 1.00 33.97 195 GLU A CA 1
ATOM 1550 C C . GLU A 1 195 ? -25.622 23.771 18.334 1.00 33.97 195 GLU A C 1
ATOM 1552 O O . GLU A 1 195 ? -24.458 23.607 18.687 1.00 33.97 195 GLU A O 1
ATOM 1557 N N . ARG A 1 196 ? -26.637 23.102 18.888 1.00 39.94 196 ARG A N 1
ATOM 1558 C CA . ARG A 1 196 ? -26.498 22.055 19.906 1.00 39.94 196 ARG A CA 1
ATOM 1559 C C . ARG A 1 196 ? -25.542 20.979 19.382 1.00 39.94 196 ARG A C 1
ATOM 1561 O O . ARG A 1 196 ? -25.850 20.383 18.348 1.00 39.94 196 ARG A O 1
ATOM 1568 N N . SER A 1 197 ? -24.451 20.674 20.094 1.00 50.50 197 SER A N 1
ATOM 1569 C CA . SER A 1 197 ? -23.626 19.502 19.777 1.00 50.50 197 SER A CA 1
ATOM 1570 C C . SER A 1 197 ? -24.389 18.239 20.191 1.00 50.50 197 SER A C 1
ATOM 1572 O O . SER A 1 197 ? -24.260 17.672 21.274 1.00 50.50 197 SER A O 1
ATOM 1574 N N . ASN A 1 198 ? -25.303 17.813 19.324 1.00 67.69 198 ASN A N 1
ATOM 1575 C CA . ASN A 1 198 ? -25.883 16.488 19.421 1.00 67.69 198 ASN A CA 1
ATOM 1576 C C . ASN A 1 198 ? -24.803 15.507 18.964 1.00 67.69 198 ASN A C 1
ATOM 1578 O O . ASN A 1 198 ? -24.541 15.391 17.768 1.00 67.69 198 ASN A O 1
ATOM 1582 N N . SER A 1 199 ? -24.186 14.825 19.925 1.00 74.25 199 SER A N 1
ATOM 1583 C CA . SER A 1 199 ? -23.268 13.712 19.687 1.00 74.25 199 SER A CA 1
ATOM 1584 C C . SER A 1 199 ? -23.878 12.416 20.210 1.00 74.25 199 SER A C 1
ATOM 1586 O O . SER A 1 199 ? -24.576 12.404 21.228 1.00 74.25 199 SER A O 1
ATOM 1588 N N . ARG A 1 200 ? -23.626 11.318 19.501 1.00 86.44 200 ARG A N 1
ATOM 1589 C CA . ARG A 1 200 ? -23.989 9.961 19.925 1.00 86.44 200 ARG A CA 1
ATOM 1590 C C . ARG A 1 200 ? -23.036 9.540 21.034 1.00 86.44 200 ARG A C 1
ATOM 1592 O O . ARG A 1 200 ? -21.846 9.807 20.927 1.00 86.44 200 ARG A O 1
ATOM 1599 N N . LEU A 1 201 ? -23.516 8.885 22.087 1.00 86.19 201 LEU A N 1
ATOM 1600 C CA . LEU A 1 201 ? -22.629 8.374 23.137 1.00 86.19 201 LEU A CA 1
ATOM 1601 C C . LEU A 1 201 ? -22.270 6.917 22.900 1.00 86.19 201 LEU A C 1
ATOM 1603 O O . LEU A 1 201 ? -23.158 6.071 22.764 1.00 86.19 201 LEU A O 1
ATOM 1607 N N . MET A 1 202 ? -20.974 6.648 22.942 1.00 89.56 202 MET A N 1
ATOM 1608 C CA . MET A 1 202 ? -20.407 5.343 23.231 1.00 89.56 202 MET A CA 1
ATOM 1609 C C . MET A 1 202 ? -20.017 5.342 24.707 1.00 89.56 202 MET A C 1
ATOM 1611 O O . MET A 1 202 ? -19.213 6.163 25.131 1.00 89.56 202 MET A O 1
ATOM 1615 N N . VAL A 1 203 ? -20.594 4.454 25.505 1.00 88.88 203 VAL A N 1
ATOM 1616 C CA . VAL A 1 203 ? -20.303 4.354 26.936 1.00 88.88 203 VAL A CA 1
ATOM 1617 C C . VAL A 1 203 ? -19.566 3.046 27.195 1.00 88.88 203 VAL A C 1
ATOM 1619 O O . VAL A 1 203 ? -20.121 1.976 26.960 1.00 88.88 203 VAL A O 1
ATOM 1622 N N . MET A 1 204 ? -18.325 3.127 27.662 1.00 90.38 204 MET A N 1
ATOM 1623 C CA . MET A 1 204 ? -17.488 1.988 28.035 1.00 90.38 204 MET A CA 1
ATOM 1624 C C . MET A 1 204 ? -17.426 1.872 29.554 1.00 90.38 204 MET A C 1
ATOM 1626 O O . MET A 1 204 ? -17.160 2.858 30.238 1.00 90.38 204 MET A O 1
ATOM 1630 N N . ILE A 1 205 ? -17.633 0.673 30.092 1.00 88.62 205 ILE A N 1
ATOM 1631 C CA . ILE A 1 205 ? -17.413 0.380 31.512 1.00 88.62 205 ILE A CA 1
ATOM 1632 C C . ILE A 1 205 ? -16.373 -0.714 31.641 1.00 88.62 205 ILE A C 1
ATOM 1634 O O . ILE A 1 205 ? -16.437 -1.702 30.917 1.00 88.62 205 ILE A O 1
ATOM 1638 N N . ALA A 1 206 ? -15.447 -0.548 32.582 1.00 89.44 206 ALA A N 1
ATOM 1639 C CA . ALA A 1 206 ? -14.505 -1.591 32.955 1.00 89.44 206 ALA A CA 1
ATOM 1640 C C . ALA A 1 206 ? -14.154 -1.523 34.451 1.00 89.44 206 ALA A C 1
ATOM 1642 O O . ALA A 1 206 ? -14.218 -0.450 35.059 1.00 89.44 206 ALA A O 1
ATOM 1643 N N . PRO A 1 207 ? -13.746 -2.644 35.069 1.00 86.56 207 PRO A N 1
ATOM 1644 C CA . PRO A 1 207 ? -13.372 -2.667 36.483 1.00 86.56 207 PRO A CA 1
ATOM 1645 C C . PRO A 1 207 ? -12.101 -1.857 36.788 1.00 86.56 207 PRO A C 1
ATOM 1647 O O . PRO A 1 207 ? -11.925 -1.424 37.924 1.00 86.56 207 PRO A O 1
ATOM 1650 N N . GLY A 1 208 ? -11.239 -1.610 35.798 1.00 84.62 208 GLY A N 1
ATOM 1651 C CA . GLY A 1 208 ? -10.023 -0.811 35.954 1.00 84.62 208 GLY A CA 1
ATOM 1652 C C . GLY A 1 208 ? -9.291 -0.580 34.632 1.00 84.62 208 GLY A C 1
ATOM 1653 O O . GLY A 1 208 ? -9.625 -1.184 33.616 1.00 84.62 208 GLY A O 1
ATOM 1654 N N . GLU A 1 209 ? -8.282 0.293 34.652 1.00 83.25 209 GLU A N 1
ATOM 1655 C CA . GLU A 1 209 ? -7.510 0.695 33.462 1.00 83.25 209 GLU A CA 1
ATOM 1656 C C . GLU A 1 209 ? -6.647 -0.433 32.877 1.00 83.25 209 GLU A C 1
ATOM 1658 O O . GLU A 1 209 ? -6.341 -0.416 31.689 1.00 83.25 209 GLU A O 1
ATOM 1663 N N . SER A 1 210 ? -6.286 -1.430 33.689 1.00 84.00 210 SER A N 1
ATOM 1664 C CA . SER A 1 210 ? -5.506 -2.605 33.281 1.00 84.00 210 SER A CA 1
ATOM 1665 C C . SER A 1 210 ? -6.357 -3.768 32.758 1.00 84.00 210 SER A C 1
ATOM 1667 O O . SER A 1 210 ? -5.812 -4.817 32.419 1.00 84.00 210 SER A O 1
ATOM 1669 N N . ASN A 1 211 ? -7.685 -3.620 32.701 1.00 88.00 211 ASN A N 1
ATOM 1670 C CA . ASN A 1 211 ? -8.568 -4.661 32.183 1.00 88.00 211 ASN A CA 1
ATOM 1671 C C . ASN A 1 211 ? -8.293 -4.907 30.685 1.00 88.00 211 ASN A C 1
ATOM 1673 O O . ASN A 1 211 ? -8.256 -3.967 29.891 1.00 88.00 211 ASN A O 1
ATOM 1677 N N . ALA A 1 212 ? -8.082 -6.169 30.301 1.00 87.50 212 ALA A N 1
ATOM 1678 C CA . ALA A 1 212 ? -7.622 -6.528 28.959 1.00 87.50 212 ALA A CA 1
ATOM 1679 C C . ALA A 1 212 ? -8.618 -6.108 27.866 1.00 87.50 212 ALA A C 1
ATOM 1681 O O . ALA A 1 212 ? -8.214 -5.555 26.841 1.00 87.50 212 ALA A O 1
ATOM 1682 N N . GLU A 1 213 ? -9.911 -6.307 28.116 1.00 89.25 213 GLU A N 1
ATOM 1683 C CA . GLU A 1 213 ? -11.003 -5.947 27.214 1.00 89.25 213 GLU A CA 1
ATOM 1684 C C . GLU A 1 213 ? -11.089 -4.428 27.014 1.00 89.25 213 GLU A C 1
ATOM 1686 O O . GLU A 1 213 ? -11.211 -3.948 25.885 1.00 89.25 213 GLU A O 1
ATOM 1691 N N . TYR A 1 214 ? -10.932 -3.663 28.097 1.00 89.06 214 TYR A N 1
ATOM 1692 C CA . TYR A 1 214 ? -10.865 -2.204 28.052 1.00 89.06 214 TYR A CA 1
ATOM 1693 C C . TYR A 1 214 ? -9.688 -1.697 27.225 1.00 89.06 214 TYR A C 1
ATOM 1695 O O . TYR A 1 214 ? -9.875 -0.858 26.342 1.00 89.06 214 TYR A O 1
ATOM 1703 N N . VAL A 1 215 ? -8.486 -2.220 27.473 1.00 86.25 215 VAL A N 1
ATOM 1704 C CA . VAL A 1 215 ? -7.285 -1.817 26.732 1.00 86.25 215 VAL A CA 1
ATOM 1705 C C . VAL A 1 215 ? -7.426 -2.177 25.248 1.00 86.25 215 VAL A C 1
ATOM 1707 O O . VAL A 1 215 ? -7.027 -1.395 24.385 1.00 86.25 215 VAL A O 1
ATOM 1710 N N . GLN A 1 216 ? -8.021 -3.330 24.929 1.00 89.31 216 GLN A N 1
ATOM 1711 C CA . GLN A 1 216 ? -8.287 -3.734 23.550 1.00 89.31 216 GLN A CA 1
ATOM 1712 C C . GLN A 1 216 ? -9.262 -2.784 22.848 1.00 89.31 216 GLN A C 1
ATOM 1714 O O . GLN A 1 216 ? -8.934 -2.284 21.772 1.00 89.31 216 GLN A O 1
ATOM 1719 N N . GLN A 1 217 ? -10.418 -2.498 23.454 1.00 90.31 217 GLN A N 1
ATOM 1720 C CA . GLN A 1 217 ? -11.408 -1.591 22.869 1.00 90.31 217 GLN A CA 1
ATOM 1721 C C . GLN A 1 217 ? -10.862 -0.167 22.731 1.00 90.31 217 GLN A C 1
ATOM 1723 O O . GLN A 1 217 ? -11.109 0.490 21.725 1.00 90.31 217 GLN A O 1
ATOM 1728 N N . LYS A 1 218 ? -10.095 0.307 23.721 1.00 86.44 218 LYS A N 1
ATOM 1729 C CA . LYS A 1 218 ? -9.462 1.627 23.674 1.00 86.44 218 LYS A CA 1
ATOM 1730 C C . LYS A 1 218 ? -8.519 1.749 22.472 1.00 86.44 218 LYS A C 1
ATOM 1732 O O . LYS A 1 218 ? -8.653 2.707 21.719 1.00 86.44 218 LYS A O 1
ATOM 1737 N N . ARG A 1 219 ? -7.639 0.761 22.242 1.00 81.38 219 ARG A N 1
ATOM 1738 C CA . ARG A 1 219 ? -6.742 0.752 21.068 1.00 81.38 219 ARG A CA 1
ATOM 1739 C C . ARG A 1 219 ? -7.509 0.743 19.745 1.00 81.38 219 ARG A C 1
ATOM 1741 O O . ARG A 1 219 ? -7.130 1.449 18.819 1.00 81.38 219 ARG A O 1
ATOM 1748 N N . ASP A 1 220 ? -8.564 -0.059 19.649 1.00 85.81 220 ASP A N 1
ATOM 1749 C CA . ASP A 1 220 ? -9.373 -0.167 18.429 1.00 85.81 220 ASP A CA 1
ATOM 1750 C C . ASP A 1 220 ? -10.124 1.145 18.116 1.00 85.81 220 ASP A C 1
ATOM 1752 O O . ASP A 1 220 ? -10.134 1.606 16.971 1.00 85.81 220 ASP A O 1
ATOM 1756 N N . ASN A 1 221 ? -10.651 1.816 19.146 1.00 86.44 221 ASN A N 1
ATOM 1757 C CA . ASN A 1 221 ? -11.265 3.136 19.004 1.00 86.44 221 ASN A CA 1
ATOM 1758 C C . ASN A 1 221 ? -10.242 4.217 18.607 1.00 86.44 221 ASN A C 1
ATOM 1760 O O . ASN A 1 221 ? -10.550 5.074 17.782 1.00 86.44 221 ASN A O 1
ATOM 1764 N N . GLU A 1 222 ? -9.032 4.191 19.182 1.00 81.62 222 GLU A N 1
ATOM 1765 C CA . GLU A 1 222 ? -7.938 5.115 18.838 1.00 81.62 222 GLU A CA 1
ATOM 1766 C C . GLU A 1 222 ? -7.518 4.969 17.370 1.00 81.62 222 GLU A C 1
ATOM 1768 O O . GLU A 1 222 ? -7.344 5.969 16.678 1.00 81.62 222 GLU A O 1
ATOM 1773 N N . GLN A 1 223 ? -7.440 3.737 16.857 1.00 80.25 223 GLN A N 1
ATOM 1774 C CA . GLN A 1 223 ? -7.172 3.480 15.436 1.00 80.25 223 GLN A CA 1
ATOM 1775 C C . GLN A 1 223 ? -8.283 4.016 14.524 1.00 80.25 223 GLN A C 1
ATOM 1777 O O . GLN A 1 223 ? -8.024 4.378 13.381 1.00 80.25 223 GLN A O 1
ATOM 1782 N N . SER A 1 224 ? -9.513 4.103 15.027 1.00 83.06 224 SER A N 1
ATOM 1783 C CA . SER A 1 224 ? -10.691 4.534 14.268 1.00 83.06 224 SER A CA 1
ATOM 1784 C C . SER A 1 224 ? -11.149 5.959 14.608 1.00 83.06 224 SER A C 1
ATOM 1786 O O . SER A 1 224 ? -12.300 6.313 14.341 1.00 83.06 224 SER A O 1
ATOM 1788 N N . TYR A 1 225 ? -10.262 6.790 15.173 1.00 83.06 225 TYR A N 1
ATOM 1789 C CA . TYR A 1 225 ? -10.582 8.124 15.702 1.00 83.06 225 TYR A CA 1
ATOM 1790 C C . TYR A 1 225 ? -11.364 8.992 14.706 1.00 83.06 225 TYR A C 1
ATOM 1792 O O . TYR A 1 225 ? -12.438 9.505 15.020 1.00 83.06 225 TYR A O 1
ATOM 1800 N N . CYS A 1 226 ? -10.856 9.120 13.477 1.00 83.50 226 CYS A N 1
ATOM 1801 C CA . CYS A 1 226 ? -11.474 9.967 12.459 1.00 83.50 226 CYS A CA 1
ATOM 1802 C C . CYS A 1 226 ? -12.870 9.453 12.060 1.00 83.50 226 CYS A C 1
ATOM 1804 O O . CYS A 1 226 ? -13.825 10.221 11.945 1.00 83.50 226 CYS A O 1
ATOM 1806 N N . GLU A 1 227 ? -13.020 8.140 11.886 1.00 85.38 227 GLU A N 1
ATOM 1807 C CA . GLU A 1 227 ? -14.290 7.534 11.483 1.00 85.38 227 GLU A CA 1
ATOM 1808 C C . GLU A 1 227 ? -15.374 7.669 12.569 1.00 85.38 227 GLU A C 1
ATOM 1810 O O . GLU A 1 227 ? -16.561 7.833 12.258 1.00 85.38 227 GLU A O 1
ATOM 1815 N N . LEU A 1 228 ? -14.971 7.640 13.843 1.00 86.19 228 LEU A N 1
ATOM 1816 C CA . LEU A 1 228 ? -15.837 7.941 14.985 1.00 86.19 228 LEU A CA 1
ATOM 1817 C C . LEU A 1 228 ? -16.204 9.434 15.033 1.00 86.19 228 LEU A C 1
ATOM 1819 O O . LEU A 1 228 ? -17.366 9.765 15.292 1.00 86.19 228 LEU A O 1
ATOM 1823 N N . ALA A 1 229 ? -15.258 10.321 14.709 1.00 82.75 229 ALA A N 1
ATOM 1824 C CA . ALA A 1 229 ? -15.482 11.765 14.631 1.00 82.75 229 ALA A CA 1
ATOM 1825 C C . ALA A 1 229 ? -16.483 12.142 13.524 1.00 82.75 229 ALA A C 1
ATOM 1827 O O . ALA A 1 229 ? -17.437 12.873 13.790 1.00 82.75 229 ALA A O 1
ATOM 1828 N N . MET A 1 230 ? -16.364 11.572 12.315 1.00 80.88 230 MET A N 1
ATOM 1829 C CA . MET A 1 230 ? -17.340 11.792 11.228 1.00 80.88 230 MET A CA 1
ATOM 1830 C C . MET A 1 230 ? -18.769 11.418 11.640 1.00 80.88 230 MET A C 1
ATOM 1832 O O . MET A 1 230 ? -19.733 12.079 11.262 1.00 80.88 230 MET A O 1
ATOM 1836 N N . ARG A 1 231 ? -18.916 10.378 12.468 1.00 84.38 231 ARG A N 1
ATOM 1837 C CA . ARG A 1 231 ? -20.213 9.901 12.979 1.00 84.38 231 ARG A CA 1
ATOM 1838 C C . ARG A 1 231 ? -20.671 10.628 14.247 1.00 84.38 231 ARG A C 1
ATOM 1840 O O . ARG A 1 231 ? -21.667 10.215 14.853 1.00 84.38 231 ARG A O 1
ATOM 1847 N N . LYS A 1 232 ? -19.974 11.704 14.637 1.00 84.75 232 LYS A N 1
ATOM 1848 C CA . LYS A 1 232 ? -20.248 12.542 15.813 1.00 84.75 232 LYS A CA 1
ATOM 1849 C C . LYS A 1 232 ? -20.418 11.713 17.085 1.00 84.75 232 LYS A C 1
ATOM 1851 O O . LYS A 1 232 ? -21.396 11.882 17.819 1.00 84.75 232 LYS A O 1
ATOM 1856 N N . VAL A 1 233 ? -19.510 10.766 17.309 1.00 85.75 233 VAL A N 1
ATOM 1857 C CA . VAL A 1 233 ? -19.511 9.911 18.500 1.00 85.75 233 VAL A CA 1
ATOM 1858 C C . VAL A 1 233 ? -18.682 10.569 19.608 1.00 85.75 233 VAL A C 1
ATOM 1860 O O . VAL A 1 233 ? -17.593 11.071 19.365 1.00 85.75 233 VAL A O 1
ATOM 1863 N N . SER A 1 234 ? -19.181 10.543 20.839 1.00 84.75 234 SER A N 1
ATOM 1864 C CA . SER A 1 234 ? -18.438 10.907 22.049 1.00 84.75 234 SER A CA 1
ATOM 1865 C C . SER A 1 234 ? -18.294 9.675 22.933 1.00 84.75 234 SER A C 1
ATOM 1867 O O . SER A 1 234 ? -19.258 8.929 23.127 1.00 84.75 234 SER A O 1
ATOM 1869 N N . LEU A 1 235 ? -17.106 9.472 23.486 1.00 87.06 235 LEU A N 1
ATOM 1870 C CA . LEU A 1 235 ? -16.787 8.365 24.371 1.00 87.06 235 LEU A CA 1
ATOM 1871 C C . LEU A 1 235 ? -16.939 8.783 25.835 1.00 87.06 235 LEU A C 1
ATOM 1873 O O . LEU A 1 235 ? -16.311 9.733 26.292 1.00 87.06 235 LEU A O 1
ATOM 1877 N N . VAL A 1 236 ? -17.745 8.039 26.585 1.00 87.38 236 VAL A N 1
ATOM 1878 C CA . VAL A 1 236 ? -17.821 8.115 28.044 1.00 87.38 236 VAL A CA 1
ATOM 1879 C C . VAL A 1 236 ? -17.237 6.835 28.618 1.00 87.38 236 VAL A C 1
ATOM 1881 O O . VAL A 1 236 ? -17.769 5.756 28.384 1.00 87.38 236 VAL A O 1
ATOM 1884 N N . THR A 1 237 ? -16.184 6.938 29.412 1.00 87.62 237 THR A N 1
ATOM 1885 C CA . THR A 1 237 ? -15.506 5.786 30.007 1.00 87.62 237 THR A CA 1
ATOM 1886 C C . THR A 1 237 ? -15.700 5.798 31.517 1.00 87.62 237 THR A C 1
ATOM 1888 O O . THR A 1 237 ? -15.272 6.731 32.182 1.00 87.62 237 THR A O 1
ATOM 1891 N N . ILE A 1 238 ? -16.324 4.767 32.082 1.00 88.31 238 ILE A N 1
ATOM 1892 C CA . ILE A 1 238 ? -16.501 4.600 33.528 1.00 88.31 238 ILE A CA 1
ATOM 1893 C C . ILE A 1 238 ? -15.593 3.466 34.000 1.00 88.31 238 ILE A C 1
ATOM 1895 O O . ILE A 1 238 ? -15.795 2.302 33.660 1.00 88.31 238 ILE A O 1
ATOM 1899 N N . LEU A 1 239 ? -14.612 3.803 34.827 1.00 87.62 239 LEU A N 1
ATOM 1900 C CA . LEU A 1 239 ? -13.649 2.860 35.386 1.00 87.62 239 LEU A CA 1
ATOM 1901 C C . LEU A 1 239 ? -13.903 2.667 36.873 1.00 87.62 239 LEU A C 1
ATOM 1903 O O . LEU A 1 239 ? -14.176 3.634 37.580 1.00 87.62 239 LEU A O 1
ATOM 1907 N N . GLY A 1 240 ? -13.796 1.431 37.353 1.00 83.31 240 GLY A N 1
ATOM 1908 C CA . GLY A 1 240 ? -13.911 1.103 38.773 1.00 83.31 240 GLY A CA 1
ATOM 1909 C C . GLY A 1 240 ? -15.265 0.521 39.180 1.00 83.31 240 GLY A C 1
ATOM 1910 O O . GLY A 1 240 ? -16.065 0.069 38.356 1.00 83.31 240 GLY A O 1
ATOM 1911 N N . SER A 1 241 ? -15.521 0.504 40.486 1.00 75.00 241 SER A N 1
ATOM 1912 C CA . SER A 1 241 ? -16.734 -0.076 41.089 1.00 75.00 241 SER A CA 1
ATOM 1913 C C . SER A 1 241 ? -17.802 0.991 41.368 1.00 75.00 241 SER A C 1
ATOM 1915 O O . SER A 1 241 ? -17.545 2.180 41.208 1.00 75.00 241 SER A O 1
ATOM 1917 N N . GLU A 1 242 ? -19.005 0.597 41.804 1.00 67.44 242 GLU A N 1
ATOM 1918 C CA . GLU A 1 242 ? -20.079 1.554 42.143 1.00 67.44 242 GLU A CA 1
ATOM 1919 C C . GLU A 1 242 ? -19.694 2.544 43.255 1.00 67.44 242 GLU A C 1
ATOM 1921 O O . GLU A 1 242 ? -20.212 3.656 43.290 1.00 67.44 242 GLU A O 1
ATOM 1926 N N . HIS A 1 243 ? -18.774 2.156 44.142 1.00 71.44 243 HIS A N 1
ATOM 1927 C CA . HIS A 1 243 ? -18.353 2.962 45.293 1.00 71.44 243 HIS A CA 1
ATOM 1928 C C . HIS A 1 243 ? -17.011 3.674 45.089 1.00 71.44 243 HIS A C 1
ATOM 1930 O O . HIS A 1 243 ? -16.655 4.544 45.875 1.00 71.44 243 HIS A O 1
ATOM 1936 N N . ASN A 1 244 ? -16.260 3.304 44.050 1.00 77.88 244 ASN A N 1
ATOM 1937 C CA . ASN A 1 244 ? -14.972 3.903 43.715 1.00 77.88 244 ASN A CA 1
ATOM 1938 C C . ASN A 1 244 ? -14.822 3.912 42.192 1.00 77.88 244 ASN A C 1
ATOM 1940 O O . ASN A 1 244 ? -14.140 3.059 41.617 1.00 77.88 244 ASN A O 1
ATOM 1944 N N . GLY A 1 245 ? -15.576 4.806 41.553 1.00 78.88 245 GLY A N 1
ATOM 1945 C CA . GLY A 1 245 ? -15.643 4.944 40.106 1.00 78.88 245 GLY A CA 1
ATOM 1946 C C . GLY A 1 245 ? -15.092 6.288 39.642 1.00 78.88 245 GLY A C 1
ATOM 1947 O O . GLY A 1 245 ? -15.281 7.305 40.304 1.00 78.88 245 GLY A O 1
ATOM 1948 N N . SER A 1 246 ? -14.437 6.303 38.487 1.00 81.88 246 SER A N 1
ATOM 1949 C CA . SER A 1 246 ? -14.064 7.519 37.760 1.00 81.88 246 SER A CA 1
ATOM 1950 C C . SER A 1 246 ? -14.731 7.506 36.393 1.00 81.88 246 SER A C 1
ATOM 1952 O O . SER A 1 246 ? -14.720 6.480 35.717 1.00 81.88 246 SER A O 1
ATOM 1954 N N . LEU A 1 247 ? -15.309 8.632 35.991 1.00 83.12 247 LEU A N 1
ATOM 1955 C CA . LEU A 1 247 ? -15.897 8.823 34.673 1.00 83.12 247 LEU A CA 1
ATOM 1956 C C . LEU A 1 247 ? -15.011 9.759 33.857 1.00 83.12 247 LEU A C 1
ATOM 1958 O O . LEU A 1 247 ? -14.625 10.814 34.346 1.00 83.12 247 LEU A O 1
ATOM 1962 N N . TYR A 1 248 ? -14.731 9.385 32.618 1.00 82.31 248 TYR A N 1
ATOM 1963 C CA . TYR A 1 248 ? -13.985 10.179 31.655 1.00 82.31 248 TYR A CA 1
ATOM 1964 C C . TYR A 1 248 ? -14.865 10.486 30.451 1.00 82.31 248 TYR A C 1
ATOM 1966 O O . TYR A 1 248 ? -15.624 9.618 30.016 1.00 82.31 248 TYR A O 1
ATOM 1974 N N . LEU A 1 249 ? -14.772 11.699 29.919 1.00 80.69 249 LEU A N 1
ATOM 1975 C CA . LEU A 1 249 ? -15.495 12.106 28.718 1.00 80.69 249 LEU A CA 1
ATOM 1976 C C . LEU A 1 249 ? -14.494 12.555 27.658 1.00 80.69 249 LEU A C 1
ATOM 1978 O O . LEU A 1 249 ? -13.705 13.459 27.896 1.00 80.69 249 LEU A O 1
ATOM 1982 N N . GLN A 1 250 ? -14.560 11.937 26.485 1.00 77.50 250 GLN A N 1
ATOM 1983 C CA . GLN A 1 250 ? -13.737 12.269 25.334 1.00 77.50 250 GLN A CA 1
ATOM 1984 C C . GLN A 1 250 ? -14.638 12.512 24.126 1.00 77.50 250 GLN A C 1
ATOM 1986 O O . GLN A 1 250 ? -15.490 11.693 23.783 1.00 77.50 250 GLN A O 1
ATOM 1991 N N . HIS A 1 251 ? -14.446 13.643 23.459 1.00 78.06 251 HIS A N 1
ATOM 1992 C CA . HIS A 1 251 ? -15.160 13.970 22.232 1.00 78.06 251 HIS A CA 1
ATOM 1993 C C . HIS A 1 251 ? -14.273 13.667 21.025 1.00 78.06 251 HIS A C 1
ATOM 1995 O O . HIS A 1 251 ? -13.185 14.224 20.921 1.00 78.06 251 HIS A O 1
ATOM 2001 N N . TYR A 1 252 ? -14.738 12.815 20.107 1.00 76.81 252 TYR A N 1
ATOM 2002 C CA . TYR A 1 252 ? -14.072 12.641 18.817 1.00 76.81 252 TYR A CA 1
ATOM 2003 C C . TYR A 1 252 ? -14.472 13.805 17.904 1.00 76.81 252 TYR A C 1
ATOM 2005 O O . TYR A 1 252 ? -15.637 13.923 17.523 1.00 76.81 252 TYR A O 1
ATOM 2013 N N . GLN A 1 253 ? -13.518 14.681 17.591 1.00 72.31 253 GLN A N 1
ATOM 2014 C CA . GLN A 1 253 ? -13.698 15.851 16.721 1.00 72.31 253 GLN A CA 1
ATOM 2015 C C . GLN A 1 253 ? -12.745 15.764 15.531 1.00 72.31 253 GLN A C 1
ATOM 2017 O O . GLN A 1 253 ? -11.639 15.243 15.665 1.00 72.31 253 GLN A O 1
ATOM 2022 N N . LEU A 1 254 ? -13.181 16.254 14.370 1.00 65.94 254 LEU A N 1
ATOM 2023 C CA . LEU A 1 254 ? -12.312 16.412 13.203 1.00 65.94 254 LEU A CA 1
ATOM 2024 C C . LEU A 1 254 ? -11.465 17.679 13.372 1.00 65.94 254 LEU A C 1
ATOM 2026 O O . LEU A 1 254 ? -11.973 18.679 13.871 1.00 65.94 254 LEU A O 1
ATOM 2030 N N . ASP A 1 255 ? -10.226 17.677 12.876 1.00 56.91 255 ASP A N 1
ATOM 2031 C CA . ASP A 1 255 ? -9.281 18.807 13.008 1.00 56.91 255 ASP A CA 1
ATOM 2032 C C . ASP A 1 255 ? -9.794 20.130 12.402 1.00 56.91 255 ASP A C 1
ATOM 2034 O O . ASP A 1 255 ? -9.287 21.210 12.693 1.00 56.91 255 ASP A O 1
ATOM 2038 N N . THR A 1 256 ? -10.812 20.055 11.541 1.00 56.50 256 THR A N 1
ATOM 2039 C CA . THR A 1 256 ? -11.476 21.205 10.916 1.00 56.50 256 THR A CA 1
ATOM 2040 C C . THR A 1 256 ? -12.558 21.855 11.784 1.00 56.50 256 THR A C 1
ATOM 2042 O O . THR A 1 256 ? -13.058 22.920 11.419 1.00 56.50 256 THR A O 1
ATOM 2045 N N . GLU A 1 257 ? -12.982 21.217 12.878 1.00 56.88 257 GLU A N 1
ATOM 2046 C CA . GLU A 1 257 ? -13.979 21.768 13.800 1.00 56.88 257 GLU A CA 1
ATOM 2047 C C . GLU A 1 257 ? -13.292 22.576 14.918 1.00 56.88 257 GLU A C 1
ATOM 2049 O O . GLU A 1 257 ? -12.225 22.189 15.394 1.00 56.88 257 GLU A O 1
ATOM 2054 N N . PRO A 1 258 ? -13.864 23.720 15.341 1.00 52.19 258 PRO A N 1
ATOM 2055 C CA . PRO A 1 258 ? -13.291 24.503 16.426 1.00 52.19 258 PRO A CA 1
ATOM 2056 C C . PRO A 1 258 ? -13.257 23.661 17.712 1.00 52.19 258 PRO A C 1
ATOM 2058 O O . PRO A 1 258 ? -14.267 23.020 18.025 1.00 52.19 258 PRO A O 1
ATOM 2061 N N . PRO A 1 259 ? -12.148 23.689 18.477 1.00 52.38 259 PRO A N 1
ATOM 2062 C CA . PRO A 1 259 ? -12.048 22.937 19.718 1.00 52.38 259 PRO A CA 1
ATOM 2063 C C . PRO A 1 259 ? -13.200 23.327 20.644 1.00 52.38 259 PRO A C 1
ATOM 2065 O O . PRO A 1 259 ? -13.392 24.511 20.940 1.00 52.38 259 PRO A O 1
ATOM 2068 N N . LEU A 1 260 ? -13.982 22.346 21.097 1.00 56.66 260 LEU A N 1
ATOM 2069 C CA . LEU A 1 260 ? -14.941 22.602 22.172 1.00 56.66 260 LEU A CA 1
ATOM 2070 C C . LEU A 1 260 ? -14.155 22.983 23.439 1.00 56.66 260 LEU A C 1
ATOM 2072 O O . LEU A 1 260 ? -13.153 22.348 23.752 1.00 56.66 260 LEU A O 1
ATOM 2076 N N . ASP A 1 261 ? -14.597 24.020 24.157 1.00 42.91 261 ASP A N 1
ATOM 2077 C CA . ASP A 1 261 ? -14.027 24.427 25.452 1.00 42.91 261 ASP A CA 1
ATOM 2078 C C . ASP A 1 261 ? -14.327 23.315 26.475 1.00 42.91 261 ASP A C 1
ATOM 2080 O O . ASP A 1 261 ? -15.416 23.244 27.056 1.00 42.91 261 ASP A O 1
ATOM 2084 N N . LEU A 1 262 ? -13.408 22.352 26.581 1.00 49.66 262 LEU A N 1
ATOM 2085 C CA . LEU A 1 262 ? -13.573 21.133 27.366 1.00 49.66 262 LEU A CA 1
ATOM 2086 C C . LEU A 1 262 ? -13.484 21.480 28.857 1.00 49.66 262 LEU A C 1
ATOM 2088 O O . LEU A 1 262 ? -12.492 22.016 29.348 1.00 49.66 262 LEU A O 1
ATOM 2092 N N . GLY A 1 263 ? -14.565 21.183 29.582 1.00 53.69 263 GLY A N 1
ATOM 2093 C CA . GLY A 1 263 ? -14.566 21.146 31.043 1.00 53.69 263 GLY A CA 1
ATOM 2094 C C . GLY A 1 263 ? -13.658 20.027 31.581 1.00 53.69 263 GLY A C 1
ATOM 2095 O O . GLY A 1 263 ? -12.852 19.471 30.846 1.00 53.69 263 GLY A O 1
ATOM 2096 N N . PRO A 1 264 ? -13.757 19.662 32.869 1.00 51.03 264 PRO A N 1
ATOM 2097 C CA . PRO A 1 264 ? -12.896 18.621 33.423 1.00 51.03 264 PRO A CA 1
ATOM 2098 C C . PRO A 1 264 ? -13.112 17.278 32.704 1.00 51.03 264 PRO A C 1
ATOM 2100 O O . PRO A 1 264 ? -14.212 16.734 32.735 1.00 51.03 264 PRO A O 1
ATOM 2103 N N . ASP A 1 265 ? -12.047 16.715 32.123 1.00 60.41 265 ASP A N 1
ATOM 2104 C CA . ASP A 1 265 ? -12.066 15.416 31.425 1.00 60.41 265 ASP A CA 1
ATOM 2105 C C . ASP A 1 265 ? -12.389 14.235 32.352 1.00 60.41 265 ASP A C 1
ATOM 2107 O O . ASP A 1 265 ? -12.739 13.149 31.889 1.00 60.41 265 ASP A O 1
ATOM 2111 N N . LYS A 1 266 ? -12.274 14.440 33.672 1.00 69.81 266 LYS A N 1
ATOM 2112 C CA . LYS A 1 266 ? -12.509 13.442 34.716 1.00 69.81 266 LYS A CA 1
ATOM 2113 C C . LYS A 1 266 ? -13.569 13.920 35.706 1.00 69.81 266 LYS A C 1
ATOM 2115 O O . LYS A 1 266 ? -13.405 14.939 36.374 1.00 69.81 266 LYS A O 1
ATOM 2120 N N . PHE A 1 267 ? -14.609 13.115 35.875 1.00 73.69 267 PHE A N 1
ATOM 2121 C CA . PHE A 1 267 ? -15.679 13.298 36.845 1.00 73.69 267 PHE A CA 1
ATOM 2122 C C . PHE A 1 267 ? -15.617 12.192 37.903 1.00 73.69 267 PHE A C 1
ATOM 2124 O O . PHE A 1 267 ? -15.565 11.003 37.588 1.00 73.69 267 PHE A O 1
ATOM 2131 N N . THR A 1 268 ? -15.654 12.584 39.173 1.00 73.44 268 THR A N 1
ATOM 2132 C CA . THR A 1 268 ? -15.642 11.674 40.334 1.00 73.44 268 THR A CA 1
ATOM 2133 C C . THR A 1 268 ? -16.974 11.663 41.091 1.00 73.44 268 THR A C 1
ATOM 2135 O O . THR A 1 268 ? -17.065 11.089 42.174 1.00 73.44 268 THR A O 1
ATOM 2138 N N . ASP A 1 269 ? -18.025 12.280 40.536 1.00 77.50 269 ASP A N 1
ATOM 2139 C CA . ASP A 1 269 ? -19.358 12.296 41.147 1.00 77.50 269 ASP A CA 1
ATOM 2140 C C . ASP A 1 269 ? -19.984 10.891 41.126 1.00 77.50 269 ASP A C 1
ATOM 2142 O O . ASP A 1 269 ? -20.490 10.408 40.108 1.00 77.50 269 ASP A O 1
ATOM 2146 N N . LEU A 1 270 ? -19.958 10.236 42.287 1.00 77.56 270 LEU A N 1
ATOM 2147 C CA . LEU A 1 270 ? -20.476 8.884 42.487 1.00 77.56 270 LEU A CA 1
ATOM 2148 C C . LEU A 1 270 ? -21.988 8.773 42.222 1.00 77.56 270 LEU A C 1
ATOM 2150 O O . LEU A 1 270 ? -22.452 7.719 41.780 1.00 77.56 270 LEU A O 1
AT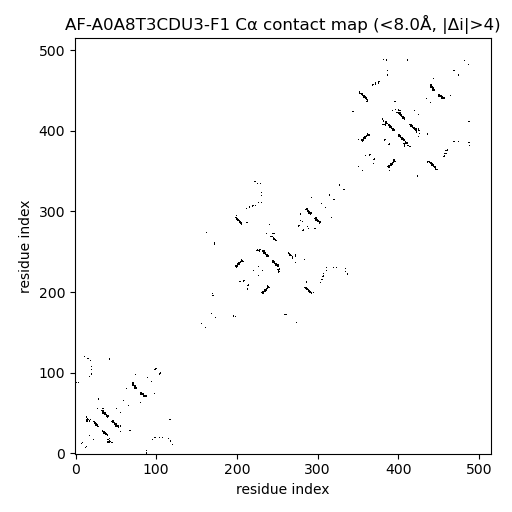OM 2154 N N . ASN A 1 271 ? -22.766 9.840 42.442 1.00 78.81 271 ASN A N 1
ATOM 2155 C CA . ASN A 1 271 ? -24.208 9.831 42.184 1.00 78.81 271 ASN A CA 1
ATOM 2156 C C . ASN A 1 271 ? -24.483 9.811 40.674 1.00 78.81 271 ASN A C 1
ATOM 2158 O O . ASN A 1 271 ? -25.280 9.003 40.195 1.00 78.81 271 ASN A O 1
ATOM 2162 N N . LEU A 1 272 ? -23.751 10.630 39.913 1.00 80.06 272 LEU A N 1
ATOM 2163 C CA . LEU A 1 272 ? -23.812 10.630 38.451 1.00 80.06 272 LEU A CA 1
ATOM 2164 C C . LEU A 1 272 ? -23.392 9.271 37.871 1.00 80.06 272 LEU A C 1
ATOM 2166 O O . LEU A 1 272 ? -24.092 8.728 37.014 1.00 80.06 272 LEU A O 1
ATOM 2170 N N . ILE A 1 273 ? -22.298 8.687 38.369 1.00 80.12 273 ILE A N 1
ATOM 2171 C CA . ILE A 1 273 ? -21.804 7.372 37.927 1.00 80.12 273 ILE A CA 1
ATOM 2172 C C . ILE A 1 273 ? -22.842 6.273 38.196 1.00 80.12 273 ILE A C 1
ATOM 2174 O O . ILE A 1 273 ? -23.138 5.474 37.302 1.00 80.12 273 ILE A O 1
ATOM 2178 N N . SER A 1 274 ? -23.435 6.245 39.394 1.00 79.12 274 SER A N 1
ATOM 2179 C CA . SER A 1 274 ? -24.495 5.289 39.745 1.00 79.12 274 SER A CA 1
ATOM 2180 C C . SER A 1 274 ? -25.727 5.461 38.849 1.00 79.12 274 SER A C 1
ATOM 2182 O O . SER A 1 274 ? -26.296 4.486 38.346 1.00 79.12 274 SER A O 1
ATOM 2184 N N . GLN A 1 275 ? -26.106 6.709 38.569 1.00 80.56 275 GLN A N 1
ATOM 2185 C CA . GLN A 1 275 ? -27.253 7.011 37.727 1.00 80.56 275 GLN A CA 1
ATOM 2186 C C . GLN A 1 275 ? -27.023 6.619 36.259 1.00 80.56 275 GLN A C 1
ATOM 2188 O O . GLN A 1 275 ? -27.931 6.063 35.637 1.00 80.56 275 GLN A O 1
ATOM 2193 N N . MET A 1 276 ? -25.817 6.828 35.718 1.00 80.94 276 MET A N 1
ATOM 2194 C CA . MET A 1 276 ? -25.461 6.380 34.366 1.00 80.94 276 MET A CA 1
ATOM 2195 C C . MET A 1 276 ? -25.441 4.853 34.259 1.00 80.94 276 MET A C 1
ATOM 2197 O O . MET A 1 276 ? -26.043 4.309 33.333 1.00 80.94 276 MET A O 1
ATOM 2201 N N . ARG A 1 277 ? -24.854 4.142 35.233 1.00 82.44 277 ARG A N 1
ATOM 2202 C CA . ARG A 1 277 ? -24.898 2.666 35.275 1.00 82.44 277 ARG A CA 1
ATOM 2203 C C . ARG A 1 277 ? -26.333 2.142 35.249 1.00 82.44 277 ARG A C 1
ATOM 2205 O O . ARG A 1 277 ? -26.643 1.203 34.515 1.00 82.44 277 ARG A O 1
ATOM 2212 N N . LYS A 1 278 ? -27.232 2.785 35.998 1.00 82.56 278 LYS A N 1
ATOM 2213 C CA . LYS A 1 278 ? -28.648 2.407 36.053 1.00 82.56 278 LYS A CA 1
ATOM 2214 C C . LYS A 1 278 ? -29.399 2.703 34.752 1.00 82.56 278 LYS A C 1
ATOM 2216 O O . LYS A 1 278 ? -30.123 1.831 34.274 1.00 82.56 278 LYS A O 1
ATOM 2221 N N . GLU A 1 279 ? -29.244 3.897 34.179 1.00 79.69 279 GLU A N 1
ATOM 2222 C CA . GLU A 1 279 ? -29.979 4.309 32.970 1.00 79.69 279 GLU A CA 1
ATOM 2223 C C . GLU A 1 279 ? -29.567 3.486 31.744 1.00 79.69 279 GLU A C 1
ATOM 2225 O O . GLU A 1 279 ? -30.422 3.068 30.961 1.00 79.69 279 GLU A O 1
ATOM 2230 N N . PHE A 1 280 ? -28.277 3.169 31.615 1.00 80.50 280 PHE A N 1
ATOM 2231 C CA . PHE A 1 280 ? -27.770 2.340 30.522 1.00 80.50 280 PHE A CA 1
ATOM 2232 C C . PHE A 1 280 ? -27.860 0.829 30.795 1.00 80.50 280 PHE A C 1
ATOM 2234 O O . PHE A 1 280 ? -27.327 0.038 30.021 1.00 80.50 280 PHE A O 1
ATOM 2241 N N . LYS A 1 281 ? -28.576 0.419 31.857 1.00 72.50 281 LYS A N 1
ATOM 2242 C CA . LYS A 1 281 ? -28.811 -0.988 32.246 1.00 72.50 281 LYS A CA 1
ATOM 2243 C C . LYS A 1 281 ? -27.522 -1.802 32.399 1.00 72.50 281 LYS A C 1
ATOM 2245 O O . LYS A 1 281 ? -27.477 -2.990 32.085 1.00 72.50 281 LYS A O 1
ATOM 2250 N N . MET A 1 282 ? -26.475 -1.162 32.903 1.00 69.75 282 MET A N 1
ATOM 2251 C CA . MET A 1 282 ? -25.165 -1.771 33.081 1.00 69.75 282 MET A CA 1
ATOM 2252 C C . MET A 1 282 ? -25.091 -2.358 34.489 1.00 69.75 282 MET A C 1
ATOM 2254 O O . MET A 1 282 ? -24.786 -1.665 35.457 1.00 69.75 282 MET A O 1
ATOM 2258 N N . HIS A 1 283 ? -25.497 -3.620 34.622 1.00 63.69 283 HIS A N 1
ATOM 2259 C CA . HIS A 1 283 ? -25.651 -4.300 35.918 1.00 63.69 283 HIS A CA 1
ATOM 2260 C C . HIS A 1 283 ? -24.503 -5.263 36.249 1.00 63.69 283 HIS A C 1
ATOM 2262 O O . HIS A 1 283 ? -24.525 -5.902 37.298 1.00 63.69 283 HIS A O 1
ATOM 2268 N N . ARG A 1 284 ? -23.502 -5.382 35.370 1.00 60.66 284 ARG A N 1
ATOM 2269 C CA . ARG A 1 284 ? -22.364 -6.292 35.545 1.00 60.66 284 ARG A CA 1
ATOM 2270 C C . ARG A 1 284 ? -21.108 -5.525 35.961 1.00 60.66 284 ARG A C 1
ATOM 2272 O O . ARG A 1 284 ? -20.930 -4.366 35.597 1.00 60.66 284 ARG A O 1
ATOM 2279 N N . LYS A 1 285 ? -20.246 -6.185 36.745 1.00 63.66 285 LYS A N 1
ATOM 2280 C CA . LYS A 1 285 ? -18.895 -5.699 37.099 1.00 63.66 285 LYS A CA 1
ATOM 2281 C C . LYS A 1 285 ? -17.886 -5.903 35.959 1.00 63.66 285 LYS A C 1
ATOM 2283 O O . LYS A 1 285 ? -16.718 -5.555 36.113 1.00 63.66 285 LYS A O 1
ATOM 2288 N N . ASP A 1 286 ? -18.357 -6.456 34.851 1.00 74.50 286 ASP A N 1
ATOM 2289 C CA . ASP A 1 286 ? -17.562 -6.863 33.707 1.00 74.50 286 ASP A CA 1
ATOM 2290 C C . ASP A 1 286 ? -17.498 -5.743 32.668 1.00 74.50 286 ASP A C 1
ATOM 2292 O O . ASP A 1 286 ? -18.231 -4.750 32.737 1.00 74.50 286 ASP A O 1
ATOM 2296 N N . PHE A 1 287 ? -16.592 -5.902 31.711 1.00 87.38 287 PHE A N 1
ATOM 2297 C CA . PHE A 1 287 ? -16.462 -4.975 30.602 1.00 87.38 287 PHE A CA 1
ATOM 2298 C C . PHE A 1 287 ? -17.764 -4.906 29.788 1.00 87.38 287 PHE A C 1
ATOM 2300 O O . PHE A 1 287 ? -18.340 -5.935 29.440 1.00 87.38 287 PHE A O 1
ATOM 2307 N N . SER A 1 288 ? -18.233 -3.698 29.468 1.00 89.19 288 SER A N 1
ATOM 2308 C CA . SER A 1 288 ? -19.368 -3.527 28.555 1.00 89.19 288 SER A CA 1
ATOM 2309 C C . SER A 1 288 ? -19.275 -2.232 27.760 1.00 89.19 288 SER A C 1
ATOM 2311 O O . SER A 1 288 ? -18.789 -1.213 28.259 1.00 89.19 288 SER A O 1
ATOM 2313 N N . VAL A 1 289 ? -19.772 -2.272 26.527 1.00 90.94 289 VAL A N 1
ATOM 2314 C CA . VAL A 1 289 ? -19.861 -1.134 25.613 1.00 90.94 289 VAL A CA 1
ATOM 2315 C C . VAL A 1 289 ? -21.320 -0.906 25.251 1.00 90.94 289 VAL A C 1
ATOM 2317 O O . VAL A 1 289 ? -21.997 -1.802 24.747 1.00 90.94 289 VAL A O 1
ATOM 2320 N N . VAL A 1 290 ? -21.812 0.309 25.462 1.00 90.00 290 VAL A N 1
ATOM 2321 C CA . VAL A 1 290 ? -23.180 0.699 25.121 1.00 90.00 290 VAL A CA 1
ATOM 2322 C C . VAL A 1 290 ? -23.159 1.819 24.106 1.00 90.00 290 VAL A C 1
ATOM 2324 O O . VAL A 1 290 ? -22.534 2.853 24.315 1.00 90.00 290 VAL A O 1
ATOM 2327 N N . LEU A 1 291 ? -23.886 1.621 23.014 1.00 89.00 291 LEU A N 1
ATOM 2328 C CA . LEU A 1 291 ? -24.023 2.612 21.959 1.00 89.00 291 LEU A CA 1
ATOM 2329 C C . LEU A 1 291 ? -25.410 3.247 22.011 1.00 89.00 291 LEU A C 1
ATOM 2331 O O . LEU A 1 291 ? -26.430 2.559 22.131 1.00 89.00 291 LEU A O 1
ATOM 2335 N N . THR A 1 292 ? -25.442 4.567 21.892 1.00 85.75 292 THR A N 1
ATOM 2336 C CA . THR A 1 292 ? -26.659 5.382 21.908 1.00 85.75 292 THR A CA 1
ATOM 2337 C C . THR A 1 292 ? -26.785 6.184 20.618 1.00 85.75 292 THR A C 1
ATOM 2339 O O . THR A 1 292 ? -25.820 6.341 19.872 1.00 85.75 292 THR A O 1
ATOM 2342 N N . ASP A 1 293 ? -27.985 6.694 20.356 1.00 84.06 293 ASP A N 1
ATOM 2343 C CA . ASP A 1 293 ? -28.203 7.712 19.327 1.00 84.06 293 ASP A CA 1
ATOM 2344 C C . ASP A 1 293 ? -28.352 9.101 19.988 1.00 84.06 293 ASP A C 1
ATOM 2346 O O . ASP A 1 293 ? -28.187 9.243 21.202 1.00 84.06 293 ASP A O 1
ATOM 2350 N N . TYR A 1 294 ? -28.702 10.142 19.230 1.00 81.31 294 TYR A N 1
ATOM 2351 C CA . TYR A 1 294 ? -28.888 11.507 19.758 1.00 81.31 294 TYR A CA 1
ATOM 2352 C C . TYR A 1 294 ? -29.957 11.647 20.849 1.00 81.31 294 TYR A C 1
ATOM 2354 O O . TYR A 1 294 ? -30.001 12.639 21.578 1.00 81.31 294 TYR A O 1
ATOM 2362 N N . ASP A 1 295 ? -30.844 10.665 20.981 1.00 79.50 295 ASP A N 1
ATOM 2363 C CA . ASP A 1 295 ? -31.844 10.624 22.041 1.00 79.50 295 ASP A CA 1
ATOM 2364 C C . ASP A 1 295 ? -31.298 10.127 23.390 1.00 79.50 295 ASP A C 1
ATOM 2366 O O . ASP A 1 295 ? -32.045 10.164 24.381 1.00 79.50 295 ASP A O 1
ATOM 2370 N N . LEU A 1 296 ? -30.022 9.724 23.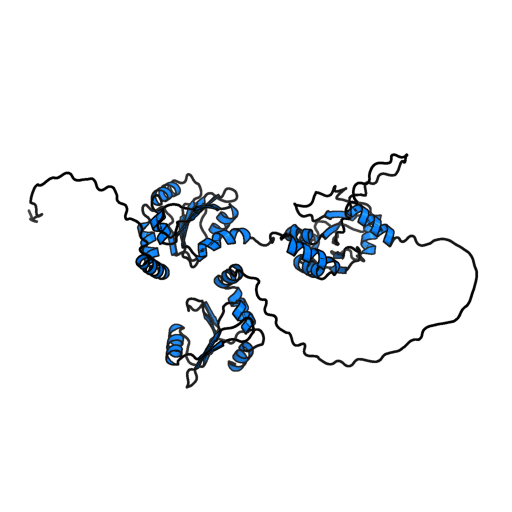430 1.00 75.81 296 LEU A N 1
ATOM 2371 C CA . LEU A 1 296 ? -29.313 9.150 24.573 1.00 75.81 296 LEU A CA 1
ATOM 2372 C C . LEU A 1 296 ? -29.956 7.857 25.096 1.00 75.81 296 LEU A C 1
ATOM 2374 O O . LEU A 1 296 ? -29.705 7.453 26.231 1.00 75.81 296 LEU A O 1
ATOM 2378 N N . GLN A 1 297 ? -30.807 7.202 24.297 1.00 79.69 297 GLN A N 1
ATOM 2379 C CA . GLN A 1 297 ? -31.341 5.890 24.648 1.00 79.69 297 GLN A CA 1
ATOM 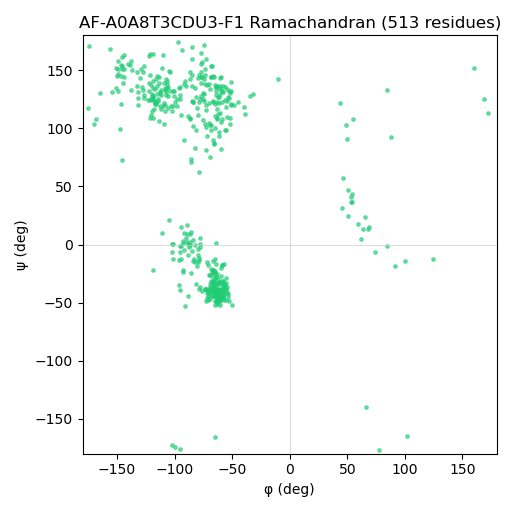2380 C C . GLN A 1 297 ? -30.357 4.793 24.209 1.00 79.69 297 GLN A C 1
ATOM 2382 O O . GLN A 1 297 ? -29.838 4.854 23.090 1.00 79.69 297 GLN A O 1
ATOM 2387 N N . PRO A 1 298 ? -30.106 3.771 25.049 1.00 82.06 298 PRO A N 1
ATOM 2388 C CA . PRO A 1 298 ? -29.261 2.642 24.672 1.00 82.06 298 PRO A CA 1
ATOM 2389 C C . PRO A 1 298 ? -29.883 1.880 23.497 1.00 82.06 298 PRO A C 1
ATOM 2391 O O . PRO A 1 298 ? -31.021 1.412 23.581 1.00 82.06 298 PRO A O 1
ATOM 2394 N N . ARG A 1 299 ? -29.133 1.762 22.398 1.00 85.88 299 ARG A N 1
ATOM 2395 C CA . ARG A 1 299 ? -29.543 1.053 21.175 1.00 85.88 299 ARG A CA 1
ATOM 2396 C C . ARG A 1 299 ? -29.029 -0.374 21.142 1.00 85.88 299 ARG A C 1
ATOM 2398 O O . ARG A 1 299 ? -29.743 -1.256 20.680 1.00 85.88 299 ARG A O 1
ATOM 2405 N N . HIS A 1 300 ? -27.804 -0.588 21.604 1.00 84.25 300 HIS A N 1
ATOM 2406 C CA . HIS A 1 300 ? -27.199 -1.909 21.700 1.00 84.25 300 HIS A CA 1
ATOM 2407 C C . HIS A 1 300 ? -26.211 -1.944 22.866 1.00 84.25 300 HIS A C 1
ATOM 2409 O O . HIS A 1 300 ? -25.557 -0.939 23.153 1.00 84.25 300 HIS A O 1
ATOM 2415 N N . ILE A 1 301 ? -26.126 -3.097 23.526 1.00 87.56 301 ILE A N 1
ATOM 2416 C CA . ILE A 1 301 ? -25.204 -3.372 24.630 1.00 87.56 301 ILE A CA 1
ATOM 2417 C C . ILE A 1 301 ? -24.324 -4.537 24.188 1.00 87.56 301 ILE A C 1
ATOM 2419 O O . ILE A 1 301 ? -24.839 -5.545 23.703 1.00 87.56 301 ILE A O 1
ATOM 2423 N N . TYR A 1 302 ? -23.015 -4.381 24.319 1.00 88.62 302 TYR A N 1
ATOM 2424 C CA . TYR A 1 302 ? -22.030 -5.406 24.019 1.00 88.62 302 TYR A CA 1
ATOM 2425 C C . TYR A 1 302 ? -21.279 -5.752 25.296 1.00 88.62 302 TYR A C 1
ATOM 2427 O O . TYR A 1 302 ? -20.692 -4.878 25.925 1.00 88.62 302 TYR A O 1
ATOM 2435 N N . ASP A 1 303 ? -21.299 -7.028 25.662 1.00 86.62 303 ASP A N 1
ATOM 2436 C CA . ASP A 1 303 ? -20.606 -7.547 26.847 1.00 86.62 303 ASP A CA 1
ATOM 2437 C C . ASP A 1 303 ? -19.137 -7.928 26.550 1.00 86.62 303 ASP A C 1
ATOM 2439 O O . ASP A 1 303 ? -18.438 -8.457 27.406 1.00 86.62 303 ASP A O 1
ATOM 2443 N N . VAL A 1 304 ? -18.672 -7.708 25.315 1.00 87.56 304 VAL A N 1
ATOM 2444 C CA . VAL A 1 304 ? -17.318 -8.030 24.835 1.00 87.56 304 VAL A CA 1
ATOM 2445 C C . VAL A 1 304 ? -16.784 -6.890 23.965 1.00 87.56 304 VAL A C 1
ATOM 2447 O O . VAL A 1 304 ? -17.595 -6.133 23.418 1.00 87.56 304 VAL A O 1
ATOM 2450 N N . PRO A 1 305 ? -15.452 -6.759 23.798 1.00 88.06 305 PRO A N 1
ATOM 2451 C CA . PRO A 1 305 ? -14.876 -5.815 22.849 1.00 88.06 305 PRO A CA 1
ATOM 2452 C C . PRO A 1 305 ? -15.432 -6.029 21.445 1.00 88.06 305 PRO A C 1
ATOM 2454 O O . PRO A 1 305 ? -15.514 -7.156 20.952 1.00 88.06 305 PRO A O 1
ATOM 2457 N N . ILE A 1 306 ? -15.803 -4.933 20.799 1.00 90.38 306 ILE A N 1
ATOM 2458 C CA . ILE A 1 306 ? -16.318 -4.908 19.438 1.00 90.38 306 ILE A CA 1
ATOM 2459 C C . ILE A 1 306 ? -15.368 -4.132 18.548 1.00 90.38 306 ILE A C 1
ATOM 2461 O O . ILE A 1 306 ? -14.841 -3.094 18.939 1.00 90.38 306 ILE A O 1
ATOM 2465 N N . SER A 1 307 ? -15.205 -4.607 17.317 1.00 88.00 307 SER A N 1
ATOM 2466 C CA . SER A 1 307 ? -14.508 -3.818 16.312 1.00 88.00 307 SER A CA 1
ATOM 2467 C C . SER A 1 307 ? -15.293 -2.545 16.008 1.00 88.00 307 SER A C 1
ATOM 2469 O O . SER A 1 307 ? -16.511 -2.573 15.783 1.00 88.00 307 SER A O 1
ATOM 2471 N N . SER A 1 308 ? -14.565 -1.441 15.933 1.00 83.12 308 SER A N 1
ATOM 2472 C CA . SER A 1 308 ? -15.060 -0.122 15.577 1.00 83.12 308 SER A CA 1
ATOM 2473 C C . SER A 1 308 ? -15.767 -0.151 14.228 1.00 83.12 308 SER A C 1
ATOM 2475 O O . SER A 1 308 ? -16.782 0.516 14.076 1.00 83.12 308 SER A O 1
ATOM 2477 N N . GLN A 1 309 ? -15.335 -0.988 13.277 1.00 83.12 309 GLN A N 1
ATOM 2478 C CA . GLN A 1 309 ? -16.014 -1.130 11.984 1.00 83.12 309 GLN A CA 1
ATOM 2479 C C . GLN A 1 309 ? -17.449 -1.649 12.140 1.00 83.12 309 GLN A C 1
ATOM 2481 O O . GLN A 1 309 ? -18.380 -1.101 11.556 1.00 83.12 309 GLN A O 1
ATOM 2486 N N . VAL A 1 310 ? -17.648 -2.675 12.972 1.00 87.19 310 VAL A N 1
ATOM 2487 C CA . VAL A 1 310 ? -18.980 -3.246 13.232 1.00 87.19 310 VAL A CA 1
ATOM 2488 C C . VAL A 1 310 ? -19.864 -2.228 13.953 1.00 87.19 310 VAL A C 1
ATOM 2490 O O . VAL A 1 310 ? -21.050 -2.095 13.647 1.00 87.19 310 VAL A O 1
ATOM 2493 N N . MET A 1 311 ? -19.283 -1.469 14.886 1.00 86.94 311 MET A N 1
ATOM 2494 C CA . MET A 1 311 ? -19.977 -0.377 15.566 1.00 86.94 311 MET A CA 1
ATOM 2495 C C . MET A 1 311 ? -20.422 0.706 14.574 1.00 86.94 311 MET A C 1
ATOM 2497 O O . MET A 1 311 ? -21.582 1.121 14.595 1.00 86.94 311 MET A O 1
ATOM 2501 N N . MET A 1 312 ? -19.521 1.141 13.693 1.00 87.25 312 MET A N 1
ATOM 2502 C CA . MET A 1 312 ? -19.791 2.139 12.662 1.00 87.25 312 MET A CA 1
ATOM 2503 C C . MET A 1 312 ? -20.889 1.681 11.712 1.00 87.25 312 MET A C 1
ATOM 2505 O O . MET A 1 312 ? -21.808 2.454 11.455 1.00 87.25 312 MET A O 1
ATOM 2509 N N . ASP A 1 313 ? -20.824 0.436 11.236 1.00 86.69 313 ASP A N 1
ATOM 2510 C CA . ASP A 1 313 ? -21.828 -0.153 10.349 1.00 86.69 313 ASP A CA 1
ATOM 2511 C C . ASP A 1 313 ? -23.214 -0.153 11.007 1.00 86.69 313 ASP A C 1
ATOM 2513 O O . ASP A 1 313 ? -24.219 0.103 10.341 1.00 86.69 313 ASP A O 1
ATOM 2517 N N . TYR A 1 314 ? -23.279 -0.371 12.325 1.00 89.31 314 TYR A N 1
ATOM 2518 C CA . TYR A 1 314 ? -24.523 -0.290 13.085 1.00 89.31 314 TYR A CA 1
ATOM 2519 C C . TYR A 1 314 ? -25.028 1.151 13.248 1.00 89.31 314 TYR A C 1
ATOM 2521 O O . TYR A 1 314 ? -26.206 1.401 12.986 1.00 89.31 314 TYR A O 1
ATOM 2529 N N . VAL A 1 315 ? -24.169 2.117 13.601 1.00 88.19 315 VAL A N 1
ATOM 2530 C CA . VAL A 1 315 ? -24.533 3.556 13.628 1.00 88.19 315 VAL A CA 1
ATOM 2531 C C . VAL A 1 315 ? -25.054 4.008 12.264 1.00 88.19 315 VAL A C 1
ATOM 2533 O O . VAL A 1 315 ? -26.014 4.768 12.155 1.00 88.19 315 VAL A O 1
ATOM 2536 N N . ASP A 1 316 ? -24.457 3.475 11.209 1.00 86.69 316 ASP A N 1
ATOM 2537 C CA . ASP A 1 316 ? -24.800 3.724 9.821 1.00 86.69 316 ASP A CA 1
ATOM 2538 C C . ASP A 1 316 ? -26.198 3.241 9.410 1.00 86.69 316 ASP A C 1
ATOM 2540 O O . ASP A 1 316 ? -26.676 3.658 8.347 1.00 86.69 316 ASP A O 1
ATOM 2544 N N . THR A 1 317 ? -26.856 2.428 10.242 1.00 87.75 317 THR A N 1
ATOM 2545 C CA . THR A 1 317 ? -28.264 2.026 10.089 1.00 87.75 317 THR A CA 1
ATOM 2546 C C . THR A 1 317 ? -29.257 2.980 10.756 1.00 87.75 317 THR A C 1
ATOM 2548 O O . THR A 1 317 ? -30.465 2.833 10.558 1.00 87.75 317 THR A O 1
ATOM 2551 N N . PHE A 1 318 ? -28.794 3.949 11.554 1.00 87.62 318 PHE A N 1
ATOM 2552 C CA . PHE A 1 318 ? -29.690 4.835 12.293 1.00 87.62 318 PHE A CA 1
ATOM 2553 C C . PHE A 1 318 ? -30.396 5.824 11.355 1.00 87.62 318 PHE A C 1
ATOM 2555 O O . PHE A 1 318 ? -29.742 6.439 10.513 1.00 87.62 318 PHE A O 1
ATOM 2562 N N . PRO A 1 319 ? -31.707 6.074 11.533 1.00 84.69 319 PRO A N 1
ATOM 2563 C CA . PRO A 1 319 ? -32.421 7.064 10.723 1.00 84.69 319 PRO A CA 1
ATOM 2564 C C . PRO A 1 319 ? -31.817 8.472 10.824 1.00 84.69 319 PRO A C 1
ATOM 2566 O O . PRO A 1 319 ? -31.813 9.226 9.856 1.00 84.69 319 PRO A O 1
ATOM 2569 N N . THR A 1 320 ? -31.257 8.821 11.987 1.00 83.19 320 THR A N 1
ATOM 2570 C CA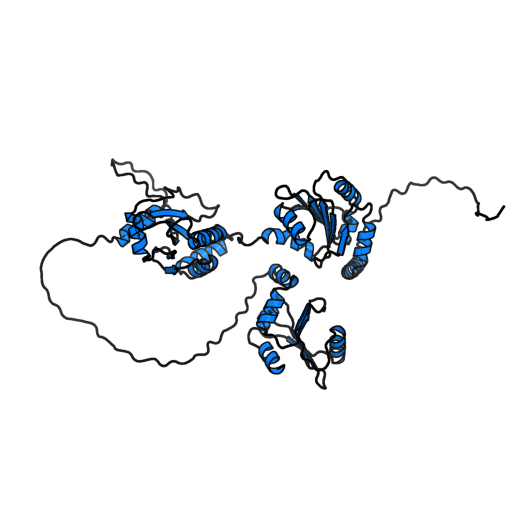 . THR A 1 320 ? -30.597 10.115 12.231 1.00 83.19 320 THR A CA 1
ATOM 2571 C C . THR A 1 320 ? -29.326 10.305 11.404 1.00 83.19 320 THR A C 1
ATOM 2573 O O . THR A 1 320 ? -28.937 11.436 11.139 1.00 83.19 320 THR A O 1
ATOM 2576 N N . ARG A 1 321 ? -28.696 9.212 10.962 1.00 85.62 321 ARG A N 1
ATOM 2577 C CA . ARG A 1 321 ? -27.419 9.204 10.240 1.00 85.62 321 ARG A CA 1
ATOM 2578 C C . ARG A 1 321 ? -27.578 9.488 8.742 1.00 85.62 321 ARG A C 1
ATOM 2580 O O . ARG A 1 321 ? -26.603 9.806 8.062 1.00 85.62 321 ARG A O 1
ATOM 2587 N N . GLU A 1 322 ? -28.794 9.410 8.203 1.00 81.12 322 GLU A N 1
ATOM 2588 C CA . GLU A 1 322 ? -29.046 9.584 6.768 1.00 81.12 322 GLU A CA 1
ATOM 2589 C C . GLU A 1 322 ? -28.729 10.994 6.248 1.00 81.12 322 GLU A C 1
ATOM 2591 O O . GLU A 1 322 ? -28.235 11.129 5.126 1.00 81.12 322 GLU A O 1
ATOM 2596 N N . SER A 1 323 ? -29.004 12.043 7.032 1.00 79.31 323 SER A N 1
ATOM 2597 C CA . SER A 1 323 ? -28.706 13.432 6.649 1.00 79.31 323 SER A CA 1
ATOM 2598 C C . SER A 1 323 ? -27.204 13.701 6.632 1.00 79.31 323 SER A C 1
ATOM 2600 O O . SER A 1 323 ? -26.690 14.239 5.657 1.00 79.31 323 SER A O 1
ATOM 2602 N N . GLU A 1 324 ? -26.485 13.227 7.649 1.00 81.44 324 GLU A N 1
ATOM 2603 C CA . GLU A 1 324 ? -25.027 13.363 7.741 1.00 81.44 324 GLU A CA 1
ATOM 2604 C C . GLU A 1 324 ? -24.324 12.649 6.578 1.00 81.44 324 GLU A C 1
ATOM 2606 O O . GLU A 1 324 ? -23.447 13.224 5.941 1.00 81.44 324 GLU A O 1
ATOM 2611 N N . LYS A 1 325 ? -24.774 11.439 6.212 1.00 81.25 325 LYS A N 1
ATOM 2612 C CA . LYS A 1 325 ? -24.236 10.701 5.054 1.00 81.25 325 LYS A CA 1
ATOM 2613 C C . LYS A 1 325 ? -24.418 11.446 3.734 1.00 81.25 325 LYS A C 1
ATOM 2615 O O . LYS A 1 325 ? -23.613 11.281 2.816 1.00 81.25 325 LYS A O 1
ATOM 2620 N N . LYS A 1 326 ? -25.505 12.209 3.586 1.00 79.50 326 LYS A N 1
ATOM 2621 C CA . LYS A 1 326 ? -25.739 13.041 2.394 1.00 79.50 326 LYS A CA 1
ATOM 2622 C C . LYS A 1 326 ? -24.801 14.247 2.384 1.00 79.50 326 LYS A C 1
ATOM 2624 O O . LYS A 1 326 ? -24.261 14.569 1.327 1.00 79.50 326 LYS A O 1
ATOM 2629 N N . ASP A 1 327 ? -24.563 14.852 3.543 1.00 74.94 327 ASP A N 1
ATOM 2630 C CA . ASP A 1 327 ? -23.655 15.990 3.686 1.00 74.94 327 ASP A CA 1
ATOM 2631 C C . ASP A 1 327 ? -22.181 15.599 3.503 1.00 74.94 327 ASP A C 1
ATOM 2633 O O . ASP A 1 327 ? -21.449 16.314 2.822 1.00 74.94 327 ASP A O 1
ATOM 2637 N N . GLU A 1 328 ? -21.748 14.442 4.008 1.00 74.12 328 GLU A N 1
ATOM 2638 C CA . GLU A 1 328 ? -20.400 13.889 3.786 1.00 74.12 328 GLU A CA 1
ATOM 2639 C C . GLU A 1 328 ? -20.118 13.661 2.299 1.00 74.12 328 GLU A C 1
ATOM 2641 O O . GLU A 1 328 ? -19.094 14.105 1.774 1.00 74.12 328 GLU A O 1
ATOM 2646 N N . LYS A 1 329 ? -21.074 13.048 1.586 1.00 71.75 329 LYS A N 1
ATOM 2647 C CA . LYS A 1 329 ? -20.990 12.859 0.128 1.00 71.75 329 LYS A CA 1
ATOM 2648 C C . LYS A 1 329 ? -20.862 14.178 -0.624 1.00 71.75 329 LYS A C 1
ATOM 2650 O O . LYS A 1 329 ? -20.249 14.210 -1.686 1.00 71.75 329 LYS A O 1
ATOM 2655 N N . ARG A 1 330 ? -21.455 15.250 -0.095 1.00 71.75 330 ARG A N 1
ATOM 2656 C CA . ARG A 1 330 ? -21.414 16.584 -0.698 1.00 71.75 330 ARG A CA 1
ATOM 2657 C C . ARG A 1 330 ? -20.123 17.337 -0.374 1.00 71.75 330 ARG A C 1
ATOM 2659 O O . ARG A 1 330 ? -19.671 18.114 -1.205 1.00 71.75 330 ARG A O 1
ATOM 2666 N N . LYS A 1 331 ? -19.555 17.135 0.818 1.00 65.25 331 LYS A N 1
ATOM 2667 C CA . LYS A 1 331 ? -18.398 17.889 1.330 1.00 65.25 331 LYS A CA 1
ATOM 2668 C C . LYS A 1 331 ? -17.042 17.246 1.026 1.00 65.25 331 LYS A C 1
ATOM 2670 O O . LYS A 1 331 ? -16.026 17.857 1.338 1.00 65.25 331 LYS A O 1
ATOM 2675 N N . THR A 1 332 ? -16.996 16.044 0.435 1.00 57.81 332 THR A N 1
ATOM 2676 C CA . THR A 1 332 ? -15.741 15.288 0.194 1.00 57.81 332 THR A CA 1
ATOM 2677 C C . THR A 1 332 ? -14.864 15.149 1.448 1.00 57.81 332 THR A C 1
ATOM 2679 O O . THR A 1 332 ? -13.657 14.962 1.353 1.00 57.81 332 THR A O 1
ATOM 2682 N N . ALA A 1 333 ? -15.465 15.229 2.638 1.00 57.94 333 ALA A N 1
ATOM 2683 C CA . ALA A 1 333 ? -14.786 14.969 3.895 1.00 57.94 333 ALA A CA 1
ATOM 2684 C C . ALA A 1 333 ? -14.760 13.451 4.081 1.00 57.94 333 ALA A C 1
ATOM 2686 O O . ALA A 1 333 ? -15.769 12.847 4.441 1.00 57.94 333 ALA A O 1
ATOM 2687 N N . ALA A 1 334 ? -13.637 12.833 3.736 1.00 63.16 334 ALA A N 1
ATOM 2688 C CA . ALA A 1 334 ? -13.396 11.420 3.968 1.00 63.16 334 ALA A CA 1
ATOM 2689 C C . ALA A 1 334 ? -12.222 11.290 4.928 1.00 63.16 334 ALA A C 1
ATOM 2691 O O . ALA A 1 334 ? -11.196 11.950 4.752 1.00 63.16 334 ALA A O 1
ATOM 2692 N N . CYS A 1 335 ? -12.370 10.431 5.929 1.00 64.81 335 CYS A N 1
ATOM 2693 C CA . CYS A 1 335 ? -11.252 10.089 6.781 1.00 64.81 335 CYS A CA 1
ATOM 2694 C C . CYS A 1 335 ? -10.154 9.399 5.973 1.00 64.81 335 CYS A C 1
ATOM 2696 O O . CYS A 1 335 ? -10.458 8.501 5.177 1.00 64.81 335 CYS A O 1
ATOM 2698 N N . PRO A 1 336 ? -8.880 9.770 6.182 1.00 56.44 336 PRO A N 1
ATOM 2699 C CA . PRO A 1 336 ? -7.787 8.918 5.755 1.00 56.44 336 PRO A CA 1
ATOM 2700 C C . PRO A 1 336 ? -7.978 7.578 6.467 1.00 56.44 336 PRO A C 1
ATOM 2702 O O . PRO A 1 336 ? -8.120 7.521 7.690 1.00 56.44 336 PRO A O 1
ATOM 2705 N N . LYS A 1 337 ? -8.086 6.494 5.700 1.00 49.53 337 LYS A N 1
ATOM 2706 C CA . LYS A 1 337 ? -8.349 5.174 6.269 1.00 49.53 337 LYS A CA 1
ATOM 2707 C C . LYS A 1 337 ? -7.159 4.774 7.139 1.00 49.53 337 LYS A C 1
ATOM 2709 O O . LYS A 1 337 ? -6.086 4.496 6.618 1.00 49.53 337 LYS A O 1
ATOM 2714 N N . HIS A 1 338 ? -7.331 4.721 8.456 1.00 43.75 338 HIS A N 1
ATOM 2715 C CA . HIS A 1 338 ? -6.327 4.117 9.328 1.00 43.75 338 HIS A CA 1
ATOM 2716 C C . HIS A 1 338 ? -6.381 2.598 9.139 1.00 43.75 338 HIS A C 1
ATOM 2718 O O . HIS A 1 338 ? -7.408 1.956 9.338 1.00 43.75 338 HIS A O 1
ATOM 2724 N N . GLY A 1 339 ? -5.281 2.057 8.631 1.00 37.25 339 GLY A N 1
ATOM 2725 C CA . GLY A 1 339 ? -5.234 0.795 7.892 1.00 37.25 339 GLY A CA 1
ATOM 2726 C C . GLY A 1 339 ? -4.592 0.979 6.516 1.00 37.25 339 GLY A C 1
ATOM 2727 O O . GLY A 1 339 ? -4.188 0.003 5.892 1.00 37.25 339 GLY A O 1
ATOM 2728 N N . ASP A 1 340 ? -4.407 2.227 6.083 1.00 35.66 340 ASP A N 1
ATOM 2729 C CA . ASP A 1 340 ? -3.565 2.577 4.953 1.00 35.66 340 ASP A CA 1
ATOM 2730 C C . ASP A 1 340 ? -2.108 2.751 5.414 1.00 35.66 340 ASP A C 1
ATOM 2732 O O . ASP A 1 340 ? -1.534 3.835 5.397 1.00 35.66 340 ASP A O 1
ATOM 2736 N N . GLN A 1 341 ? -1.475 1.624 5.756 1.00 38.22 341 GLN A N 1
ATOM 2737 C CA . GLN A 1 341 ? -0.052 1.453 5.426 1.00 38.22 341 GLN A CA 1
ATOM 2738 C C . GLN A 1 341 ? 0.167 1.432 3.890 1.00 38.22 341 GLN A C 1
ATOM 2740 O O . GLN A 1 341 ? 1.298 1.309 3.444 1.00 38.22 341 GLN A O 1
ATOM 2745 N N . GLY A 1 342 ? -0.888 1.584 3.075 1.00 34.31 342 GLY A N 1
ATOM 2746 C CA . GLY A 1 342 ? -0.856 1.679 1.614 1.00 34.31 342 GLY A CA 1
ATOM 2747 C C . GLY A 1 342 ? -0.999 3.097 1.035 1.00 34.31 342 GLY A C 1
ATOM 2748 O O . GLY A 1 342 ? -0.932 3.258 -0.187 1.00 34.31 342 GLY A O 1
ATOM 2749 N N . GLY A 1 343 ? -1.133 4.141 1.866 1.00 34.97 343 GLY A N 1
ATOM 2750 C CA . GLY A 1 343 ? -1.325 5.514 1.373 1.00 34.97 343 GLY A CA 1
ATOM 2751 C C . GLY A 1 343 ? -0.091 6.034 0.635 1.00 34.97 343 GLY A C 1
ATOM 2752 O O . GLY A 1 343 ? -0.187 6.728 -0.378 1.00 34.97 343 GLY A O 1
ATOM 2753 N N . THR A 1 344 ? 1.084 5.601 1.086 1.00 39.44 344 THR A N 1
ATOM 2754 C CA . THR A 1 344 ? 2.382 5.888 0.473 1.00 39.44 344 THR A CA 1
ATOM 2755 C C . THR A 1 344 ? 2.819 4.816 -0.528 1.00 39.44 344 THR A C 1
ATOM 2757 O O . THR A 1 344 ? 3.572 5.124 -1.452 1.00 39.44 344 THR A O 1
ATOM 2760 N N . GLU A 1 345 ? 2.293 3.586 -0.444 1.00 39.28 345 GLU A N 1
ATOM 2761 C CA . GLU A 1 345 ? 2.537 2.559 -1.467 1.00 39.28 345 GLU A CA 1
ATOM 2762 C C . GLU A 1 345 ? 1.910 2.933 -2.813 1.00 39.28 345 GLU A C 1
ATOM 2764 O O . GLU A 1 345 ? 2.490 2.633 -3.853 1.00 39.28 345 GLU A O 1
ATOM 2769 N N . SER A 1 346 ? 0.788 3.664 -2.834 1.00 42.09 346 SER A N 1
ATOM 2770 C CA . SER A 1 346 ? 0.148 4.086 -4.091 1.00 42.09 346 SER A CA 1
ATOM 2771 C C . SER A 1 346 ? 1.079 4.905 -5.002 1.00 42.09 346 SER A C 1
ATOM 2773 O O . SER A 1 346 ? 1.046 4.743 -6.226 1.00 42.09 346 SER A O 1
ATOM 2775 N N . SER A 1 347 ? 1.974 5.711 -4.414 1.00 43.41 347 SER A N 1
ATOM 2776 C CA . SER A 1 347 ? 2.958 6.511 -5.145 1.00 43.41 347 SER A CA 1
ATOM 2777 C C . SER A 1 347 ? 4.069 5.660 -5.755 1.00 43.41 347 SER A C 1
ATOM 2779 O O . SER A 1 347 ? 4.412 5.888 -6.913 1.00 43.41 347 SER A O 1
ATOM 2781 N N . LEU A 1 348 ? 4.593 4.664 -5.032 1.00 48.62 348 LEU A N 1
ATOM 2782 C CA . LEU A 1 348 ? 5.666 3.775 -5.509 1.00 48.62 348 LEU A CA 1
ATOM 2783 C C . LEU A 1 348 ? 5.153 2.678 -6.456 1.00 48.62 348 LEU A C 1
ATOM 2785 O O . LEU A 1 348 ? 5.783 2.391 -7.478 1.00 48.62 348 LEU A O 1
ATOM 2789 N N . LEU A 1 349 ? 3.967 2.126 -6.188 1.00 48.34 349 LEU A N 1
ATOM 2790 C CA . LEU A 1 349 ? 3.283 1.140 -7.036 1.00 48.34 349 LEU A CA 1
ATOM 2791 C C . LEU A 1 349 ? 2.909 1.718 -8.412 1.00 48.34 349 LEU A C 1
ATOM 2793 O O . LEU A 1 349 ? 2.887 0.990 -9.415 1.00 48.34 349 LEU A O 1
ATOM 2797 N N . ARG A 1 350 ? 2.692 3.042 -8.492 1.00 55.41 350 ARG A N 1
ATOM 2798 C CA . ARG A 1 350 ? 2.546 3.773 -9.764 1.00 55.41 350 ARG A CA 1
ATOM 2799 C C . ARG A 1 350 ? 3.767 3.585 -10.674 1.00 55.41 350 ARG A C 1
ATOM 2801 O O . ARG A 1 350 ? 3.609 3.560 -11.896 1.00 55.41 350 ARG A O 1
ATOM 2808 N N . PHE A 1 351 ? 4.964 3.482 -10.090 1.00 51.94 351 PHE A N 1
ATOM 2809 C CA . PHE A 1 351 ? 6.224 3.353 -10.817 1.00 51.94 351 PHE A CA 1
ATOM 2810 C C . PHE A 1 351 ? 6.554 1.888 -11.096 1.00 51.94 351 PHE A C 1
ATOM 2812 O O . PHE A 1 351 ? 6.859 1.560 -12.239 1.00 51.94 351 PHE A O 1
ATOM 2819 N N . MET A 1 352 ? 6.387 1.003 -10.110 1.00 53.47 352 MET A N 1
ATOM 2820 C CA . MET A 1 352 ? 6.717 -0.428 -10.220 1.00 53.47 352 MET A CA 1
ATOM 2821 C C . MET A 1 352 ? 5.980 -1.151 -11.356 1.00 53.47 352 MET A C 1
ATOM 2823 O O . MET A 1 352 ? 6.566 -1.979 -12.041 1.00 53.47 352 MET A O 1
ATOM 2827 N N . SER A 1 353 ? 4.708 -0.814 -11.598 1.00 56.00 353 SER A N 1
ATOM 2828 C CA . SER A 1 353 ? 3.889 -1.481 -12.628 1.00 56.00 353 SER A CA 1
ATOM 2829 C C . SER A 1 353 ? 4.158 -1.002 -14.062 1.00 56.00 353 SER A C 1
ATOM 2831 O O . SER A 1 353 ? 3.740 -1.646 -15.024 1.00 56.00 353 SER A O 1
ATOM 2833 N N . LYS A 1 354 ? 4.840 0.138 -14.234 1.00 72.00 354 LYS A N 1
ATOM 2834 C CA . LYS A 1 354 ? 5.068 0.774 -15.549 1.00 72.00 354 LYS A CA 1
ATOM 2835 C C . LYS A 1 354 ? 6.544 0.889 -15.921 1.00 72.00 354 LYS A C 1
ATOM 2837 O O . LYS A 1 354 ? 6.868 1.016 -17.108 1.00 72.00 354 LYS A O 1
ATOM 2842 N N . ARG A 1 355 ? 7.430 0.856 -14.926 1.00 85.12 355 ARG A N 1
ATOM 2843 C CA . ARG A 1 355 ? 8.865 1.116 -15.035 1.00 85.12 355 ARG A CA 1
ATOM 2844 C C . ARG A 1 355 ? 9.657 0.037 -14.303 1.00 85.12 355 ARG A C 1
ATOM 2846 O O . ARG A 1 355 ? 9.201 -0.521 -13.314 1.00 85.12 355 ARG A O 1
ATOM 2853 N N . ARG A 1 356 ? 10.846 -0.251 -14.821 1.00 90.50 356 ARG A N 1
ATOM 2854 C CA . ARG A 1 356 ? 11.870 -1.057 -14.146 1.00 90.50 356 ARG A CA 1
ATOM 2855 C C . ARG A 1 356 ? 12.488 -0.183 -13.056 1.00 90.50 356 ARG A C 1
ATOM 2857 O O . ARG A 1 356 ? 12.657 1.014 -13.284 1.00 90.50 356 ARG A O 1
ATOM 2864 N N . LEU A 1 357 ? 12.821 -0.734 -11.896 1.00 91.44 357 LEU A N 1
ATOM 2865 C CA . LEU A 1 357 ? 13.486 0.041 -10.848 1.00 91.44 357 LEU A CA 1
ATOM 2866 C C . LEU A 1 357 ? 14.982 -0.253 -10.851 1.00 91.44 357 LEU A C 1
ATOM 2868 O O . LEU A 1 357 ? 15.384 -1.415 -10.848 1.00 91.44 357 LEU A O 1
ATOM 2872 N N . LEU A 1 358 ? 15.792 0.800 -10.818 1.00 93.88 358 LEU A N 1
ATOM 2873 C CA . LEU A 1 358 ? 17.181 0.725 -10.383 1.00 93.88 358 LEU A CA 1
ATOM 2874 C C . LEU A 1 358 ? 17.221 1.286 -8.963 1.00 93.88 358 LEU A C 1
ATOM 2876 O O . LEU A 1 358 ? 16.897 2.451 -8.758 1.00 93.88 358 LEU A O 1
ATOM 2880 N N . ILE A 1 359 ? 17.546 0.461 -7.978 1.00 94.38 359 ILE A N 1
ATOM 2881 C CA . ILE A 1 359 ? 17.567 0.858 -6.567 1.00 94.38 359 ILE A CA 1
ATOM 2882 C C . ILE A 1 359 ? 19.019 0.945 -6.130 1.00 94.38 359 ILE A C 1
ATOM 2884 O O . ILE A 1 359 ? 19.753 -0.017 -6.313 1.00 94.38 359 ILE A O 1
ATOM 2888 N N . ILE A 1 360 ? 19.416 2.063 -5.531 1.00 95.75 360 ILE A N 1
ATOM 2889 C CA . ILE A 1 360 ? 20.706 2.249 -4.867 1.00 95.75 360 ILE A CA 1
ATOM 2890 C C . ILE A 1 360 ? 20.424 2.481 -3.387 1.00 95.75 360 ILE A C 1
ATOM 2892 O O . ILE A 1 360 ? 19.721 3.424 -3.029 1.00 95.75 360 ILE A O 1
ATOM 2896 N N . SER A 1 361 ? 20.963 1.623 -2.530 1.00 95.50 361 SER A N 1
ATOM 2897 C CA . SER A 1 361 ? 20.816 1.691 -1.081 1.00 95.50 361 SER A CA 1
ATOM 2898 C C . SER A 1 361 ? 22.176 1.840 -0.417 1.00 95.50 361 SER A C 1
ATOM 2900 O O . SER A 1 361 ? 23.069 1.039 -0.663 1.00 95.50 361 SER A O 1
ATOM 2902 N N . THR A 1 362 ? 22.318 2.836 0.452 1.00 95.44 362 THR A N 1
ATOM 2903 C CA . THR A 1 362 ? 23.544 3.118 1.211 1.00 95.44 362 THR A CA 1
ATOM 2904 C C . THR A 1 362 ? 23.219 3.466 2.673 1.00 95.44 362 THR A C 1
ATOM 2906 O O . THR A 1 362 ? 22.138 4.011 2.941 1.00 95.44 362 THR A O 1
ATOM 2909 N N . PRO A 1 363 ? 24.113 3.169 3.637 1.00 93.19 363 PRO A N 1
ATOM 2910 C CA . PRO A 1 363 ? 23.970 3.624 5.020 1.00 93.19 363 PRO A CA 1
ATOM 2911 C C . PRO A 1 363 ? 24.073 5.151 5.178 1.00 93.19 363 PRO A C 1
ATOM 2913 O O . PRO A 1 363 ? 23.430 5.692 6.072 1.00 93.19 363 PRO A O 1
ATOM 2916 N N . SER A 1 364 ? 24.837 5.854 4.333 1.00 91.00 364 SER A N 1
ATOM 2917 C CA . SER A 1 364 ? 25.074 7.307 4.432 1.00 91.00 364 SER A CA 1
ATOM 2918 C C . SER A 1 364 ? 25.202 7.968 3.054 1.00 91.00 364 SER A C 1
ATOM 2920 O O . SER A 1 364 ? 25.593 7.318 2.085 1.00 91.00 364 SER A O 1
ATOM 2922 N N . GLU A 1 365 ? 24.881 9.262 2.965 1.00 89.88 365 GLU A N 1
ATOM 2923 C CA . GLU A 1 365 ? 25.046 10.074 1.746 1.00 89.88 365 GLU A CA 1
ATOM 2924 C C . GLU A 1 365 ? 26.527 10.318 1.416 1.00 89.88 365 GLU A C 1
ATOM 2926 O O . GLU A 1 365 ? 26.901 10.465 0.254 1.00 89.88 365 GLU A O 1
ATOM 2931 N N . GLU A 1 366 ? 27.379 10.290 2.440 1.00 90.31 366 GLU A N 1
ATOM 2932 C CA . GLU A 1 366 ? 28.832 10.468 2.335 1.00 90.31 366 GLU A CA 1
ATOM 2933 C C . GLU A 1 366 ? 29.572 9.179 1.935 1.00 90.31 366 GLU A C 1
ATOM 2935 O O . GLU A 1 366 ? 30.795 9.174 1.811 1.00 90.31 366 GLU A O 1
ATOM 2940 N N . ASP A 1 367 ? 28.854 8.068 1.741 1.00 92.88 367 ASP A N 1
ATOM 2941 C CA . ASP A 1 367 ? 29.460 6.799 1.346 1.00 92.88 367 ASP A CA 1
ATOM 2942 C C . ASP A 1 367 ? 30.151 6.920 -0.025 1.00 92.88 367 ASP A C 1
ATOM 2944 O O . ASP A 1 367 ? 29.550 7.341 -1.018 1.00 92.88 367 ASP A O 1
ATOM 2948 N N . TYR A 1 368 ? 31.426 6.523 -0.089 1.00 93.06 368 TYR A N 1
ATOM 2949 C CA . TYR A 1 368 ? 32.225 6.611 -1.314 1.00 93.06 368 TYR A CA 1
ATOM 2950 C C . TYR A 1 368 ? 31.598 5.829 -2.477 1.00 93.06 368 TYR A C 1
ATOM 2952 O O . TYR A 1 368 ? 31.581 6.310 -3.611 1.00 93.06 368 TYR A O 1
ATOM 2960 N N . SER A 1 369 ? 31.028 4.652 -2.200 1.00 94.75 369 SER A N 1
ATOM 2961 C CA . SER A 1 369 ? 30.387 3.818 -3.219 1.00 94.75 369 SER A CA 1
ATOM 2962 C C . SER A 1 369 ? 29.138 4.487 -3.777 1.00 94.75 369 SER A C 1
ATOM 2964 O O . SER A 1 369 ? 28.866 4.409 -4.976 1.00 94.75 369 SER A O 1
ATOM 2966 N N . PHE A 1 370 ? 28.388 5.180 -2.917 1.00 94.44 370 PHE A N 1
ATOM 2967 C CA . PHE A 1 370 ? 27.229 5.960 -3.334 1.00 94.44 370 PHE A CA 1
ATOM 2968 C C . PHE A 1 370 ? 27.630 7.099 -4.276 1.00 94.44 370 PHE A C 1
ATOM 2970 O O . PHE A 1 370 ? 27.074 7.203 -5.371 1.00 94.44 370 PHE A O 1
ATOM 2977 N N . GLN A 1 371 ? 28.639 7.890 -3.906 1.00 94.25 371 GLN A N 1
ATOM 2978 C CA . GLN A 1 371 ? 29.142 8.990 -4.736 1.00 94.25 371 GLN A CA 1
ATOM 2979 C C . GLN A 1 371 ? 29.694 8.494 -6.081 1.00 94.25 371 GLN A C 1
ATOM 2981 O O . GLN A 1 371 ? 29.352 9.038 -7.134 1.00 94.25 371 GLN A O 1
ATOM 2986 N N . GLN A 1 372 ? 30.466 7.405 -6.070 1.00 94.69 372 GLN A N 1
ATOM 2987 C CA . GLN A 1 372 ? 30.970 6.770 -7.288 1.00 94.69 372 GLN A CA 1
ATOM 2988 C C . GLN A 1 372 ? 29.824 6.327 -8.211 1.00 94.69 372 GLN A C 1
ATOM 2990 O O . GLN A 1 372 ? 29.862 6.572 -9.419 1.00 94.69 372 GLN A O 1
ATOM 2995 N N . GLN A 1 373 ? 28.779 5.700 -7.662 1.00 95.00 373 GLN A N 1
ATOM 2996 C CA . GLN A 1 373 ? 27.650 5.242 -8.469 1.00 95.00 373 GLN A CA 1
ATOM 2997 C C . GLN A 1 373 ? 26.841 6.409 -9.056 1.00 95.00 373 GLN A C 1
ATOM 2999 O O . GLN A 1 373 ? 26.370 6.304 -10.191 1.00 95.00 373 GLN A O 1
ATOM 3004 N N . LEU A 1 374 ? 26.691 7.518 -8.322 1.00 92.25 374 LEU A N 1
ATOM 3005 C CA . LEU A 1 374 ? 26.057 8.736 -8.837 1.00 92.25 374 LEU A CA 1
ATOM 3006 C C . LEU A 1 374 ? 26.846 9.337 -10.005 1.00 92.25 374 LEU A C 1
ATOM 3008 O O . LEU A 1 374 ? 26.238 9.774 -10.982 1.00 92.25 374 LEU A O 1
ATOM 3012 N N . GLN A 1 375 ? 28.179 9.300 -9.950 1.00 91.69 375 GLN A N 1
ATOM 3013 C CA . GLN A 1 375 ? 29.026 9.738 -11.059 1.00 91.69 375 GLN A CA 1
ATOM 3014 C C . GLN A 1 375 ? 28.809 8.875 -12.312 1.00 91.69 375 GLN A C 1
ATOM 3016 O O . GLN A 1 375 ? 28.677 9.419 -13.405 1.00 91.69 375 GLN A O 1
ATOM 3021 N N . ALA A 1 376 ? 28.693 7.552 -12.157 1.00 90.81 376 ALA A N 1
ATOM 3022 C CA . ALA A 1 376 ? 28.412 6.634 -13.265 1.00 90.81 376 ALA A CA 1
ATOM 3023 C C . ALA A 1 376 ? 26.992 6.783 -13.855 1.00 90.81 376 ALA A C 1
ATOM 3025 O O . ALA A 1 376 ? 26.746 6.382 -14.991 1.00 90.81 376 ALA A O 1
ATOM 3026 N N . LEU A 1 377 ? 26.048 7.351 -13.097 1.00 90.75 377 LEU A N 1
ATOM 3027 C CA . LEU A 1 377 ? 24.689 7.659 -13.559 1.00 90.75 377 LEU A CA 1
ATOM 3028 C C . LEU A 1 377 ? 24.593 9.002 -14.297 1.00 90.75 377 LEU A C 1
ATOM 3030 O O . LEU A 1 377 ? 23.580 9.275 -14.947 1.00 90.75 377 LEU A O 1
ATOM 3034 N N . ASN A 1 378 ? 25.615 9.853 -14.204 1.00 87.75 378 ASN A N 1
ATOM 3035 C CA . ASN A 1 378 ? 25.592 11.158 -14.848 1.00 87.75 378 ASN A CA 1
ATOM 3036 C C . ASN A 1 378 ? 25.566 11.009 -16.381 1.00 87.75 378 ASN A C 1
ATOM 3038 O O . ASN A 1 378 ? 26.238 10.151 -16.947 1.00 87.75 378 ASN A O 1
ATOM 3042 N N . GLY A 1 379 ? 24.745 11.812 -17.059 1.00 86.19 379 GLY A N 1
ATOM 3043 C CA . GLY A 1 379 ? 24.531 11.716 -18.512 1.00 86.19 379 GLY A CA 1
ATOM 3044 C C . GLY A 1 379 ? 23.672 10.527 -18.973 1.00 86.19 379 GLY A C 1
ATOM 3045 O O . GLY A 1 379 ? 23.266 10.472 -20.129 1.00 86.19 379 GLY A O 1
ATOM 3046 N N . GLN A 1 380 ? 23.293 9.604 -18.083 1.00 89.56 380 GLN A N 1
ATOM 3047 C CA . GLN A 1 380 ? 22.587 8.370 -18.458 1.00 89.56 380 GLN A CA 1
ATOM 3048 C C . GLN A 1 380 ? 21.058 8.510 -18.544 1.00 89.56 380 GLN A C 1
ATOM 3050 O O . GLN A 1 380 ? 20.360 7.556 -18.897 1.00 89.56 380 GLN A O 1
ATOM 3055 N N . ALA A 1 381 ? 20.516 9.700 -18.271 1.00 87.44 381 ALA A N 1
ATOM 3056 C CA . ALA A 1 381 ? 19.076 9.948 -18.186 1.00 87.44 381 ALA A CA 1
ATOM 3057 C C . ALA A 1 381 ? 18.301 9.495 -19.437 1.00 87.44 381 ALA A C 1
ATOM 3059 O O . ALA A 1 381 ? 17.250 8.864 -19.312 1.00 87.44 381 ALA A O 1
ATOM 3060 N N . CYS A 1 382 ? 18.830 9.756 -20.640 1.00 87.88 382 CYS A N 1
ATOM 3061 C CA . CYS A 1 382 ? 18.179 9.329 -21.881 1.00 87.88 382 CYS A CA 1
ATOM 3062 C C . CYS A 1 382 ? 18.129 7.797 -21.990 1.00 87.88 382 CYS A C 1
ATOM 3064 O O . CYS A 1 382 ? 17.054 7.218 -22.174 1.00 87.88 382 CYS A O 1
ATOM 3066 N N . HIS A 1 383 ? 19.278 7.133 -21.823 1.00 89.25 383 HIS A N 1
ATOM 3067 C CA . HIS A 1 383 ? 19.401 5.677 -21.922 1.00 89.25 383 HIS A CA 1
ATOM 3068 C C . HIS A 1 383 ? 18.567 4.941 -20.868 1.00 89.25 383 HIS A C 1
ATOM 3070 O O . HIS A 1 383 ? 18.011 3.875 -21.159 1.00 89.25 383 HIS A O 1
ATOM 3076 N N . MET A 1 384 ? 18.426 5.520 -19.675 1.00 90.50 384 MET A N 1
ATOM 3077 C CA . MET A 1 384 ? 17.525 5.032 -18.632 1.00 90.50 384 MET A CA 1
ATOM 3078 C C . MET A 1 384 ? 16.049 5.263 -18.993 1.00 90.50 384 MET A C 1
ATOM 3080 O O . MET A 1 384 ? 15.215 4.375 -18.794 1.00 90.50 384 MET A O 1
ATOM 3084 N N . GLY A 1 385 ? 15.721 6.418 -19.578 1.00 87.94 385 GLY A N 1
ATOM 3085 C CA . GLY A 1 385 ? 14.374 6.784 -20.025 1.00 87.94 385 GLY A CA 1
ATOM 3086 C C . GLY A 1 385 ? 13.801 5.843 -21.079 1.00 87.94 385 GLY A C 1
ATOM 3087 O O . GLY A 1 385 ? 12.724 5.277 -20.869 1.00 87.94 385 GLY A O 1
ATOM 3088 N N . ILE A 1 386 ? 14.539 5.589 -22.166 1.00 87.50 386 ILE A N 1
ATOM 3089 C CA . ILE A 1 386 ? 14.097 4.671 -23.235 1.00 87.50 386 ILE A CA 1
ATOM 3090 C C . ILE A 1 386 ? 13.966 3.221 -22.741 1.00 87.50 386 ILE A C 1
ATOM 3092 O O . ILE A 1 386 ? 13.158 2.452 -23.252 1.00 87.50 386 ILE A O 1
ATOM 3096 N N . ARG A 1 387 ? 14.693 2.844 -21.684 1.00 90.19 387 ARG A N 1
ATOM 3097 C CA . ARG A 1 387 ? 14.581 1.528 -21.031 1.00 90.19 387 ARG A CA 1
ATOM 3098 C C . ARG A 1 387 ? 13.534 1.498 -19.916 1.00 90.19 387 ARG A C 1
ATOM 3100 O O . ARG A 1 387 ? 13.411 0.498 -19.208 1.00 90.19 387 ARG A O 1
ATOM 3107 N N . HIS A 1 388 ? 12.735 2.558 -19.788 1.00 89.06 388 HIS A N 1
ATOM 3108 C CA . HIS A 1 388 ? 11.671 2.718 -18.797 1.00 89.06 388 HIS A CA 1
ATOM 3109 C C . HIS A 1 388 ? 12.173 2.487 -17.367 1.00 89.06 388 HIS A C 1
ATOM 3111 O O . HIS A 1 388 ? 11.482 1.846 -16.575 1.00 89.06 388 HIS A O 1
ATOM 3117 N N . PHE A 1 389 ? 13.362 2.978 -17.029 1.00 90.94 389 PHE A N 1
ATOM 3118 C CA . PHE A 1 389 ? 13.833 2.946 -15.652 1.00 90.94 389 PHE A CA 1
ATOM 3119 C C . PHE A 1 389 ? 13.176 4.042 -14.795 1.00 90.94 389 PHE A C 1
ATOM 3121 O O . PHE A 1 389 ? 12.715 5.078 -15.290 1.00 90.94 389 PHE A O 1
ATOM 3128 N N . ALA A 1 390 ? 13.140 3.784 -13.494 1.00 90.12 390 ALA A N 1
ATOM 3129 C CA . ALA A 1 390 ? 13.027 4.758 -12.419 1.00 90.12 390 ALA A CA 1
ATOM 3130 C C . ALA A 1 390 ? 14.168 4.483 -11.433 1.00 90.12 390 ALA A C 1
ATOM 3132 O O . ALA A 1 390 ? 14.410 3.325 -11.084 1.00 90.12 390 ALA A O 1
ATOM 3133 N N . LEU A 1 391 ? 14.879 5.526 -11.018 1.00 91.38 391 LEU A N 1
ATOM 3134 C CA . LEU A 1 391 ? 16.002 5.409 -10.094 1.00 91.38 391 LEU A CA 1
ATOM 3135 C C . LEU A 1 391 ? 15.531 5.728 -8.674 1.00 91.38 391 LEU A C 1
ATOM 3137 O O . LEU A 1 391 ? 14.971 6.791 -8.433 1.00 91.38 391 LEU A O 1
ATOM 3141 N N . LEU A 1 392 ? 15.760 4.812 -7.739 1.00 92.25 392 LEU A N 1
ATOM 3142 C CA . LEU A 1 392 ? 15.470 4.990 -6.320 1.00 92.25 392 LEU A CA 1
ATOM 3143 C C . LEU A 1 392 ? 16.785 5.116 -5.558 1.00 92.25 392 LEU A C 1
ATOM 3145 O O . LEU A 1 392 ? 17.601 4.197 -5.585 1.00 92.25 392 LEU A O 1
ATOM 3149 N N . LYS A 1 393 ? 16.972 6.226 -4.848 1.00 93.88 393 LYS A N 1
ATOM 3150 C CA . LYS A 1 393 ? 18.117 6.460 -3.957 1.00 93.88 393 LYS A CA 1
ATOM 3151 C C . LYS A 1 393 ? 17.622 6.325 -2.521 1.00 93.88 393 LYS A C 1
ATOM 3153 O O . LYS A 1 393 ? 16.737 7.075 -2.121 1.00 93.88 393 LYS A O 1
ATOM 3158 N N . LEU A 1 394 ? 18.145 5.358 -1.775 1.00 94.00 394 LEU A N 1
ATOM 3159 C CA . LEU A 1 394 ? 17.766 5.047 -0.395 1.00 94.00 394 LEU A CA 1
ATOM 3160 C C . LEU A 1 394 ? 18.984 5.252 0.513 1.00 94.00 394 LEU A C 1
ATOM 3162 O O . LEU A 1 394 ? 19.980 4.539 0.384 1.00 94.00 394 LEU A O 1
ATOM 3166 N N . VAL A 1 395 ? 18.904 6.193 1.448 1.00 94.19 395 VAL A N 1
ATOM 3167 C CA . VAL A 1 395 ? 20.029 6.639 2.283 1.00 94.19 395 VAL A CA 1
ATOM 3168 C C . VAL A 1 395 ? 19.642 6.584 3.765 1.00 94.19 395 VAL A C 1
ATOM 3170 O O . VAL A 1 395 ? 18.471 6.734 4.114 1.00 94.19 395 VAL A O 1
ATOM 3173 N N . GLY A 1 396 ? 20.595 6.321 4.661 1.00 90.62 396 GLY A N 1
ATOM 3174 C CA . GLY A 1 396 ? 20.342 6.311 6.108 1.00 90.62 396 GLY A CA 1
ATOM 3175 C C . GLY A 1 396 ? 19.636 5.046 6.598 1.00 90.62 396 GLY A C 1
ATOM 3176 O O . GLY A 1 396 ? 19.345 4.138 5.820 1.00 90.62 396 GLY A O 1
ATOM 3177 N N . ALA A 1 397 ? 19.315 4.976 7.891 1.00 85.00 397 ALA A N 1
ATOM 3178 C CA . ALA A 1 397 ? 18.564 3.872 8.492 1.00 85.00 397 ALA A CA 1
ATOM 3179 C C . ALA A 1 397 ? 17.610 4.361 9.595 1.00 85.00 397 ALA A C 1
ATOM 3181 O O . ALA A 1 397 ? 17.878 5.348 10.280 1.00 85.00 397 ALA A O 1
ATOM 3182 N N . GLY A 1 398 ? 16.497 3.645 9.792 1.00 80.81 398 GLY A N 1
ATOM 3183 C CA . GLY A 1 398 ? 15.536 3.962 10.851 1.00 80.81 398 GLY A CA 1
ATOM 3184 C C . GLY A 1 398 ? 14.829 5.306 10.610 1.00 80.81 398 GLY A C 1
ATOM 3185 O O . GLY A 1 398 ? 14.478 5.586 9.464 1.00 80.81 398 GLY A O 1
ATOM 3186 N N . PRO A 1 399 ? 14.597 6.136 11.644 1.00 81.44 399 PRO A N 1
ATOM 3187 C CA . PRO A 1 399 ? 13.858 7.396 11.503 1.00 81.44 399 PRO A CA 1
ATOM 3188 C C . PRO A 1 399 ? 14.633 8.485 10.744 1.00 81.44 399 PRO A C 1
ATOM 3190 O O . PRO A 1 399 ? 14.026 9.433 10.263 1.00 81.44 399 PRO A O 1
ATOM 3193 N N . ALA A 1 400 ? 15.956 8.342 10.613 1.00 85.00 400 ALA A N 1
ATOM 3194 C CA . ALA A 1 400 ? 16.811 9.236 9.830 1.00 85.00 400 ALA A CA 1
ATOM 3195 C C . ALA A 1 400 ? 16.956 8.791 8.361 1.00 85.00 400 ALA A C 1
ATOM 3197 O O . ALA A 1 400 ? 17.760 9.356 7.624 1.00 85.00 400 ALA A O 1
ATOM 3198 N N . ALA A 1 401 ? 16.228 7.752 7.933 1.00 87.00 401 ALA A N 1
ATOM 3199 C CA . ALA A 1 401 ? 16.281 7.286 6.556 1.00 87.00 401 ALA A CA 1
ATOM 3200 C C . ALA A 1 401 ? 15.631 8.307 5.613 1.00 87.00 401 ALA A C 1
ATOM 3202 O O . ALA A 1 401 ? 14.520 8.778 5.854 1.00 87.00 401 ALA A O 1
ATOM 3203 N N . THR A 1 402 ? 16.304 8.604 4.510 1.00 89.44 402 THR A N 1
ATOM 3204 C CA . THR A 1 402 ? 15.822 9.502 3.461 1.00 89.44 402 THR A CA 1
ATOM 3205 C C . THR A 1 402 ? 15.878 8.788 2.121 1.00 89.44 402 THR A C 1
ATOM 3207 O O . THR A 1 402 ? 16.650 7.847 1.915 1.00 89.44 402 THR A O 1
ATOM 3210 N N . GLY A 1 403 ? 15.026 9.189 1.185 1.00 88.69 403 GLY A N 1
ATOM 3211 C CA . GLY A 1 403 ? 15.122 8.658 -0.162 1.00 88.69 403 GLY A CA 1
ATOM 3212 C C . GLY A 1 403 ? 14.525 9.573 -1.208 1.00 88.69 403 GLY A C 1
ATOM 3213 O O . GLY A 1 403 ? 13.841 10.545 -0.896 1.00 88.69 403 GLY A O 1
ATOM 3214 N N . SER A 1 404 ? 14.793 9.257 -2.467 1.00 88.56 404 SER A N 1
ATOM 3215 C CA . SER A 1 404 ? 14.208 9.951 -3.612 1.00 88.56 404 SER A CA 1
ATOM 3216 C C . SER A 1 404 ? 13.974 8.997 -4.775 1.00 88.56 404 SER A C 1
ATOM 3218 O O . SER A 1 404 ? 14.680 7.997 -4.934 1.00 88.56 404 SER A O 1
ATOM 3220 N N . VAL A 1 405 ? 12.964 9.317 -5.578 1.00 88.25 405 VAL A N 1
ATOM 3221 C CA . VAL A 1 405 ? 12.674 8.704 -6.871 1.00 88.25 405 VAL A CA 1
ATOM 3222 C C . VAL A 1 405 ? 13.021 9.712 -7.950 1.00 88.25 405 VAL A C 1
ATOM 3224 O O . VAL A 1 405 ? 12.600 10.864 -7.893 1.00 88.25 405 VAL A O 1
ATOM 3227 N N . GLU A 1 406 ? 13.759 9.260 -8.949 1.00 87.56 406 GLU A N 1
ATOM 3228 C CA . GLU A 1 406 ? 14.077 10.017 -10.147 1.00 87.56 406 GLU A CA 1
ATOM 3229 C C . GLU A 1 406 ? 13.474 9.307 -11.362 1.00 87.56 406 GLU A C 1
ATOM 3231 O O . GLU A 1 406 ? 13.733 8.125 -11.628 1.00 87.56 406 GLU A O 1
ATOM 3236 N N . LEU A 1 407 ? 12.608 10.022 -12.076 1.00 84.25 407 LEU A N 1
ATOM 3237 C CA . LEU A 1 407 ? 11.885 9.516 -13.234 1.00 84.25 407 LEU A CA 1
ATOM 3238 C C . LEU A 1 407 ? 12.464 10.100 -14.508 1.00 84.25 407 LEU A C 1
ATOM 3240 O O . LEU A 1 407 ? 12.526 11.314 -14.688 1.00 84.25 407 LEU A O 1
ATOM 3244 N N . PHE A 1 408 ? 12.790 9.208 -15.435 1.00 83.62 408 PHE A N 1
ATOM 3245 C CA . PHE A 1 408 ? 13.321 9.584 -16.733 1.00 83.62 408 PHE A CA 1
ATOM 3246 C C . PHE A 1 408 ? 12.195 9.628 -17.780 1.00 83.62 408 PHE A C 1
ATOM 3248 O O . PHE A 1 408 ? 11.341 8.724 -17.822 1.00 83.62 408 PHE A O 1
ATOM 3255 N N . PRO A 1 409 ? 12.130 10.661 -18.629 1.00 74.44 409 PRO A N 1
ATOM 3256 C CA . PRO A 1 409 ? 11.102 10.771 -19.653 1.00 74.44 409 PRO A CA 1
ATOM 3257 C C . PRO A 1 409 ? 11.296 9.698 -20.733 1.00 74.44 409 PRO A C 1
ATOM 3259 O O . PRO A 1 409 ? 12.409 9.342 -21.110 1.00 74.44 409 PRO A O 1
ATOM 3262 N N . LEU A 1 410 ? 10.182 9.182 -21.254 1.00 71.06 410 LEU A N 1
ATOM 3263 C CA . LEU A 1 410 ? 10.174 8.062 -22.207 1.00 71.06 410 LEU A CA 1
ATOM 3264 C C . LEU A 1 410 ? 10.524 8.486 -23.645 1.00 71.06 410 LEU A C 1
ATOM 3266 O O . LEU A 1 410 ? 10.773 7.643 -24.498 1.00 71.06 410 LEU A O 1
ATOM 3270 N N . ASN A 1 411 ? 10.555 9.797 -23.902 1.00 64.62 411 ASN A N 1
ATOM 3271 C CA . ASN A 1 411 ? 10.721 10.383 -25.234 1.00 64.62 411 ASN A CA 1
ATOM 3272 C C . ASN A 1 411 ? 12.190 10.717 -25.566 1.00 64.62 411 ASN A C 1
ATOM 3274 O O . ASN A 1 411 ? 12.430 11.538 -26.445 1.00 64.62 411 ASN A O 1
ATOM 3278 N N . GLY A 1 412 ? 13.160 10.184 -24.813 1.00 58.81 412 GLY A N 1
ATOM 3279 C CA . GLY A 1 412 ? 14.589 10.471 -25.013 1.00 58.81 412 GLY A CA 1
ATOM 3280 C C . GLY A 1 412 ? 15.028 11.903 -24.662 1.00 58.81 412 GLY A C 1
ATOM 3281 O O . GLY A 1 412 ? 16.109 12.330 -25.048 1.00 58.81 412 GLY A O 1
ATOM 3282 N N . LYS A 1 413 ? 14.199 12.670 -23.940 1.00 58.62 413 LYS A N 1
ATOM 3283 C CA . LYS A 1 413 ? 14.542 14.023 -23.456 1.00 58.62 413 LYS A CA 1
ATOM 3284 C C . LYS A 1 413 ? 15.308 13.951 -22.123 1.00 58.62 413 LYS A C 1
ATOM 3286 O O . LYS A 1 413 ? 15.230 12.951 -21.425 1.00 58.62 413 LYS A O 1
ATOM 3291 N N . SER A 1 414 ? 16.040 14.999 -21.746 1.00 55.91 414 SER A N 1
ATOM 3292 C CA . SER A 1 414 ? 16.954 14.980 -20.586 1.00 55.91 414 SER A CA 1
ATOM 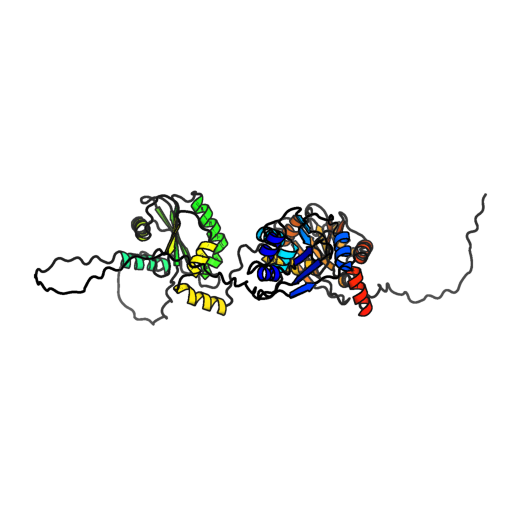3293 C C . SER A 1 414 ? 16.374 15.511 -19.267 1.00 55.91 414 SER A C 1
ATOM 3295 O O . SER A 1 414 ? 17.073 15.506 -18.261 1.00 55.91 414 SER A O 1
ATOM 3297 N N . GLN A 1 415 ? 15.117 15.968 -19.229 1.00 57.97 415 GLN A N 1
ATOM 3298 C CA . GLN A 1 415 ? 14.538 16.532 -18.004 1.00 57.97 415 GLN A CA 1
ATOM 3299 C C . GLN A 1 415 ? 13.925 15.432 -17.126 1.00 57.97 415 GLN A C 1
ATOM 3301 O O . GLN A 1 415 ? 12.892 14.864 -17.490 1.00 57.97 415 GLN A O 1
ATOM 3306 N N . SER A 1 416 ? 14.562 15.127 -15.992 1.00 64.44 416 SER A N 1
ATOM 3307 C CA . SER A 1 416 ? 14.071 14.180 -14.987 1.00 64.44 4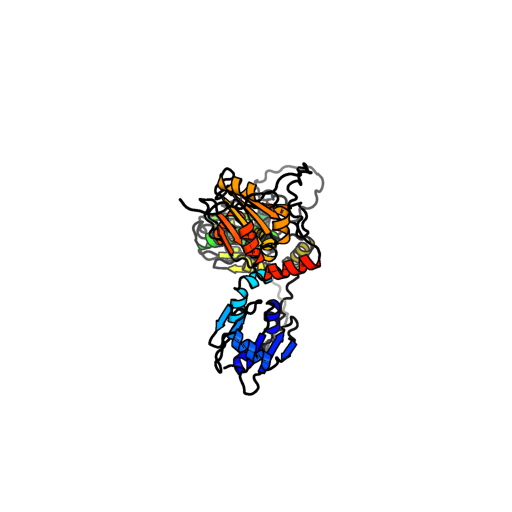16 SER A CA 1
ATOM 3308 C C . SER A 1 416 ? 13.127 14.845 -13.976 1.00 64.44 416 SER A C 1
ATOM 3310 O O . SER A 1 416 ? 13.238 16.033 -13.669 1.00 64.44 416 SER A O 1
ATOM 3312 N N . GLU A 1 417 ? 12.162 14.075 -13.473 1.00 67.06 417 GLU A N 1
ATOM 3313 C CA . GLU A 1 417 ? 11.271 14.477 -12.376 1.00 67.06 417 GLU A CA 1
ATOM 3314 C C . GLU A 1 417 ? 11.762 13.831 -11.076 1.00 67.06 417 GLU A C 1
ATOM 3316 O O . GLU A 1 417 ? 12.037 12.628 -11.051 1.00 67.06 417 GLU A O 1
ATOM 3321 N N . HIS A 1 418 ? 11.874 14.623 -10.006 1.00 76.94 418 HIS A N 1
ATOM 3322 C CA . HIS A 1 418 ? 12.353 14.172 -8.700 1.00 76.94 418 HIS A CA 1
ATOM 3323 C C . HIS A 1 418 ? 11.224 14.197 -7.668 1.00 76.94 418 HIS A C 1
ATOM 3325 O O . HIS A 1 418 ? 10.581 15.227 -7.472 1.00 76.94 418 HIS A O 1
ATOM 3331 N N . GLU A 1 419 ? 11.028 13.084 -6.965 1.00 76.75 419 GLU A N 1
ATOM 3332 C CA . GLU A 1 419 ? 10.036 12.950 -5.898 1.00 76.75 419 GLU A CA 1
ATOM 3333 C C . GLU A 1 419 ? 10.699 12.435 -4.607 1.00 76.75 419 GLU A C 1
ATOM 3335 O O . GLU A 1 419 ? 11.366 11.397 -4.640 1.00 76.75 419 GLU A O 1
ATOM 3340 N N . PRO A 1 420 ? 10.549 13.122 -3.460 1.00 82.38 420 PRO A N 1
ATOM 3341 C CA . PRO A 1 420 ? 11.115 12.662 -2.195 1.00 82.38 420 PRO A CA 1
ATOM 3342 C C . PRO A 1 420 ? 10.342 11.462 -1.624 1.00 82.38 420 PRO A C 1
ATOM 3344 O O . PRO A 1 420 ? 9.120 11.373 -1.732 1.00 82.38 420 PRO A O 1
ATOM 3347 N N . LEU A 1 421 ? 11.060 10.554 -0.962 1.00 84.06 421 LEU A N 1
ATOM 3348 C CA . LEU A 1 421 ? 10.516 9.399 -0.248 1.00 84.06 421 LEU A CA 1
ATOM 3349 C C . LEU A 1 421 ? 10.598 9.613 1.263 1.00 84.06 421 LEU A C 1
ATOM 3351 O O . LEU A 1 421 ? 11.599 10.101 1.785 1.00 84.06 421 LEU A O 1
ATOM 3355 N N . THR A 1 422 ? 9.551 9.191 1.971 1.00 81.50 422 THR A N 1
ATOM 3356 C CA . THR A 1 422 ? 9.516 9.226 3.440 1.00 81.50 422 THR A CA 1
ATOM 3357 C C . THR A 1 422 ? 10.363 8.104 4.047 1.00 81.50 422 THR A C 1
ATOM 3359 O O . THR A 1 422 ? 10.577 7.061 3.421 1.00 81.50 422 THR A O 1
ATOM 3362 N N . ALA A 1 423 ? 10.811 8.285 5.294 1.00 83.44 423 ALA A N 1
ATOM 3363 C CA . ALA A 1 423 ? 11.599 7.284 6.019 1.00 83.44 423 ALA A CA 1
ATOM 3364 C C . ALA A 1 423 ? 10.892 5.918 6.095 1.00 83.44 423 ALA A C 1
ATOM 3366 O O . ALA A 1 423 ? 11.526 4.874 5.928 1.00 83.44 423 ALA A O 1
ATOM 3367 N N . ASP A 1 424 ? 9.571 5.912 6.280 1.00 79.38 424 ASP A N 1
ATOM 3368 C CA . ASP A 1 424 ? 8.770 4.687 6.341 1.00 79.38 424 ASP A CA 1
ATOM 3369 C C . ASP A 1 424 ? 8.773 3.933 5.007 1.00 79.38 424 ASP A C 1
ATOM 3371 O O . ASP A 1 424 ? 8.957 2.716 4.988 1.00 79.38 424 ASP A O 1
ATOM 3375 N N . MET A 1 425 ? 8.671 4.648 3.880 1.00 79.81 425 MET A N 1
ATOM 3376 C CA . MET A 1 425 ? 8.747 4.052 2.538 1.00 79.81 425 MET A CA 1
ATOM 3377 C C . MET A 1 425 ? 10.119 3.436 2.279 1.00 79.81 425 MET A C 1
ATOM 3379 O O . MET A 1 425 ? 10.220 2.322 1.768 1.00 79.81 425 MET A O 1
ATOM 3383 N N . VAL A 1 426 ? 11.183 4.143 2.660 1.00 85.50 426 VAL A N 1
ATOM 3384 C CA . VAL A 1 426 ? 12.562 3.665 2.515 1.00 85.50 426 VAL A CA 1
ATOM 3385 C C . VAL A 1 426 ? 12.776 2.391 3.336 1.00 85.50 426 VAL A C 1
ATOM 3387 O O . VAL A 1 426 ? 13.294 1.392 2.829 1.00 85.50 426 VAL A O 1
ATOM 3390 N N . ASN A 1 427 ? 12.345 2.395 4.598 1.00 84.88 427 ASN A N 1
ATOM 3391 C CA . ASN A 1 427 ? 12.473 1.240 5.483 1.00 84.88 427 ASN A CA 1
ATOM 3392 C C . ASN A 1 427 ? 11.602 0.059 5.026 1.00 84.88 427 ASN A C 1
ATOM 3394 O O . ASN A 1 427 ? 12.062 -1.085 5.102 1.00 84.88 427 ASN A O 1
ATOM 3398 N N . GLY A 1 428 ? 10.394 0.328 4.524 1.00 83.06 428 GLY A N 1
ATOM 3399 C CA . GLY A 1 428 ? 9.479 -0.665 3.963 1.00 83.06 428 GLY A CA 1
ATOM 3400 C C . GLY A 1 428 ? 10.040 -1.333 2.708 1.00 83.06 428 GLY A C 1
ATOM 3401 O O . GLY A 1 428 ? 10.107 -2.561 2.653 1.00 83.06 428 GLY A O 1
ATOM 3402 N N . LEU A 1 429 ? 10.547 -0.548 1.751 1.00 83.06 429 LEU A N 1
ATOM 3403 C CA . LEU A 1 429 ? 11.195 -1.059 0.535 1.00 83.06 429 LEU A CA 1
ATOM 3404 C C . LEU A 1 429 ? 12.383 -1.965 0.861 1.00 83.06 429 LEU A C 1
ATOM 3406 O O . LEU A 1 429 ? 12.495 -3.064 0.311 1.00 83.06 429 LEU A O 1
ATOM 3410 N N . ARG A 1 430 ? 13.249 -1.537 1.788 1.00 87.25 430 ARG A N 1
ATOM 3411 C CA . ARG A 1 430 ? 14.382 -2.359 2.228 1.00 87.25 430 ARG A CA 1
ATOM 3412 C C . ARG A 1 430 ? 13.927 -3.642 2.914 1.00 87.25 430 ARG A C 1
ATOM 3414 O O . ARG A 1 430 ? 14.496 -4.695 2.649 1.00 87.25 430 ARG A O 1
ATOM 3421 N N . GLY A 1 431 ? 12.896 -3.577 3.756 1.00 84.50 431 GLY A N 1
ATOM 3422 C CA . GLY A 1 431 ? 12.328 -4.756 4.413 1.00 84.50 431 GLY A CA 1
ATOM 3423 C C . GLY A 1 431 ? 11.746 -5.761 3.417 1.00 84.50 431 GLY A C 1
ATOM 3424 O O . GLY A 1 431 ? 12.051 -6.949 3.493 1.00 84.50 431 GLY A O 1
ATOM 3425 N N . HIS A 1 432 ? 10.967 -5.281 2.446 1.00 82.12 432 HIS A N 1
ATOM 3426 C CA . HIS A 1 432 ? 10.316 -6.116 1.436 1.00 82.12 432 HIS A CA 1
ATOM 3427 C C . HIS A 1 432 ? 11.327 -6.817 0.521 1.00 82.12 432 HIS A C 1
ATOM 3429 O O . HIS A 1 432 ? 11.259 -8.029 0.319 1.00 82.12 432 HIS A O 1
ATOM 3435 N N . LEU A 1 433 ? 12.296 -6.064 -0.003 1.00 82.69 433 LEU A N 1
ATOM 3436 C CA . LEU A 1 433 ? 13.323 -6.583 -0.911 1.00 82.69 433 LEU A CA 1
ATOM 3437 C C . LEU A 1 433 ? 14.506 -7.229 -0.174 1.00 82.69 433 LEU A C 1
ATOM 3439 O O . LEU A 1 433 ? 15.466 -7.650 -0.815 1.00 82.69 433 LEU A O 1
ATOM 3443 N N . LYS A 1 434 ? 14.437 -7.315 1.162 1.00 87.50 434 LYS A N 1
ATOM 3444 C CA . LYS A 1 434 ? 15.493 -7.841 2.041 1.00 87.50 434 LYS A CA 1
ATOM 3445 C C . LYS A 1 434 ? 16.851 -7.161 1.818 1.00 87.50 434 LYS A C 1
ATOM 3447 O O . LYS A 1 434 ? 17.892 -7.805 1.892 1.00 87.50 434 LYS A O 1
ATOM 3452 N N . ILE A 1 435 ? 16.833 -5.857 1.545 1.00 89.69 435 ILE A N 1
ATOM 3453 C CA . ILE A 1 435 ? 18.026 -5.035 1.327 1.00 89.69 435 ILE A CA 1
ATOM 3454 C C . ILE A 1 435 ? 18.661 -4.693 2.673 1.00 89.69 435 ILE A C 1
ATOM 3456 O O . ILE A 1 435 ? 18.017 -4.120 3.558 1.00 89.69 435 ILE A O 1
ATOM 3460 N N . THR A 1 436 ? 19.945 -5.016 2.809 1.00 87.50 436 THR A N 1
ATOM 3461 C CA . THR A 1 436 ? 20.735 -4.709 4.002 1.00 87.50 436 THR A CA 1
ATOM 3462 C C . THR A 1 436 ? 20.930 -3.199 4.161 1.00 87.50 436 THR A C 1
ATOM 3464 O O . THR A 1 436 ? 21.048 -2.458 3.187 1.00 87.50 436 THR A O 1
ATOM 3467 N N . ARG A 1 437 ? 20.958 -2.727 5.411 1.00 89.12 437 ARG A N 1
ATOM 3468 C CA . ARG A 1 437 ? 21.116 -1.299 5.755 1.00 89.12 437 ARG A CA 1
ATOM 3469 C C . ARG A 1 437 ? 22.563 -0.901 6.052 1.00 89.12 437 ARG A C 1
ATOM 3471 O O . ARG A 1 437 ? 22.830 0.268 6.278 1.00 89.12 437 ARG A O 1
ATOM 3478 N N . GLU A 1 438 ? 23.457 -1.880 6.104 1.00 87.75 438 GLU A N 1
ATOM 3479 C CA . GLU A 1 438 ? 24.813 -1.749 6.647 1.00 87.75 438 GLU A CA 1
ATOM 3480 C C . GLU A 1 438 ? 25.853 -1.397 5.582 1.00 87.75 438 GLU A C 1
ATOM 3482 O O . GLU A 1 438 ? 26.892 -0.837 5.909 1.00 87.75 438 GLU A O 1
ATOM 3487 N N . TYR A 1 439 ? 25.585 -1.714 4.315 1.00 92.00 439 TYR A N 1
ATOM 3488 C CA . TYR A 1 439 ? 26.526 -1.522 3.217 1.00 92.00 439 TYR A CA 1
ATOM 3489 C C . TYR A 1 439 ? 25.810 -1.113 1.929 1.00 92.00 439 TYR A C 1
ATOM 3491 O O . TYR A 1 439 ? 24.592 -1.274 1.786 1.00 92.00 439 TYR A O 1
ATOM 3499 N N . PHE A 1 440 ? 26.588 -0.576 0.991 1.00 94.81 440 PHE A N 1
ATOM 3500 C CA . PHE A 1 440 ? 26.117 -0.210 -0.337 1.00 94.81 440 PHE A CA 1
ATOM 3501 C C . PHE A 1 440 ? 25.534 -1.419 -1.082 1.00 94.81 440 PHE A C 1
ATOM 3503 O O . PHE A 1 440 ? 26.154 -2.472 -1.180 1.00 94.81 440 PHE A O 1
ATOM 3510 N N . SER A 1 441 ? 24.353 -1.271 -1.667 1.00 94.88 441 SER A N 1
ATOM 3511 C CA . SER A 1 441 ? 23.760 -2.287 -2.535 1.00 94.88 441 SER A CA 1
ATOM 3512 C C . SER A 1 441 ? 22.981 -1.639 -3.666 1.00 94.88 441 SER A C 1
ATOM 3514 O O . SER A 1 441 ? 22.257 -0.663 -3.467 1.00 94.88 441 SER A O 1
ATOM 3516 N N . MET A 1 442 ? 23.113 -2.200 -4.862 1.00 95.06 442 MET A N 1
ATOM 3517 C CA . MET A 1 442 ? 22.392 -1.771 -6.048 1.00 95.06 442 MET A CA 1
ATOM 3518 C C . MET A 1 442 ? 21.592 -2.938 -6.629 1.00 95.06 442 MET A C 1
ATOM 3520 O O . MET A 1 442 ? 22.102 -4.044 -6.770 1.00 95.06 442 MET A O 1
ATOM 3524 N N . LEU A 1 443 ? 20.321 -2.715 -6.951 1.00 94.62 443 LEU A N 1
ATOM 3525 C CA . LEU A 1 443 ? 19.407 -3.753 -7.422 1.00 94.62 443 LEU A CA 1
ATOM 3526 C C . LEU A 1 443 ? 18.695 -3.311 -8.694 1.00 94.62 443 LEU A C 1
ATOM 3528 O O . LEU A 1 443 ? 18.283 -2.158 -8.817 1.00 94.62 443 LEU A O 1
ATOM 3532 N N . VAL A 1 444 ? 18.469 -4.261 -9.596 1.00 93.69 444 VAL A N 1
ATOM 3533 C CA . VAL A 1 444 ? 17.601 -4.086 -10.764 1.00 93.69 444 VAL A CA 1
ATOM 3534 C C . VAL A 1 444 ? 16.332 -4.889 -10.531 1.00 93.69 444 VAL A C 1
ATOM 3536 O O . VAL A 1 444 ? 16.388 -6.109 -10.385 1.00 93.69 444 VAL A O 1
ATOM 3539 N N . VAL A 1 445 ? 15.186 -4.217 -10.514 1.00 90.50 445 VAL A N 1
ATOM 3540 C CA . VAL A 1 445 ? 13.860 -4.827 -10.353 1.00 90.50 445 VAL A CA 1
ATOM 3541 C C . VAL A 1 445 ? 13.074 -4.659 -11.650 1.00 90.50 445 VAL A C 1
ATOM 3543 O O . VAL A 1 445 ? 13.021 -3.572 -12.232 1.00 90.50 445 VAL A O 1
ATOM 3546 N N . GLY A 1 446 ? 12.476 -5.746 -12.130 1.00 85.75 446 GLY A N 1
ATOM 3547 C CA . GLY A 1 446 ? 11.668 -5.738 -13.345 1.00 85.75 446 GLY A CA 1
ATOM 3548 C C . GLY A 1 446 ? 10.301 -5.074 -13.149 1.00 85.75 446 GLY A C 1
ATO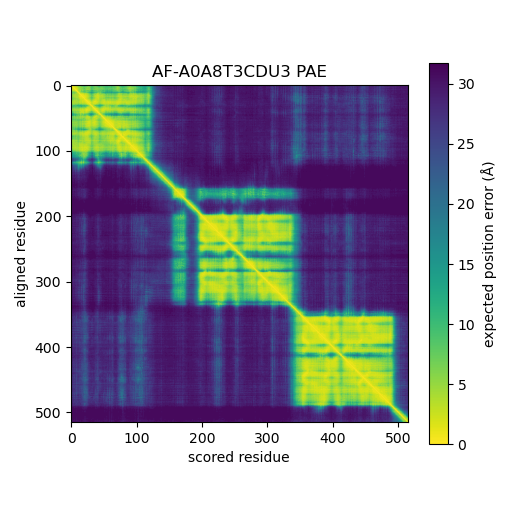M 3549 O O . GLY A 1 446 ? 9.882 -4.772 -12.035 1.00 85.75 446 GLY A O 1
ATOM 3550 N N . LYS A 1 447 ? 9.569 -4.874 -14.254 1.00 81.94 447 LYS A N 1
ATOM 3551 C CA . LYS A 1 447 ? 8.175 -4.369 -14.230 1.00 81.94 447 LYS A CA 1
ATOM 3552 C C . LYS A 1 447 ? 7.183 -5.354 -13.601 1.00 81.94 447 LYS A C 1
ATOM 3554 O O . LYS A 1 447 ? 6.044 -5.004 -13.314 1.00 81.94 447 LYS A O 1
ATOM 3559 N N . ASP A 1 448 ? 7.613 -6.597 -13.440 1.00 74.56 448 ASP A N 1
ATOM 3560 C CA . ASP A 1 448 ? 6.927 -7.657 -12.713 1.00 74.56 448 ASP A CA 1
ATOM 3561 C C . ASP A 1 448 ? 7.116 -7.557 -11.191 1.00 74.56 448 ASP A C 1
ATOM 3563 O O . ASP A 1 448 ? 6.427 -8.257 -10.455 1.00 74.56 448 ASP A O 1
ATOM 3567 N N . GLY A 1 449 ? 7.996 -6.668 -10.714 1.00 75.81 449 GLY A N 1
ATOM 3568 C CA . GLY A 1 449 ? 8.308 -6.498 -9.294 1.00 75.81 449 GLY A CA 1
ATOM 3569 C C . GLY A 1 449 ? 9.371 -7.465 -8.768 1.00 75.81 449 GLY A C 1
ATOM 3570 O O . GLY A 1 449 ? 9.760 -7.354 -7.607 1.00 75.81 449 GLY A O 1
ATOM 3571 N N . ASP A 1 450 ? 9.880 -8.365 -9.614 1.00 80.00 450 ASP A N 1
ATOM 3572 C CA . ASP A 1 450 ? 10.909 -9.335 -9.245 1.00 80.00 450 ASP A CA 1
ATOM 3573 C C . ASP A 1 450 ? 12.318 -8.748 -9.399 1.00 80.00 450 ASP A C 1
ATOM 3575 O O . ASP A 1 450 ? 12.620 -8.032 -10.362 1.00 80.00 450 ASP A O 1
ATOM 3579 N N . VAL A 1 451 ? 13.215 -9.104 -8.478 1.00 88.38 451 VAL A N 1
ATOM 3580 C CA . VAL A 1 451 ? 14.637 -8.740 -8.558 1.00 88.38 451 VAL A CA 1
ATOM 3581 C C . VAL A 1 451 ? 15.289 -9.519 -9.704 1.00 88.38 451 VAL A C 1
ATOM 3583 O O . VAL A 1 451 ? 15.262 -10.748 -9.724 1.00 88.38 451 VAL A O 1
ATOM 3586 N N . LYS A 1 452 ? 15.869 -8.802 -10.669 1.00 92.19 452 LYS A N 1
ATOM 3587 C CA . LYS A 1 452 ? 16.564 -9.361 -11.841 1.00 92.19 452 LYS A CA 1
ATOM 3588 C C . LYS A 1 452 ? 18.068 -9.460 -11.639 1.00 92.19 452 LYS A C 1
ATOM 3590 O O . LYS A 1 452 ? 18.677 -10.403 -12.126 1.00 92.19 452 LYS A O 1
ATOM 3595 N N . ALA A 1 453 ? 18.655 -8.507 -10.920 1.00 93.19 453 ALA A N 1
ATOM 3596 C CA . ALA A 1 453 ? 20.070 -8.524 -10.575 1.00 93.19 453 ALA A CA 1
ATOM 3597 C C . ALA A 1 453 ? 20.325 -7.796 -9.254 1.00 93.19 453 ALA A C 1
ATOM 3599 O O . ALA A 1 453 ? 19.597 -6.865 -8.895 1.00 93.19 453 ALA A O 1
ATOM 3600 N N . TRP A 1 454 ? 21.377 -8.222 -8.559 1.00 94.31 454 TRP A N 1
ATOM 3601 C CA . TRP A 1 454 ? 21.839 -7.651 -7.300 1.00 94.31 454 TRP A CA 1
ATOM 3602 C C . TRP A 1 454 ? 23.348 -7.423 -7.367 1.00 94.31 454 TRP A C 1
ATOM 3604 O O . TRP A 1 454 ? 24.109 -8.353 -7.627 1.00 94.31 454 TRP A O 1
ATOM 3614 N N . PHE A 1 455 ? 23.775 -6.199 -7.081 1.00 93.62 455 PHE A N 1
ATOM 3615 C CA . PHE A 1 455 ? 25.161 -5.756 -7.109 1.00 93.62 455 PHE A CA 1
ATOM 3616 C C . PHE A 1 455 ? 25.555 -5.245 -5.715 1.00 93.62 455 PHE A C 1
ATOM 3618 O O . PHE A 1 455 ? 25.035 -4.223 -5.266 1.00 93.62 455 PHE A O 1
ATOM 3625 N N . PRO A 1 456 ? 26.446 -5.943 -4.993 1.00 91.19 456 PRO A N 1
ATOM 3626 C CA . PRO A 1 456 ? 26.893 -5.517 -3.666 1.00 91.19 456 PRO A CA 1
ATOM 3627 C C . PRO A 1 456 ? 27.943 -4.390 -3.708 1.00 91.19 456 PRO A C 1
ATOM 3629 O O . PRO A 1 456 ? 28.390 -3.934 -2.664 1.00 91.19 456 PRO A O 1
ATOM 3632 N N . SER A 1 457 ? 28.368 -3.955 -4.897 1.00 90.62 457 SER A N 1
ATOM 3633 C CA . SER A 1 457 ? 29.404 -2.940 -5.105 1.00 90.62 457 SER A CA 1
ATOM 3634 C C . SER A 1 457 ? 29.011 -1.979 -6.234 1.00 90.62 457 SER A C 1
ATOM 3636 O O . SER A 1 457 ? 28.249 -2.378 -7.123 1.00 90.62 457 SER A O 1
ATOM 3638 N N . PRO A 1 458 ? 29.519 -0.733 -6.231 1.00 92.81 458 PRO A N 1
ATOM 3639 C CA . PRO A 1 458 ? 29.233 0.233 -7.285 1.00 92.81 458 PRO A CA 1
ATOM 3640 C C . PRO A 1 458 ? 29.868 -0.204 -8.609 1.00 92.81 458 PRO A C 1
ATOM 3642 O O . PRO A 1 458 ? 30.867 -0.928 -8.640 1.00 92.81 458 PRO A O 1
ATOM 3645 N N . MET A 1 459 ? 29.281 0.243 -9.714 1.00 90.81 459 MET A N 1
ATOM 3646 C CA . MET A 1 459 ? 29.724 -0.070 -11.068 1.00 90.81 459 MET A CA 1
ATOM 3647 C C . MET A 1 459 ? 30.242 1.179 -11.779 1.00 90.81 459 MET A C 1
ATOM 3649 O O . MET A 1 459 ? 29.627 2.240 -11.717 1.00 90.81 459 MET A O 1
ATOM 3653 N N . TRP A 1 460 ? 31.342 1.024 -12.522 1.00 84.81 460 TRP A N 1
ATOM 3654 C CA . TRP A 1 460 ? 31.926 2.081 -13.360 1.00 84.81 460 TRP A CA 1
ATOM 3655 C C . TRP A 1 460 ? 31.080 2.428 -14.589 1.00 84.81 460 TRP A C 1
ATOM 3657 O O . TRP A 1 460 ? 31.168 3.535 -15.107 1.00 84.81 460 TRP A O 1
ATOM 3667 N N . SER A 1 461 ? 30.281 1.477 -15.071 1.00 89.00 461 SER A N 1
ATOM 3668 C CA . SER A 1 461 ? 29.454 1.628 -16.264 1.00 89.00 461 SER A CA 1
ATOM 3669 C C . SER A 1 461 ? 28.162 0.837 -16.117 1.00 89.00 461 SER A C 1
ATOM 3671 O O . SER A 1 461 ? 28.162 -0.249 -15.539 1.00 89.00 461 SER A O 1
ATOM 3673 N N . LEU A 1 462 ? 27.070 1.366 -16.669 1.00 91.81 462 LEU A N 1
ATOM 3674 C CA . LEU A 1 462 ? 25.749 0.731 -16.669 1.00 91.81 462 LEU A CA 1
ATOM 3675 C C . LEU A 1 462 ? 25.517 -0.184 -17.881 1.00 91.81 462 LEU A C 1
ATOM 3677 O O . LEU A 1 462 ? 24.437 -0.758 -17.991 1.00 91.81 462 LEU A O 1
ATOM 3681 N N . VAL A 1 463 ? 26.506 -0.361 -18.765 1.00 90.31 463 VAL A N 1
ATOM 3682 C CA . VAL A 1 463 ? 26.373 -1.166 -19.997 1.00 90.31 463 VAL A CA 1
ATOM 3683 C C . VAL A 1 463 ? 25.853 -2.574 -19.698 1.00 90.31 463 VAL A C 1
ATOM 3685 O O . VAL A 1 463 ? 24.833 -2.971 -20.247 1.00 90.31 463 VAL A O 1
ATOM 3688 N N . ASN A 1 464 ? 26.433 -3.271 -18.717 1.00 89.88 464 ASN A N 1
ATOM 3689 C CA . ASN A 1 464 ? 25.982 -4.618 -18.343 1.00 89.88 464 ASN A CA 1
ATOM 3690 C C . ASN A 1 464 ? 24.522 -4.651 -17.846 1.00 89.88 464 ASN A C 1
ATOM 3692 O O . ASN A 1 464 ? 23.815 -5.640 -18.033 1.00 89.88 464 ASN A O 1
ATOM 3696 N N . ILE A 1 465 ? 24.058 -3.577 -17.196 1.00 93.12 465 ILE A N 1
ATOM 3697 C CA . ILE A 1 465 ? 22.661 -3.451 -16.752 1.00 93.12 465 ILE A CA 1
ATOM 3698 C C . ILE A 1 465 ? 21.747 -3.235 -17.960 1.00 93.12 465 ILE A C 1
ATOM 3700 O O . ILE A 1 465 ? 20.646 -3.788 -18.006 1.00 93.12 465 ILE A O 1
ATOM 3704 N N . TYR A 1 466 ? 22.191 -2.447 -18.938 1.00 94.31 466 TYR A N 1
ATOM 3705 C CA . TYR A 1 466 ? 21.455 -2.232 -20.176 1.00 94.31 466 TYR A CA 1
ATOM 3706 C C . TYR A 1 466 ? 21.357 -3.501 -21.009 1.00 94.31 466 TYR A C 1
ATOM 3708 O O . TYR A 1 466 ? 20.248 -3.826 -21.417 1.00 94.31 466 TYR A O 1
ATOM 3716 N N . ASP A 1 467 ? 22.441 -4.257 -21.160 1.00 93.31 467 ASP A N 1
ATOM 3717 C CA . ASP A 1 467 ? 22.443 -5.530 -21.886 1.00 93.31 467 ASP A CA 1
ATOM 3718 C C . ASP A 1 467 ? 21.497 -6.545 -21.237 1.00 93.31 467 ASP A C 1
ATOM 3720 O O . ASP A 1 467 ? 20.677 -7.174 -21.912 1.00 93.31 467 ASP A O 1
ATOM 3724 N N . LEU A 1 468 ? 21.533 -6.645 -19.902 1.00 92.75 468 LEU A N 1
ATOM 3725 C CA . LEU A 1 468 ? 20.594 -7.472 -19.150 1.00 92.75 468 LEU A CA 1
ATOM 3726 C C . LEU A 1 468 ? 19.145 -7.065 -19.443 1.00 92.75 468 LEU A C 1
ATOM 3728 O O . LEU A 1 468 ? 18.307 -7.923 -19.714 1.00 92.75 468 LEU A O 1
ATOM 3732 N N . VAL A 1 469 ? 18.831 -5.770 -19.396 1.00 92.62 469 VAL A N 1
ATOM 3733 C CA . VAL A 1 469 ? 17.465 -5.293 -19.637 1.00 92.62 469 VAL A CA 1
ATOM 3734 C C . VAL A 1 469 ? 17.043 -5.459 -21.092 1.00 92.62 469 VAL A C 1
ATOM 3736 O O . VAL A 1 469 ? 15.910 -5.873 -21.334 1.00 92.62 469 VAL A O 1
ATOM 3739 N N . ASP A 1 470 ? 17.928 -5.181 -22.044 1.00 92.19 470 ASP A N 1
ATOM 3740 C CA . ASP A 1 470 ? 17.682 -5.303 -23.482 1.00 92.19 470 ASP A CA 1
ATOM 3741 C C . ASP A 1 470 ? 17.483 -6.774 -23.903 1.00 92.19 470 ASP A C 1
ATOM 3743 O O . ASP A 1 470 ? 16.728 -7.052 -24.836 1.00 92.19 470 ASP A O 1
ATOM 3747 N N . SER A 1 471 ? 18.020 -7.732 -23.138 1.00 90.06 471 SER A N 1
ATOM 3748 C CA . SER A 1 471 ? 17.743 -9.166 -23.318 1.00 90.06 471 SER A CA 1
ATOM 3749 C C . SER A 1 471 ? 16.330 -9.608 -22.892 1.00 90.06 471 SER A C 1
ATOM 3751 O O . SER A 1 471 ? 15.886 -10.694 -23.262 1.00 90.06 471 SER A O 1
ATOM 3753 N N . MET A 1 472 ? 15.588 -8.788 -22.138 1.00 88.12 472 MET A N 1
ATOM 3754 C CA . MET A 1 472 ? 14.259 -9.152 -21.633 1.00 88.12 472 MET A CA 1
ATOM 3755 C C . MET A 1 472 ? 13.175 -9.057 -22.720 1.00 88.12 472 MET A C 1
ATOM 3757 O O . MET A 1 472 ? 13.073 -8.055 -23.426 1.00 88.12 472 MET A O 1
ATOM 3761 N N . GLU A 1 473 ? 12.249 -10.018 -22.764 1.00 86.50 473 GLU A N 1
ATOM 3762 C CA . GLU A 1 473 ? 11.178 -10.077 -23.781 1.00 86.50 473 GLU A CA 1
ATOM 3763 C C . GLU A 1 473 ? 10.324 -8.797 -23.859 1.00 86.50 473 G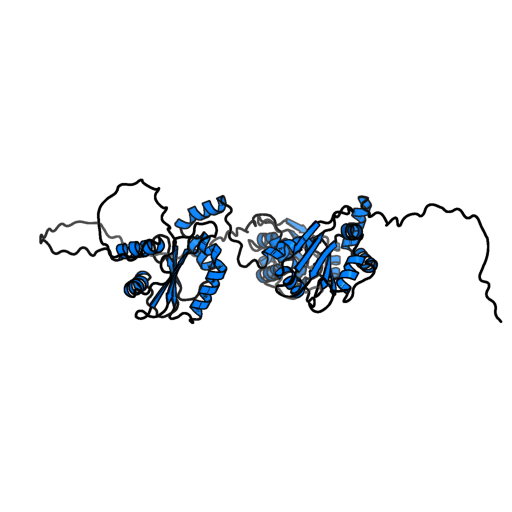LU A C 1
ATOM 3765 O O . GLU A 1 473 ? 10.125 -8.232 -24.935 1.00 86.50 473 GLU A O 1
ATOM 3770 N N . LEU A 1 474 ? 9.859 -8.283 -22.710 1.00 84.12 474 LEU A N 1
ATOM 3771 C CA . LEU A 1 474 ? 9.071 -7.040 -22.664 1.00 84.12 474 LEU A CA 1
ATOM 3772 C C . LEU A 1 474 ? 9.861 -5.841 -23.209 1.00 84.12 474 LEU A C 1
ATOM 3774 O O . LEU A 1 474 ? 9.287 -4.932 -23.807 1.00 84.12 474 LEU A O 1
ATOM 3778 N N . ARG A 1 475 ? 11.185 -5.827 -23.017 1.00 89.69 475 ARG A N 1
ATOM 3779 C CA . ARG A 1 475 ? 12.048 -4.749 -23.503 1.00 89.69 475 ARG A CA 1
ATOM 3780 C C . ARG A 1 475 ? 12.233 -4.814 -25.018 1.00 89.69 475 ARG A C 1
ATOM 3782 O O . ARG A 1 475 ? 12.194 -3.770 -25.662 1.00 89.69 475 ARG A O 1
ATOM 3789 N N . GLN A 1 476 ? 12.354 -6.004 -25.596 1.00 90.12 476 GLN A N 1
ATOM 3790 C CA . GLN A 1 476 ? 12.466 -6.174 -27.049 1.00 90.12 476 GLN A CA 1
ATOM 3791 C C . GLN A 1 476 ? 11.226 -5.642 -27.788 1.00 90.12 476 GLN A C 1
ATOM 3793 O O . GLN A 1 476 ? 11.344 -4.995 -28.830 1.00 90.12 476 GLN A O 1
ATOM 3798 N N . GLN A 1 477 ? 10.030 -5.838 -27.219 1.00 86.94 477 GLN A N 1
ATOM 3799 C CA . GLN A 1 477 ? 8.786 -5.278 -27.763 1.00 86.94 477 GLN A CA 1
ATOM 3800 C C . GLN A 1 477 ? 8.770 -3.743 -27.701 1.00 86.94 477 GLN A C 1
ATOM 3802 O O . GLN A 1 477 ? 8.410 -3.086 -28.680 1.00 86.94 477 GLN A O 1
ATOM 3807 N N . GLU A 1 478 ? 9.206 -3.169 -26.575 1.00 86.75 478 GLU A N 1
ATOM 3808 C CA . GLU A 1 478 ? 9.350 -1.716 -26.405 1.00 86.75 478 GLU A CA 1
ATOM 3809 C C . GLU A 1 478 ? 10.351 -1.132 -27.406 1.00 86.75 478 GLU A C 1
ATOM 3811 O O . GLU A 1 478 ? 10.073 -0.108 -28.024 1.00 86.75 478 GLU A O 1
ATOM 3816 N N . GLN A 1 479 ? 11.490 -1.801 -27.604 1.00 87.25 479 GLN A N 1
ATOM 3817 C CA . GLN A 1 479 ? 12.528 -1.379 -28.540 1.00 87.25 479 GLN A CA 1
ATOM 3818 C C . GLN A 1 479 ? 12.012 -1.364 -29.976 1.00 87.25 479 GLN A C 1
ATOM 3820 O O . GLN A 1 479 ? 12.200 -0.377 -30.678 1.00 87.25 479 GLN A O 1
ATOM 3825 N N . LYS A 1 480 ? 11.292 -2.410 -30.396 1.00 88.38 480 LYS A N 1
ATOM 3826 C CA . LYS A 1 480 ? 10.691 -2.480 -31.735 1.00 88.38 480 LYS A CA 1
ATOM 3827 C C . LYS A 1 480 ? 9.713 -1.326 -31.983 1.00 88.38 480 LYS A C 1
ATOM 3829 O O . LYS A 1 480 ? 9.707 -0.735 -33.066 1.00 88.38 480 LYS A O 1
ATOM 3834 N N . LEU A 1 481 ? 8.909 -0.980 -30.976 1.00 82.50 481 LEU A N 1
ATOM 3835 C CA . LEU A 1 481 ? 7.999 0.163 -31.046 1.00 82.50 481 LEU A CA 1
ATOM 3836 C C . LEU A 1 481 ? 8.767 1.492 -31.108 1.00 82.50 481 LEU A C 1
ATOM 3838 O O . LEU A 1 481 ? 8.453 2.334 -31.942 1.00 82.50 481 LEU A O 1
ATOM 3842 N N . GLN A 1 482 ? 9.797 1.666 -30.279 1.00 85.50 482 GLN A N 1
ATOM 3843 C CA . GLN A 1 482 ? 10.654 2.857 -30.280 1.00 85.50 482 GLN A CA 1
ATOM 3844 C C . GLN A 1 482 ? 11.352 3.062 -31.628 1.00 85.50 482 GLN A C 1
ATOM 3846 O O . GLN A 1 482 ? 11.319 4.171 -32.154 1.00 85.50 482 GLN A O 1
ATOM 3851 N N . SER A 1 483 ? 11.889 1.996 -32.230 1.00 84.25 483 SER A N 1
ATOM 3852 C CA . SER A 1 483 ? 12.478 2.035 -33.574 1.00 84.25 483 SER A CA 1
ATOM 3853 C C . SER A 1 483 ? 11.458 2.453 -34.634 1.00 84.25 483 SER A C 1
ATOM 3855 O O . SER A 1 483 ? 11.781 3.245 -35.511 1.00 84.25 483 SER A O 1
ATOM 3857 N N . THR A 1 484 ? 10.211 1.984 -34.524 1.00 85.25 484 THR A N 1
ATOM 3858 C CA . THR A 1 484 ? 9.120 2.388 -35.432 1.00 85.25 484 THR A CA 1
ATOM 3859 C C . THR A 1 484 ? 8.763 3.872 -35.277 1.00 85.25 484 THR A C 1
ATOM 3861 O O . THR A 1 484 ? 8.374 4.522 -36.241 1.00 85.25 484 THR A O 1
ATOM 3864 N N . LEU A 1 485 ? 8.903 4.416 -34.066 1.00 79.69 485 LEU A N 1
ATOM 3865 C CA . LEU A 1 485 ? 8.590 5.807 -33.728 1.00 79.69 485 LEU A CA 1
ATOM 3866 C C . LEU A 1 485 ? 9.797 6.758 -33.846 1.00 79.69 485 LEU A C 1
ATOM 3868 O O . LEU A 1 485 ? 9.657 7.938 -33.533 1.00 79.69 485 LEU A O 1
ATOM 3872 N N . GLY A 1 486 ? 10.971 6.266 -34.260 1.00 80.75 486 GLY A N 1
ATOM 3873 C CA . GLY A 1 486 ? 12.202 7.061 -34.346 1.00 80.75 486 GLY A CA 1
ATOM 3874 C C . GLY A 1 486 ? 12.727 7.553 -32.991 1.00 80.75 486 GLY A C 1
ATOM 3875 O O . GLY A 1 486 ? 13.430 8.556 -32.931 1.00 80.75 486 GLY A O 1
ATOM 3876 N N . ILE A 1 487 ? 12.372 6.884 -31.890 1.00 79.88 487 ILE A N 1
ATOM 3877 C CA . ILE A 1 487 ? 12.826 7.248 -30.544 1.00 79.88 487 ILE A CA 1
ATOM 3878 C C . ILE A 1 487 ? 14.171 6.565 -30.293 1.00 79.88 487 ILE A C 1
ATOM 3880 O O . ILE A 1 487 ? 14.230 5.356 -30.072 1.00 79.88 487 ILE A O 1
ATOM 3884 N N . HIS A 1 488 ? 15.245 7.346 -30.290 1.00 81.69 488 HIS A N 1
ATOM 3885 C CA . HIS A 1 488 ? 16.584 6.904 -29.919 1.00 81.69 488 HIS A CA 1
ATOM 3886 C C . HIS A 1 488 ? 17.282 7.990 -29.097 1.00 81.69 488 HIS A C 1
ATOM 3888 O O . HIS A 1 488 ? 16.938 9.170 -29.178 1.00 81.69 488 HIS A O 1
ATOM 3894 N N . CYS A 1 489 ? 18.255 7.585 -28.285 1.00 83.38 489 CYS A N 1
ATOM 3895 C CA . CYS A 1 489 ? 19.171 8.543 -27.681 1.00 83.38 489 CYS A CA 1
ATOM 3896 C C . CYS A 1 489 ? 20.226 8.931 -28.720 1.00 83.38 489 CYS A C 1
ATOM 3898 O O . CYS A 1 489 ? 20.600 8.076 -29.523 1.00 83.38 489 CYS A O 1
ATOM 3900 N N . PRO A 1 490 ? 20.675 10.193 -28.760 1.00 78.50 490 PRO A N 1
ATOM 3901 C CA . PRO A 1 490 ? 21.898 10.517 -29.475 1.00 78.50 490 PRO A CA 1
ATOM 3902 C C . PRO A 1 490 ? 23.035 9.722 -28.827 1.00 78.50 490 PRO A C 1
ATOM 3904 O O . PRO A 1 490 ? 23.151 9.725 -27.601 1.00 78.50 490 PRO A O 1
ATOM 3907 N N . ASP A 1 491 ? 23.827 9.019 -29.633 1.00 62.19 491 ASP A N 1
ATOM 3908 C CA . ASP A 1 491 ? 25.104 8.501 -29.154 1.00 62.19 491 ASP A CA 1
ATOM 3909 C C . ASP A 1 491 ? 25.923 9.702 -28.679 1.00 62.19 491 ASP A C 1
ATOM 3911 O O . ASP A 1 491 ? 25.898 10.753 -29.329 1.00 62.19 491 ASP A O 1
ATOM 3915 N N . ASP A 1 492 ? 26.583 9.575 -27.526 1.00 50.50 492 ASP A N 1
ATOM 3916 C CA . ASP A 1 492 ? 27.474 10.610 -27.018 1.00 50.50 492 ASP A CA 1
ATOM 3917 C C . ASP A 1 492 ? 28.459 10.979 -28.131 1.00 50.50 492 ASP A C 1
ATOM 3919 O O . ASP A 1 492 ? 29.423 10.265 -28.414 1.00 50.50 492 ASP A O 1
ATOM 3923 N N . VAL A 1 493 ? 28.222 12.133 -28.756 1.00 39.81 493 VAL A N 1
ATOM 3924 C CA . VAL A 1 493 ? 29.244 12.872 -29.480 1.00 39.81 493 VAL A CA 1
ATOM 3925 C C . VAL A 1 493 ? 30.185 13.393 -28.401 1.00 39.81 493 VAL A C 1
ATOM 3927 O O . VAL A 1 493 ? 30.165 14.565 -28.025 1.00 39.81 493 VAL A O 1
ATOM 3930 N N . GLY A 1 494 ? 31.013 12.490 -27.871 1.00 37.72 494 GLY A N 1
ATOM 3931 C CA . GLY A 1 494 ? 32.341 12.860 -27.423 1.00 37.72 494 GLY A CA 1
ATOM 3932 C C . GLY A 1 494 ? 32.948 13.657 -28.566 1.00 37.72 494 GLY A C 1
ATOM 3933 O O . GLY A 1 494 ? 32.954 13.190 -29.704 1.00 37.72 494 GLY A O 1
ATOM 3934 N N . GLY A 1 495 ? 33.307 14.907 -28.271 1.00 31.12 495 GLY A N 1
ATOM 3935 C CA . GLY A 1 495 ? 33.683 15.903 -29.259 1.00 31.12 495 GLY A CA 1
ATOM 3936 C C . GLY A 1 495 ? 34.532 15.303 -30.370 1.00 31.12 495 GLY A C 1
ATOM 3937 O O . GLY A 1 495 ? 35.634 14.815 -30.131 1.00 31.12 495 GLY A O 1
ATOM 3938 N N . SER A 1 496 ? 33.995 15.368 -31.587 1.00 29.50 496 SER A N 1
ATOM 3939 C CA . SER A 1 496 ? 34.792 15.291 -32.796 1.00 29.50 496 SER A CA 1
ATOM 3940 C C . SER A 1 496 ? 35.827 16.405 -32.689 1.00 29.50 496 SER A C 1
ATOM 3942 O O . SER A 1 496 ? 35.522 17.577 -32.913 1.00 29.50 496 SER A O 1
ATOM 3944 N N . VAL A 1 497 ? 37.040 16.044 -32.274 1.00 31.69 497 VAL A N 1
ATOM 3945 C CA . VAL A 1 497 ? 38.219 16.870 -32.491 1.00 31.69 497 VAL A CA 1
ATOM 3946 C C . VAL A 1 497 ? 38.303 17.026 -34.000 1.00 31.69 497 VAL A C 1
ATOM 3948 O O . VAL A 1 497 ? 38.514 16.064 -34.736 1.00 31.69 497 VAL A O 1
ATOM 3951 N N . HIS A 1 498 ? 37.995 18.237 -34.451 1.00 37.34 498 HIS A N 1
ATOM 3952 C CA . HIS A 1 498 ? 38.243 18.664 -35.811 1.00 37.34 498 HIS A CA 1
ATOM 3953 C C . HIS A 1 498 ? 39.696 18.367 -36.182 1.00 37.34 498 HIS A C 1
ATOM 3955 O O . HIS A 1 498 ? 40.601 18.557 -35.370 1.00 37.34 498 HIS A O 1
ATOM 3961 N N . GLY A 1 499 ? 39.847 17.901 -37.421 1.00 33.66 499 GLY A N 1
ATOM 3962 C CA . GLY A 1 499 ? 41.081 17.521 -38.086 1.00 33.66 499 GLY A CA 1
ATOM 3963 C C . GLY A 1 499 ? 42.318 18.309 -37.680 1.00 33.66 499 GLY A C 1
ATOM 3964 O O . GLY A 1 499 ? 42.356 19.536 -37.757 1.00 33.66 499 GLY A O 1
ATOM 3965 N N . TYR A 1 500 ? 43.352 17.549 -37.354 1.00 32.62 500 TYR A N 1
ATOM 3966 C CA . TYR A 1 500 ? 44.662 17.827 -37.906 1.00 32.62 500 TYR A CA 1
ATOM 3967 C C . TYR A 1 500 ? 44.900 16.800 -39.007 1.00 32.62 500 TYR A C 1
ATOM 3969 O O . TYR A 1 500 ? 44.841 15.595 -38.759 1.00 32.62 500 TYR A O 1
ATOM 3977 N N . ASP A 1 501 ? 45.073 17.313 -40.222 1.00 36.34 501 ASP A N 1
ATOM 3978 C CA . ASP A 1 501 ? 45.731 16.612 -41.313 1.00 36.34 501 ASP A CA 1
ATOM 3979 C C . ASP A 1 501 ? 47.080 16.078 -40.820 1.00 36.34 501 ASP A C 1
ATOM 3981 O O . ASP A 1 501 ? 47.860 16.833 -40.237 1.00 36.34 501 ASP A O 1
ATOM 3985 N N . ASP A 1 502 ? 47.358 14.806 -41.091 1.00 35.72 502 ASP A N 1
ATOM 3986 C CA . ASP A 1 502 ? 48.721 14.370 -41.376 1.00 35.72 502 ASP A CA 1
ATOM 3987 C C . ASP A 1 502 ? 48.656 13.213 -42.379 1.00 35.72 502 ASP A C 1
ATOM 3989 O O . ASP A 1 502 ? 48.319 12.069 -42.062 1.00 35.72 502 ASP A O 1
ATOM 3993 N N . GLU A 1 503 ? 48.884 13.564 -43.643 1.00 37.03 503 GLU A N 1
ATOM 3994 C CA . GLU A 1 503 ? 49.338 12.634 -44.664 1.00 37.03 503 GLU A CA 1
ATOM 3995 C C . GLU A 1 503 ? 50.723 12.129 -44.250 1.00 37.03 503 GLU A C 1
ATOM 3997 O O . GLU A 1 503 ? 51.672 12.907 -44.213 1.00 37.03 503 GLU A O 1
ATOM 4002 N N . GLY A 1 504 ? 50.883 10.831 -43.992 1.00 33.16 504 GLY A N 1
ATOM 4003 C CA . GLY A 1 504 ? 52.226 10.305 -43.776 1.00 33.16 504 GLY A CA 1
ATOM 4004 C C . GLY A 1 504 ? 52.305 8.863 -43.303 1.00 33.16 504 GLY A C 1
ATOM 4005 O O . GLY A 1 504 ? 51.999 8.555 -42.162 1.00 33.16 504 GLY A O 1
ATOM 4006 N N . GLU A 1 505 ? 52.843 8.029 -44.188 1.00 34.19 505 GLU A N 1
ATOM 4007 C CA . GLU A 1 505 ? 53.694 6.874 -43.868 1.00 34.19 505 GLU A CA 1
ATOM 4008 C C . GLU A 1 505 ? 53.037 5.508 -43.581 1.00 34.19 505 GLU A C 1
ATOM 4010 O O . GLU A 1 505 ? 52.680 5.105 -42.478 1.00 34.19 505 GLU A O 1
ATOM 4015 N N . GLU A 1 506 ? 52.954 4.768 -44.689 1.00 33.22 506 GLU A N 1
ATOM 4016 C CA . GLU A 1 506 ? 53.358 3.372 -44.886 1.00 33.22 506 GLU A CA 1
ATOM 4017 C C . GLU A 1 506 ? 54.174 2.667 -43.774 1.00 33.22 506 GLU A C 1
ATOM 4019 O O . GLU A 1 506 ? 55.163 3.182 -43.264 1.00 33.22 506 GLU A O 1
ATOM 4024 N N . GLY A 1 507 ? 53.870 1.372 -43.583 1.00 33.78 507 GLY A N 1
ATOM 4025 C CA . GLY A 1 507 ? 54.736 0.381 -42.919 1.00 33.78 507 GLY A CA 1
ATOM 4026 C C . GLY A 1 507 ? 54.591 0.392 -41.394 1.00 33.78 507 GLY A C 1
ATOM 4027 O O . GLY A 1 507 ? 54.585 1.429 -40.766 1.00 33.78 507 GLY A O 1
ATOM 4028 N N . TYR A 1 508 ? 54.448 -0.713 -40.669 1.00 34.66 508 TYR A N 1
ATOM 4029 C CA . TYR A 1 508 ? 55.226 -1.936 -40.767 1.00 34.66 508 TYR A CA 1
ATOM 4030 C C . TYR A 1 508 ? 54.411 -3.134 -40.260 1.00 34.66 508 TYR A C 1
ATOM 4032 O O . TYR A 1 508 ? 53.856 -3.141 -39.162 1.00 34.66 508 TYR A O 1
ATOM 4040 N N . LEU A 1 509 ? 54.407 -4.186 -41.075 1.00 34.91 509 LEU A N 1
ATOM 4041 C CA . LEU A 1 509 ? 54.051 -5.548 -40.696 1.00 34.91 509 LEU A CA 1
ATOM 4042 C C . LEU A 1 509 ? 55.016 -6.055 -39.614 1.00 34.91 509 LEU A C 1
ATOM 4044 O O . LEU A 1 509 ? 56.227 -6.091 -39.834 1.00 34.91 509 LEU A O 1
ATOM 4048 N N . TYR A 1 510 ? 54.485 -6.536 -38.489 1.00 33.03 510 TYR A N 1
ATOM 4049 C CA . TYR A 1 510 ? 55.253 -7.360 -37.555 1.00 33.03 510 TYR A CA 1
ATOM 4050 C C . TYR A 1 510 ? 55.551 -8.712 -38.216 1.00 33.03 510 TYR A C 1
ATOM 4052 O O . TYR A 1 510 ? 54.712 -9.616 -38.260 1.00 33.03 510 TYR A O 1
ATOM 4060 N N . ARG A 1 511 ? 56.762 -8.835 -38.767 1.00 35.91 511 ARG A N 1
ATOM 4061 C CA . ARG A 1 511 ? 57.343 -10.103 -39.205 1.00 35.91 511 ARG A CA 1
ATOM 4062 C C . ARG A 1 511 ? 58.013 -10.773 -38.009 1.00 35.91 511 ARG A C 1
ATOM 4064 O O . ARG A 1 511 ? 58.877 -10.209 -37.352 1.00 35.91 511 ARG A O 1
ATOM 4071 N N . LYS A 1 512 ? 57.560 -11.992 -37.755 1.00 38.09 512 LYS A N 1
ATOM 4072 C CA . LYS A 1 512 ? 58.063 -12.966 -36.791 1.00 38.09 512 LYS A CA 1
ATOM 4073 C C . LYS A 1 512 ? 59.358 -13.604 -37.323 1.00 38.09 512 LYS A C 1
ATOM 4075 O O . LYS A 1 512 ? 59.316 -14.065 -38.459 1.00 38.09 512 LYS A O 1
ATOM 4080 N N . THR A 1 513 ? 60.415 -13.655 -36.507 1.00 33.66 513 THR A N 1
ATOM 4081 C CA . THR A 1 513 ? 61.562 -14.609 -36.503 1.00 33.66 513 THR A CA 1
ATOM 4082 C C . THR A 1 513 ? 62.412 -14.264 -35.264 1.00 33.66 513 THR A C 1
ATOM 4084 O O . THR A 1 513 ? 62.700 -13.087 -35.069 1.00 33.66 513 THR A O 1
ATOM 4087 N N . GLU A 1 514 ? 62.593 -15.139 -34.266 1.00 37.94 514 GLU A N 1
ATOM 4088 C CA . GLU A 1 514 ? 63.596 -16.233 -34.228 1.00 37.94 514 GLU A CA 1
ATOM 4089 C C . GLU A 1 514 ? 65.001 -15.719 -34.579 1.00 37.94 514 GLU A C 1
ATOM 4091 O O . GLU A 1 514 ? 65.298 -15.535 -35.756 1.00 37.94 514 GLU A O 1
ATOM 4096 N N . ASP A 1 515 ? 65.785 -15.296 -33.582 1.00 39.44 515 ASP A N 1
ATOM 4097 C CA . ASP A 1 515 ? 66.839 -16.066 -32.887 1.00 39.44 515 ASP A CA 1
ATOM 4098 C C . ASP A 1 515 ? 67.400 -15.270 -31.690 1.00 39.44 515 ASP A C 1
ATOM 4100 O O . ASP A 1 515 ? 67.477 -14.021 -31.793 1.00 39.44 515 ASP A O 1
#

Sequence (515 aa):
MMEKQIQDMEAEGLSCHLAQRDTLIVTIIQNAMMEGKIRWPSFQGDGREESMDTDMVTKLLHYLELEDQTFGMLILKKNLKVGERFPYAVRVAAVLEVIDQLPVRKLEMMTRKGAPEKCKVLKKRVLVRKRGPVKKKIFSPQRQGNFTSVPRQQKPLDKKAALKSQVQSILNGRSRFVIRKDPVGVRGPQTSATERSNSRLMVMIAPGESNAEYVQQKRDNEQSYCELAMRKVSLVTILGSEHNGSLYLQHYQLDTEPPLDLGPDKFTDLNLISQMRKEFKMHRKDFSVVLTDYDLQPRHIYDVPISSQVMMDYVDTFPTRESEKKDEKRKTAACPKHGDQGGTESSLLRFMSKRRLLIISTPSEEDYSFQQQLQALNGQACHMGIRHFALLKLVGAGPAATGSVELFPLNGKSQSEHEPLTADMVNGLRGHLKITREYFSMLVVGKDGDVKAWFPSPMWSLVNIYDLVDSMELRQQEQKLQSTLGIHCPDDVGGSVHGYDDEGEEGYLYRKTED

pLDDT: mean 70.67, std 20.65, range [24.36, 95.75]

Secondary structure (DSSP, 8-state):
-HHHHHHHHT-TTHHHHHHHTT--EEEEE-STT-EEEEEE--TTS--EEEEEPHHHHHHHHHHHTPPTT---EEEE-TTS-EEEEESS---HHHHHHHHHHSHHHHHHHHH--S---------------PPP--------------------------HHHHHHHHHHHHHTT--------------------------EEEEEEES-TT-HHHHHHHHHHHHTHHHHHHTTEEEEEEEEETTEEEEEEEE---TTSPPP----SEE--HHHHHHHHHHTT---SS-EEEEE-TT--EEEEESS---HHHHHHHHTTSTTHHHHHHHHHHHT-----TT-TTTTHHHHHHHHTTSEEEEEEES-TT-HHHHHHHHHHTT-HHHHHHTTEEEEEEES-GGG-EEEEEE--TTS-S--EEEEE-HHHHHHHHHHTT--SSS-EEEEE-TTS-EEEEESS--S-SHHHHHHHHTSHHHHHHHHHHHHTT--PPP------------------------

Solvent-accessible surface area (backbone atoms only — not comparable to full-atom values): 31142 Å² total; per-residue (Å²): 112,65,68,60,51,52,52,64,67,64,37,92,52,46,29,16,59,28,33,76,58,80,43,69,50,77,48,75,44,88,54,102,75,36,47,26,37,39,36,45,37,21,74,86,51,72,48,55,74,45,76,51,54,52,72,57,41,53,53,48,38,62,74,68,70,57,67,86,95,57,70,72,46,71,45,64,43,98,84,71,44,80,71,46,82,33,80,57,96,69,59,66,68,60,54,53,50,54,50,57,65,34,73,66,43,51,50,50,71,73,64,59,89,62,82,77,85,69,69,78,70,79,77,78,76,81,80,80,85,76,86,83,83,83,90,81,88,82,86,86,90,90,84,89,83,92,81,92,84,86,86,81,89,72,80,78,73,57,62,66,58,52,46,52,53,48,54,51,33,52,70,60,43,62,68,69,93,67,82,85,76,88,80,84,90,84,92,77,81,88,71,77,80,77,78,76,75,75,45,20,41,37,38,38,35,25,56,39,86,84,36,67,55,49,50,52,37,51,54,45,45,61,58,38,39,58,65,38,16,78,66,33,31,26,42,35,40,38,33,36,49,83,91,58,42,41,35,34,61,46,75,40,71,53,93,89,54,80,81,73,71,74,58,80,53,65,45,68,59,49,67,60,52,48,50,51,33,58,75,67,68,55,85,63,81,54,50,34,40,34,39,29,43,76,84,70,47,75,74,48,78,33,76,57,73,62,59,51,68,62,52,48,57,54,53,66,70,38,81,83,40,56,62,56,56,54,49,37,72,71,65,74,67,67,66,80,63,71,84,51,84,50,69,68,45,56,66,55,52,62,42,39,69,74,19,25,38,41,37,39,34,29,41,43,82,83,36,67,54,55,51,51,33,53,59,44,50,57,90,38,46,24,68,38,3,66,66,33,33,31,41,35,44,34,27,33,59,69,90,69,17,39,29,35,39,39,39,38,35,69,80,38,47,79,70,65,48,80,46,82,42,53,27,66,57,45,54,47,53,28,61,75,71,67,51,69,61,83,46,52,36,36,36,36,27,39,49,85,69,48,78,74,47,80,35,74,62,66,50,85,60,60,61,70,60,48,54,57,49,58,70,34,71,74,40,46,57,51,48,56,52,27,60,75,70,71,57,64,63,80,74,83,75,68,75,80,75,74,82,77,88,78,91,78,80,84,84,78,82,91,78,88,75,93,133